Protein AF-A0A3D5ZQC2-F1 (afdb_monomer_lite)

Radius of gyration: 30.41 Å; chains: 1; bounding box: 77×57×121 Å

Sequence (546 aa):
MKKFLSLFLAIITALAVFTFAGCGKGNTVELGYVDLKNNDTGFTATEADTAIAVGIKKGNDLLLKVNEYLLTLSDEDKKDLMQSMVDINSKDDATFERADSNVSSAAKTLKIGMECDYAPFNWTQNDDKNGGYPISNNAGKYANGYDVQIAFKIAEALGYKLEIYAYTWDGLIPAVQSETLDGIIAGMSPTEERKKEVSFSTPYYTSNLVIVTRKDSSVYGKTTLKDIDVSGVKLAAQPGTFHLDALRAQTSNVEVVSSLATFSDMLMALQAGTIDGYVAEEPTAMNVTGQNFNTDEGFFESVGNILKNYWKDFLKGIGYTLLISLVSTLFGLLIGLIIGIIRTIPKSKNKGLRILQKVVDFILSAYIEIFRGTPMMVQAMVIYWGYAFATGGQTLNLMLSAIFIVSINTGAYIAEIVRGGIIGIDKGQFEGARAIGMSHFQTMVHVIIPQVLRSILPAVSNEFVINVKDTSVLNVIGVTELYFFTNIIVKQTYKNFPVYFICCVIYFILTFVITRIIKLIEKKISGKVNYELAG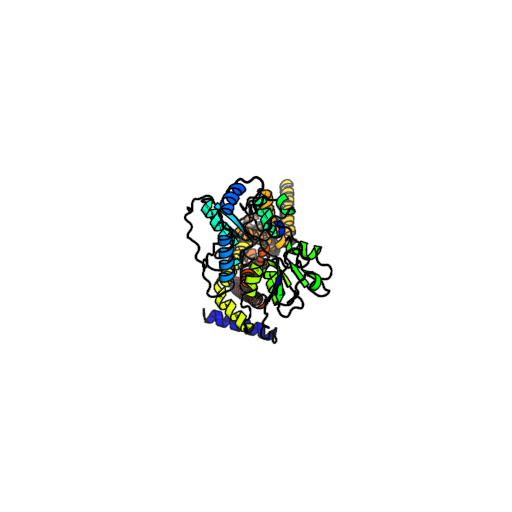SKVINEVDLHE

Foldseek 3Di:
DVVVLVVLLVLLCVVCVVPPPPQAFQDFFFKAWEFPPDPPQLFHDDQLQQFAWKWFAPPDPLQVLLQVQLVVDDPVNLVVQLVLLLCVLQPPPRFADDDDAPADPPFAEAEEEEALQQPSAKHKDQDCTRNWDDAPLAPRITIHHSLSNSQSSSCSSVSHHYHYHHDFPVVQLLLNQLVVHRIYSYRDRPDPVVVVRTDTHDTSDGFGKIWMFTCPFCPPPRHHPVSQQAAPAEEEEAPPGVQQVSCVVRHDHYHYDHPQHGPLSQLLCRSVVVHGTYMDTPSSSSSVSSHRLDDSDGLSRVLVVLCVVCVVLLVVQLVLLLVLLVLLLVLLLVLLLVLLLLLPDDQDPDPVVNVVSVVSVVVSVVLLCVLQVDQLLVVLCCVFVVVCVVVSGDGDNLSVSSNVSSNSSSNSVSNVLLNVLQVPDDVVLVVVCVVVPDDSVRSCPPGRVVSSCLVSLLVSLVSSLVSSVSSLSSCSVPRRHNNNSLVSSCSSSVDDPSSVSSSVSSNVVSSVVSNVVSVVVSVVSVPDPDDDPPPPPPPDDDDPDD

Secondary structure (DSSP, 8-state):
-HHHHHHHHHHHHHHHHTT-TT--PPPP--EEEEEE-BTTSSB---HHHHEEEEEEETT-THHHHHHHHHTTS-HHHHHHHHHHHHHHHH-TT----PPPP-S-TTSPEEEEEE-SEETTTEEEESSSGGG-EEBTTSTT-EEESHHHHHHHHHHHHHT-EEEEEE--HHHHHHHHHTTS-SEE-SS----TTHHHHEEEEEEEEE--EEEEEETTSTTTT--SHHHH--TT-EEE--TTSHHHHHHHHH-SSSEEE----SHHHHHHHHHTTS-SEEEEEHHHHHHHHHS-------HHHHHHHHHHHHHHHHHHHHHHHHHHHHHHHHHHHHHHHHHHHHTTSPPPSSHHHHHHHHHHHHHHHHHHHHHHHS-HHHHHHHHHHHHHHHTTTPPPPHHHHHHHHHHHHHHHHHHHHHHHHHHTS-HHHHHHHHHTT--HHHHIIIIIHHHHHHHHHHHHHHHHHHHHHHGGGGGGGT--SHHHHHHHHHHHHT-HHHHHHHHHHHHHHHHHHHHHHHHHHHHHHS--S----TT-----------

pLDDT: mean 88.14, std 13.44, range [34.91, 98.44]

Structure (mmCIF, N/CA/C/O backbone):
data_AF-A0A3D5ZQC2-F1
#
_entry.id   AF-A0A3D5ZQC2-F1
#
loop_
_atom_site.group_PDB
_atom_site.id
_atom_site.type_symbol
_atom_site.label_atom_id
_atom_site.label_alt_id
_atom_site.label_comp_id
_atom_site.label_asym_id
_atom_site.label_entity_id
_atom_site.label_seq_id
_atom_site.pdbx_PDB_ins_code
_atom_site.Cartn_x
_atom_site.Cartn_y
_atom_site.Cartn_z
_atom_site.occupancy
_atom_site.B_iso_or_equiv
_atom_site.auth_seq_id
_atom_site.auth_comp_id
_atom_site.auth_asym_id
_atom_site.auth_atom_id
_atom_site.pdbx_PDB_model_num
ATOM 1 N N . MET A 1 1 ? -18.630 3.683 -24.112 1.00 42.84 1 MET A N 1
ATOM 2 C CA . MET A 1 1 ? -18.942 3.187 -22.752 1.00 42.84 1 MET A CA 1
ATOM 3 C C . MET A 1 1 ? -19.676 1.846 -22.778 1.00 42.84 1 MET A C 1
ATOM 5 O O . MET A 1 1 ? -19.010 0.853 -22.539 1.00 42.84 1 MET A O 1
ATOM 9 N N . LYS A 1 2 ? -20.959 1.758 -23.182 1.00 42.97 2 LYS A N 1
ATOM 10 C CA . LYS A 1 2 ? -21.692 0.467 -23.273 1.00 42.97 2 LYS A CA 1
ATOM 11 C C . LYS A 1 2 ? -20.971 -0.606 -24.111 1.00 42.97 2 LYS A C 1
ATOM 13 O O . LYS A 1 2 ? -20.867 -1.736 -23.665 1.00 42.97 2 LYS A O 1
ATOM 18 N N . LYS A 1 3 ? -20.391 -0.234 -25.263 1.00 46.91 3 LYS A N 1
ATOM 19 C CA . LYS A 1 3 ? -19.596 -1.151 -26.112 1.00 46.91 3 LYS A CA 1
ATOM 20 C C . LYS A 1 3 ? -18.268 -1.608 -25.487 1.00 46.91 3 LYS A C 1
ATOM 22 O O . LYS A 1 3 ? -17.822 -2.708 -25.770 1.00 46.91 3 LYS A O 1
ATOM 27 N N . PHE A 1 4 ? -17.635 -0.770 -24.662 1.00 47.88 4 PHE A N 1
ATOM 28 C CA . PHE A 1 4 ? -16.392 -1.132 -23.967 1.00 47.88 4 PHE A CA 1
ATOM 29 C C . PHE A 1 4 ? -16.699 -2.082 -22.811 1.00 47.88 4 PHE A C 1
ATOM 31 O O . PHE A 1 4 ? -16.095 -3.140 -22.724 1.00 47.88 4 PHE A O 1
ATOM 38 N N . LEU A 1 5 ? -17.709 -1.750 -22.000 1.00 48.97 5 LEU A N 1
ATOM 39 C CA . LEU A 1 5 ? -18.162 -2.594 -20.900 1.00 48.97 5 LEU A CA 1
ATOM 40 C C . LEU A 1 5 ? -18.687 -3.946 -21.405 1.00 48.97 5 LEU A C 1
ATOM 42 O O . LEU A 1 5 ? -18.370 -4.963 -20.806 1.00 48.97 5 LEU A O 1
ATOM 46 N N . SER A 1 6 ? -19.415 -3.984 -22.531 1.00 56.88 6 SER A N 1
ATOM 47 C CA . SER A 1 6 ? -19.908 -5.245 -23.102 1.00 56.88 6 SER A CA 1
ATOM 48 C C . SER A 1 6 ? -18.789 -6.109 -23.682 1.00 56.88 6 SER A C 1
ATOM 50 O O . SER A 1 6 ? -18.814 -7.321 -23.513 1.00 56.88 6 SER A O 1
ATOM 52 N N . LEU A 1 7 ? -17.803 -5.504 -24.357 1.00 61.94 7 LEU A N 1
ATOM 53 C CA . LEU A 1 7 ? -16.644 -6.231 -24.880 1.00 61.94 7 LEU A CA 1
ATOM 54 C C . LEU A 1 7 ? -15.761 -6.754 -23.738 1.00 61.94 7 LEU A C 1
ATOM 56 O O . LEU A 1 7 ? -15.286 -7.882 -23.794 1.00 61.94 7 LEU A O 1
ATOM 60 N N . PHE A 1 8 ? -15.590 -5.954 -22.686 1.00 60.03 8 PHE A N 1
ATOM 61 C CA . PHE A 1 8 ? -14.843 -6.316 -21.486 1.00 60.03 8 PHE A CA 1
ATOM 62 C C . PHE A 1 8 ? -15.528 -7.451 -20.709 1.00 60.03 8 PHE A C 1
ATOM 64 O O . PHE A 1 8 ? -14.871 -8.439 -20.386 1.00 60.03 8 PHE A O 1
ATOM 71 N N . LEU A 1 9 ? -16.853 -7.377 -20.505 1.00 59.22 9 LEU A N 1
ATOM 72 C CA . LEU A 1 9 ? -17.631 -8.477 -19.924 1.00 59.22 9 LEU A CA 1
ATOM 73 C C . LEU A 1 9 ? -17.524 -9.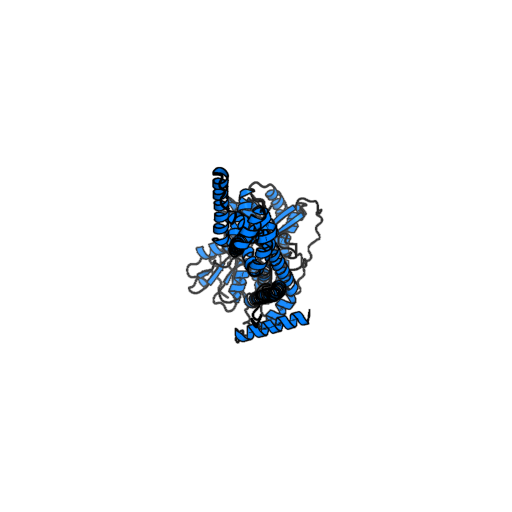748 -20.773 1.00 59.22 9 LEU A C 1
ATOM 75 O O . LEU A 1 9 ? -17.299 -10.814 -20.221 1.00 59.22 9 LEU A O 1
ATOM 79 N N . ALA A 1 10 ? -17.627 -9.647 -22.102 1.00 63.88 10 ALA A N 1
ATOM 80 C CA . ALA A 1 10 ? -17.539 -10.810 -22.987 1.00 63.88 10 ALA A CA 1
ATOM 81 C C . ALA A 1 10 ? -16.172 -11.513 -22.903 1.00 63.88 10 ALA A C 1
ATOM 83 O O . ALA A 1 10 ? -16.112 -12.742 -22.902 1.00 63.88 10 ALA A O 1
ATOM 84 N N . ILE A 1 11 ? -15.082 -10.746 -22.791 1.00 65.75 11 ILE A N 1
ATOM 85 C CA . ILE A 1 11 ? -13.726 -11.282 -22.600 1.00 65.75 11 ILE A CA 1
ATOM 86 C C . ILE A 1 11 ? -13.594 -11.948 -21.223 1.00 65.75 11 ILE A C 1
ATOM 88 O O . ILE A 1 11 ? -13.058 -13.051 -21.136 1.00 65.75 11 ILE A O 1
ATOM 92 N N . ILE A 1 12 ? -14.133 -11.327 -20.168 1.00 61.50 12 ILE A N 1
ATOM 93 C CA . ILE A 1 12 ? -14.191 -11.906 -18.817 1.00 61.50 12 ILE A CA 1
ATOM 94 C C . ILE A 1 12 ? -14.951 -13.231 -18.813 1.00 61.50 12 ILE A C 1
ATOM 96 O O . ILE A 1 12 ? -14.447 -14.221 -18.291 1.00 61.50 12 ILE A O 1
ATOM 100 N N . THR A 1 13 ? -16.143 -13.269 -19.410 1.00 58.00 13 THR A N 1
ATOM 101 C CA . THR A 1 13 ? -16.966 -14.478 -19.467 1.00 58.00 13 THR A CA 1
ATOM 102 C C . THR A 1 13 ? -16.239 -15.581 -20.233 1.00 58.00 13 THR A C 1
ATOM 104 O O . THR A 1 13 ? -16.192 -16.711 -19.763 1.00 58.00 13 THR A O 1
ATOM 107 N N . ALA A 1 14 ? -15.592 -15.261 -21.358 1.00 57.19 14 ALA A N 1
ATOM 108 C CA . ALA A 1 14 ? -14.816 -16.237 -22.120 1.00 57.19 14 ALA A CA 1
ATOM 109 C C . ALA A 1 14 ? -13.602 -16.787 -21.343 1.00 57.19 14 ALA A C 1
ATOM 111 O O . ALA A 1 14 ? -13.318 -17.979 -21.434 1.00 57.19 14 ALA A O 1
ATOM 112 N N . LEU A 1 15 ? -12.905 -15.950 -20.565 1.00 54.19 15 LEU A N 1
ATOM 113 C CA . LEU A 1 15 ? -11.751 -16.358 -19.750 1.00 54.19 15 LEU A CA 1
ATOM 114 C C . LEU A 1 15 ? -12.154 -17.157 -18.502 1.00 54.19 15 LEU A C 1
ATOM 116 O O . LEU A 1 15 ? -11.461 -18.104 -18.148 1.00 54.19 15 LEU A O 1
ATOM 120 N N . ALA A 1 16 ? -13.266 -16.807 -17.855 1.00 50.66 16 ALA A N 1
ATOM 121 C CA . ALA A 1 16 ? -13.732 -17.453 -16.628 1.00 50.66 16 ALA A CA 1
ATOM 122 C C . ALA A 1 16 ? -14.420 -18.810 -16.872 1.00 50.66 16 ALA A C 1
ATOM 124 O O . ALA A 1 16 ? -14.314 -19.713 -16.042 1.00 50.66 16 ALA A O 1
ATOM 125 N N . VAL A 1 17 ? -15.095 -18.982 -18.019 1.00 49.44 17 VAL A N 1
ATOM 126 C CA . VAL A 1 17 ? -15.782 -20.239 -18.382 1.00 49.44 17 VAL A CA 1
ATOM 127 C C . VAL A 1 17 ? -14.800 -21.407 -18.555 1.00 49.44 17 VAL A C 1
ATOM 129 O O . VAL A 1 17 ? -15.177 -22.551 -18.318 1.00 49.44 17 VAL A O 1
ATOM 132 N N . PHE A 1 18 ? -13.534 -21.142 -18.896 1.00 45.78 18 PHE A N 1
ATOM 133 C CA . PHE A 1 18 ? -12.518 -22.187 -19.072 1.00 45.78 18 PHE A CA 1
ATOM 134 C C . PHE A 1 18 ? -11.784 -22.601 -17.786 1.00 45.78 18 PHE A C 1
ATOM 136 O O . PHE A 1 18 ? -11.101 -23.622 -17.800 1.00 45.78 18 PHE A O 1
ATOM 143 N N . THR A 1 19 ? -11.921 -21.860 -16.682 1.00 48.72 19 THR A N 1
ATOM 144 C CA . THR A 1 19 ? -11.154 -22.109 -15.444 1.00 48.72 19 THR A CA 1
ATOM 145 C C . THR A 1 19 ? -12.001 -22.324 -14.192 1.00 48.72 19 THR A C 1
ATOM 147 O O . THR A 1 19 ? -11.503 -22.938 -13.254 1.00 48.72 19 THR A O 1
ATOM 150 N N . PHE A 1 20 ? -13.267 -21.888 -14.154 1.00 51.81 20 PHE A N 1
ATOM 151 C CA . PHE A 1 20 ? -14.038 -21.849 -12.899 1.00 51.81 20 PHE A CA 1
ATOM 152 C C . PHE A 1 20 ? -15.504 -22.283 -13.046 1.00 51.81 20 PHE A C 1
ATOM 154 O O . PHE A 1 20 ? -16.403 -21.692 -12.442 1.00 51.81 20 PHE A O 1
ATOM 161 N N . ALA A 1 21 ? -15.760 -23.341 -13.826 1.00 39.59 21 ALA A N 1
ATOM 162 C CA . ALA A 1 21 ? -17.039 -24.058 -13.834 1.00 39.59 21 ALA A CA 1
ATOM 163 C C . ALA A 1 21 ? -17.274 -24.726 -12.459 1.00 39.59 21 ALA A C 1
ATOM 165 O O . ALA A 1 21 ? -17.036 -25.914 -12.277 1.00 39.59 21 ALA A O 1
ATOM 166 N N . GLY A 1 22 ? -17.647 -23.926 -11.460 1.00 48.03 22 GLY A N 1
ATOM 167 C CA . GLY A 1 22 ? -17.736 -24.349 -10.062 1.00 48.03 22 GLY A CA 1
ATOM 168 C C . GLY A 1 22 ? -17.726 -23.221 -9.027 1.00 48.03 22 GLY A C 1
ATOM 169 O O . GLY A 1 22 ? -17.951 -23.513 -7.857 1.00 48.03 22 GLY A O 1
ATOM 170 N N . CYS A 1 23 ? -17.512 -21.950 -9.407 1.00 47.66 23 CYS A N 1
ATOM 171 C CA . CYS A 1 23 ? -17.744 -20.818 -8.497 1.00 47.66 23 CYS A CA 1
ATOM 172 C C . CYS A 1 23 ? -19.249 -20.702 -8.198 1.00 47.66 23 CYS A C 1
ATOM 174 O O . CYS A 1 23 ? -19.989 -20.013 -8.901 1.00 47.66 23 CYS A O 1
ATOM 176 N N . GLY A 1 24 ? -19.692 -21.470 -7.202 1.00 48.97 24 GLY A N 1
ATOM 177 C CA . GLY A 1 24 ? -21.060 -21.525 -6.709 1.00 48.97 24 GLY A CA 1
ATOM 178 C C . GLY A 1 24 ? -21.522 -20.210 -6.086 1.00 48.97 24 GLY A C 1
ATOM 179 O O . GLY A 1 24 ? -20.770 -19.239 -5.992 1.00 48.97 24 GLY A O 1
ATOM 180 N N . LYS A 1 25 ? -22.793 -20.196 -5.673 1.00 49.81 25 LYS A N 1
ATOM 181 C CA . LYS A 1 25 ? -23.363 -19.130 -4.841 1.00 49.81 25 LYS A CA 1
ATOM 182 C C . LYS A 1 25 ? -22.479 -18.947 -3.604 1.00 49.81 25 LYS A C 1
ATOM 184 O O . LYS A 1 25 ? -22.076 -19.947 -3.012 1.00 49.81 25 LYS A O 1
ATOM 189 N N . GLY A 1 26 ? -22.152 -17.703 -3.252 1.00 53.66 26 GLY A N 1
ATOM 190 C CA . GLY A 1 26 ? -21.446 -17.425 -2.004 1.00 53.66 26 GLY A CA 1
ATOM 191 C C . GLY A 1 26 ? -22.251 -17.987 -0.835 1.00 53.66 26 GLY A C 1
ATOM 192 O O . GLY A 1 26 ? -23.459 -17.773 -0.769 1.00 53.66 26 GLY A O 1
ATOM 193 N N . ASN A 1 27 ? -21.613 -18.747 0.055 1.00 55.12 27 ASN A N 1
ATOM 194 C CA . ASN A 1 27 ? -22.255 -19.094 1.317 1.00 55.12 27 ASN A CA 1
ATOM 195 C C . ASN A 1 27 ? -22.436 -17.795 2.107 1.00 55.12 27 ASN A C 1
ATOM 197 O O . ASN A 1 27 ? -21.480 -17.041 2.278 1.00 55.12 27 ASN A O 1
ATOM 201 N N . THR A 1 28 ? -23.653 -17.534 2.569 1.00 64.50 28 THR A N 1
ATOM 202 C CA . THR A 1 28 ? -23.945 -16.447 3.504 1.00 64.50 28 THR A CA 1
ATOM 203 C C . THR A 1 28 ? -23.170 -16.678 4.795 1.00 64.50 28 THR A C 1
ATOM 205 O O . THR A 1 28 ? -23.388 -17.688 5.468 1.00 64.50 28 THR A O 1
ATOM 208 N N . VAL A 1 29 ? -22.254 -15.768 5.123 1.00 79.25 29 VAL A N 1
ATOM 209 C CA . VAL A 1 29 ? -21.449 -15.832 6.345 1.00 79.25 29 VAL A CA 1
ATOM 210 C C . VAL A 1 29 ? -22.009 -14.824 7.336 1.00 79.25 29 VAL A C 1
ATOM 212 O O . VAL A 1 29 ? -21.786 -13.622 7.207 1.00 79.25 29 VAL A O 1
ATOM 215 N N . GLU A 1 30 ? -22.727 -15.318 8.342 1.00 89.06 30 GLU A N 1
ATOM 216 C CA . GLU A 1 30 ? -23.143 -14.483 9.465 1.00 89.06 30 GLU A CA 1
ATOM 217 C C . GLU A 1 30 ? -22.007 -14.344 10.475 1.00 89.06 30 GLU A C 1
ATOM 219 O O . GLU A 1 30 ? -21.456 -15.338 10.956 1.00 89.06 30 GLU A O 1
ATOM 224 N N . LEU A 1 31 ? -21.684 -13.102 10.829 1.00 92.81 31 LEU A N 1
ATOM 225 C CA . LEU A 1 31 ? -20.681 -12.795 11.840 1.00 92.81 31 LEU A CA 1
ATOM 226 C C . LEU A 1 31 ? -21.326 -12.537 13.204 1.00 92.81 31 LEU A C 1
ATOM 228 O O . LEU A 1 31 ? -22.482 -12.128 13.321 1.00 92.81 31 LEU A O 1
ATOM 232 N N . GLY A 1 32 ? -20.546 -12.792 14.243 1.00 94.69 32 GLY A N 1
ATOM 233 C CA . GLY A 1 32 ? -20.824 -12.481 15.635 1.00 94.69 32 GLY A CA 1
ATOM 234 C C . GLY A 1 32 ? -19.516 -12.153 16.352 1.00 94.69 32 GLY A C 1
ATOM 235 O O . GLY A 1 32 ? -18.448 -12.114 15.739 1.00 94.69 32 GLY A O 1
ATOM 236 N N . TYR A 1 33 ? -19.575 -11.942 17.660 1.00 95.25 33 TYR A N 1
ATOM 237 C CA . TYR A 1 33 ? -18.373 -11.797 18.474 1.00 95.25 33 TYR A CA 1
ATOM 238 C C . TYR A 1 33 ? -18.568 -12.388 19.870 1.00 95.25 33 TYR A C 1
ATOM 240 O O . TYR A 1 33 ? -19.696 -12.626 20.305 1.00 95.25 33 TYR A O 1
ATOM 248 N N . VAL A 1 34 ? -17.449 -12.659 20.538 1.00 94.00 34 VAL A N 1
ATOM 249 C CA . VAL A 1 34 ? -17.369 -13.125 21.925 1.00 94.00 34 VAL A CA 1
ATOM 250 C C . VAL A 1 34 ? -16.633 -12.085 22.757 1.00 94.00 34 VAL A C 1
ATOM 252 O O . VAL A 1 34 ? -15.541 -11.664 22.380 1.00 94.00 34 VAL A O 1
ATOM 255 N N . ASP A 1 35 ? -17.201 -11.700 23.897 1.00 91.38 35 ASP A N 1
ATOM 256 C CA . ASP A 1 35 ? -16.596 -10.698 24.773 1.00 91.38 35 ASP A CA 1
ATOM 257 C C . ASP A 1 35 ? -15.329 -11.219 25.467 1.00 91.38 35 ASP A C 1
ATOM 259 O O . ASP A 1 35 ? -15.336 -12.284 26.090 1.00 91.38 35 ASP A O 1
ATOM 263 N N . LEU A 1 36 ? -14.256 -10.425 25.450 1.00 86.81 36 LEU A N 1
ATOM 264 C CA . LEU A 1 36 ? -13.078 -10.628 26.293 1.00 86.81 36 LEU A CA 1
ATOM 265 C C . LEU A 1 36 ? -13.101 -9.630 27.458 1.00 86.81 36 LEU A C 1
ATOM 267 O O . LEU A 1 36 ? -12.282 -8.713 27.537 1.00 86.81 36 LEU A O 1
ATOM 271 N N . LYS A 1 37 ? -14.069 -9.785 28.371 1.00 80.69 37 LYS A N 1
ATOM 272 C CA . LYS A 1 37 ? -14.162 -8.909 29.547 1.00 80.69 37 LYS A CA 1
ATOM 273 C C . LYS A 1 37 ? -12.950 -9.121 30.447 1.00 80.69 37 LYS A C 1
ATOM 275 O O . LYS A 1 37 ? -12.710 -10.222 30.947 1.00 80.69 37 LYS A O 1
ATOM 280 N N . ASN A 1 38 ? -12.205 -8.040 30.645 1.00 81.50 38 ASN A N 1
ATOM 281 C CA . ASN A 1 38 ? -10.971 -8.033 31.412 1.00 81.50 38 ASN A CA 1
ATOM 282 C C . ASN A 1 38 ? -11.179 -8.623 32.817 1.00 81.50 38 ASN A C 1
ATOM 284 O O . ASN A 1 38 ? -12.056 -8.180 33.550 1.00 81.50 38 ASN A O 1
ATOM 288 N N . ASN A 1 39 ? -10.361 -9.609 33.183 1.00 76.38 39 ASN A N 1
ATOM 289 C CA . ASN A 1 39 ? -10.391 -10.398 34.420 1.00 76.38 39 ASN A CA 1
ATOM 290 C C . ASN A 1 39 ? -11.643 -11.264 34.661 1.00 76.38 39 ASN A C 1
ATOM 292 O O . ASN A 1 39 ? -11.612 -12.110 35.554 1.00 76.38 39 ASN A O 1
ATOM 296 N N . ASP A 1 40 ? -12.693 -11.136 33.850 1.00 77.31 40 ASP A N 1
ATOM 297 C CA . ASP A 1 40 ? -13.941 -11.893 34.009 1.00 77.31 40 ASP A CA 1
ATOM 298 C C . ASP A 1 40 ? -14.003 -13.115 33.082 1.00 77.31 40 ASP A C 1
ATOM 300 O O . ASP A 1 40 ? -14.507 -14.170 33.465 1.00 77.31 40 ASP A O 1
ATOM 304 N N . THR A 1 41 ? -13.466 -13.012 31.862 1.00 79.88 41 THR A N 1
ATOM 305 C CA . THR A 1 41 ? -13.515 -14.099 30.863 1.00 79.88 41 THR A CA 1
ATOM 306 C C . THR A 1 41 ? -12.212 -14.893 30.770 1.00 79.88 41 THR A C 1
ATOM 308 O O . THR A 1 41 ? -12.013 -15.669 29.835 1.00 79.88 41 THR A O 1
ATOM 311 N N . GLY A 1 42 ? -11.305 -14.718 31.735 1.00 80.25 42 GLY A N 1
ATOM 312 C CA . GLY A 1 42 ? -9.954 -15.291 31.694 1.00 80.25 42 GLY A CA 1
ATOM 313 C C . GLY A 1 42 ? -8.997 -14.557 30.750 1.00 80.25 42 GLY A C 1
ATOM 314 O O . GLY A 1 42 ? -7.880 -15.021 30.554 1.00 80.25 42 GLY A O 1
ATOM 315 N N . PHE A 1 43 ? -9.431 -13.426 30.189 1.00 88.50 43 PHE A N 1
ATOM 316 C CA . PHE A 1 43 ? -8.595 -12.486 29.454 1.00 88.50 43 PHE A CA 1
ATOM 317 C C . PHE A 1 43 ? -8.123 -11.365 30.381 1.00 88.50 43 PHE A C 1
ATOM 319 O O . PHE A 1 43 ? -8.921 -10.815 31.137 1.00 88.50 43 PHE A O 1
ATOM 326 N N . THR A 1 44 ? -6.847 -11.005 30.318 1.00 90.50 44 THR A N 1
ATOM 327 C CA . THR A 1 44 ? -6.244 -9.950 31.139 1.00 90.50 44 THR A CA 1
ATOM 328 C C . THR A 1 44 ? -5.633 -8.864 30.267 1.00 90.50 44 THR A C 1
ATOM 330 O O . THR A 1 44 ? -4.846 -9.157 29.368 1.00 90.50 44 THR A O 1
ATOM 333 N N . ALA A 1 45 ? -5.946 -7.610 30.568 1.00 90.25 45 ALA A N 1
ATOM 334 C CA . ALA A 1 45 ? -5.360 -6.436 29.934 1.00 90.25 45 ALA A CA 1
ATOM 335 C C . ALA A 1 45 ? -5.209 -5.301 30.952 1.00 90.25 45 ALA A C 1
ATOM 337 O O . ALA A 1 45 ? -5.989 -5.184 31.901 1.00 90.25 45 ALA A O 1
ATOM 338 N N . THR A 1 46 ? -4.208 -4.447 30.775 1.00 89.75 46 THR A N 1
ATOM 339 C CA . THR A 1 46 ? -4.120 -3.195 31.530 1.00 89.75 46 THR A CA 1
ATOM 340 C C . THR A 1 46 ? -5.026 -2.128 30.911 1.00 89.75 46 THR A C 1
ATOM 342 O O . THR A 1 46 ? -5.507 -2.256 29.782 1.00 89.75 46 THR A O 1
ATOM 345 N N . GLU A 1 47 ? -5.247 -1.032 31.635 1.00 87.00 47 GLU A N 1
ATOM 346 C CA . GLU A 1 47 ? -5.942 0.136 31.079 1.00 87.00 47 GLU A CA 1
ATOM 347 C C . GLU A 1 47 ? -5.198 0.692 29.853 1.00 87.00 47 GLU A C 1
ATOM 349 O O . GLU A 1 47 ? -5.817 1.038 28.856 1.00 87.00 47 GLU A O 1
ATOM 354 N N . ALA A 1 48 ? -3.861 0.694 29.874 1.00 88.44 48 ALA A N 1
ATOM 355 C CA . ALA A 1 48 ? -3.051 1.155 28.747 1.00 88.44 48 ALA A CA 1
ATOM 356 C C . ALA A 1 48 ? -3.150 0.241 27.513 1.00 88.44 48 ALA A C 1
ATOM 358 O O . ALA A 1 48 ? -2.978 0.721 26.396 1.00 88.44 48 ALA A O 1
ATOM 359 N N . ASP A 1 49 ? -3.432 -1.049 27.702 1.00 89.56 49 ASP A N 1
ATOM 360 C CA . ASP A 1 49 ? -3.562 -2.015 26.606 1.00 89.56 49 ASP A CA 1
ATOM 361 C C . ASP A 1 49 ? -4.887 -1.862 25.842 1.00 89.56 49 ASP A C 1
ATOM 363 O O . ASP A 1 49 ? -4.960 -2.163 24.652 1.00 89.56 49 ASP A O 1
ATOM 367 N N . THR A 1 50 ? -5.921 -1.371 26.529 1.00 90.38 50 THR A N 1
ATOM 368 C CA . THR A 1 50 ? -7.293 -1.187 26.015 1.00 90.38 50 THR A CA 1
ATOM 369 C C . THR A 1 50 ? -7.628 0.271 25.687 1.00 90.38 50 THR A C 1
ATOM 371 O O . THR A 1 50 ? -8.662 0.565 25.081 1.00 90.38 50 THR A O 1
ATOM 374 N N . ALA A 1 51 ? -6.752 1.192 26.084 1.00 93.69 51 ALA A N 1
ATOM 375 C CA . ALA A 1 51 ? -6.818 2.604 25.756 1.00 93.69 51 ALA A CA 1
ATOM 376 C C . ALA A 1 51 ? -6.239 2.887 24.369 1.00 93.69 51 ALA A C 1
ATOM 378 O O . ALA A 1 51 ? -5.313 2.226 23.912 1.00 93.69 51 ALA A O 1
ATOM 379 N N . ILE A 1 52 ? -6.728 3.953 23.749 1.00 95.12 52 ILE A N 1
ATOM 380 C CA . ILE A 1 52 ? -6.272 4.469 22.465 1.00 95.12 52 ILE A CA 1
ATOM 381 C C . ILE A 1 52 ? -5.880 5.937 22.652 1.00 95.12 52 ILE A C 1
ATOM 383 O O . ILE A 1 52 ? -6.663 6.738 23.170 1.00 95.12 52 ILE A O 1
ATOM 387 N N . ALA A 1 53 ? -4.669 6.304 22.225 1.00 97.19 53 ALA A N 1
ATOM 388 C CA . ALA A 1 53 ? -4.102 7.635 22.438 1.00 97.19 53 ALA A CA 1
ATOM 389 C C . ALA A 1 53 ? -3.388 8.186 21.193 1.00 97.19 53 ALA A C 1
ATOM 391 O O . ALA A 1 53 ? -3.038 7.453 20.267 1.00 97.19 53 ALA A O 1
ATOM 392 N N . VAL A 1 54 ? -3.172 9.503 21.168 1.00 98.19 54 VAL A N 1
ATOM 393 C CA . VAL A 1 54 ? -2.439 10.188 20.098 1.00 98.19 54 VAL A CA 1
ATOM 394 C C . VAL A 1 54 ? -0.943 10.002 20.327 1.00 98.19 54 VAL A C 1
ATOM 396 O O . VAL A 1 54 ? -0.422 10.403 21.369 1.00 98.19 54 VAL A O 1
ATOM 399 N N . GLY A 1 55 ? -0.247 9.405 19.359 1.00 97.88 55 GLY A N 1
ATOM 400 C CA . GLY A 1 55 ? 1.209 9.241 19.389 1.00 97.88 55 GLY A CA 1
ATOM 401 C C . GLY A 1 55 ? 1.918 10.463 18.806 1.00 97.88 55 GLY A C 1
ATOM 402 O O . GLY A 1 55 ? 1.600 10.887 17.702 1.00 97.88 55 GLY A O 1
ATOM 403 N N . ILE A 1 56 ? 2.877 11.045 19.521 1.00 97.75 56 ILE A N 1
ATOM 404 C CA . ILE A 1 56 ? 3.605 12.263 19.127 1.00 97.75 56 ILE A CA 1
ATOM 405 C C . ILE A 1 56 ? 5.097 12.070 19.410 1.00 97.75 56 ILE A C 1
ATOM 407 O O . ILE A 1 56 ? 5.485 11.372 20.347 1.00 97.75 56 ILE A O 1
ATOM 411 N N . LYS A 1 57 ? 5.969 12.709 18.626 1.00 96.56 57 LYS A N 1
ATOM 412 C CA . LYS A 1 57 ? 7.417 12.672 18.866 1.00 96.56 57 LYS A CA 1
ATOM 413 C C . LYS A 1 57 ? 7.758 13.136 20.289 1.00 96.56 57 LYS A C 1
ATOM 415 O O . LYS A 1 57 ? 7.226 14.132 20.782 1.00 96.56 57 LYS A O 1
ATOM 420 N N . LYS A 1 58 ? 8.681 12.431 20.951 1.00 95.00 58 LYS A N 1
ATOM 421 C CA . LYS A 1 58 ? 9.133 12.790 22.303 1.00 95.00 58 LYS A CA 1
ATOM 422 C C . LYS A 1 58 ? 9.684 14.214 22.362 1.00 95.00 58 LYS A C 1
ATOM 424 O O . LYS A 1 58 ? 10.466 14.616 21.507 1.00 95.00 58 LYS A O 1
ATOM 429 N N . GLY A 1 59 ? 9.298 14.941 23.411 1.00 93.69 59 GLY A N 1
ATOM 430 C CA . GLY A 1 59 ? 9.726 16.323 23.647 1.00 93.69 59 GLY A CA 1
ATOM 431 C C . GLY A 1 59 ? 9.028 17.376 22.780 1.00 93.69 59 GLY A C 1
ATOM 432 O O . GLY A 1 59 ? 9.435 18.529 22.819 1.00 93.69 59 GLY A O 1
ATOM 433 N N . ASN A 1 60 ? 8.004 17.011 22.001 1.00 94.94 60 ASN A N 1
ATOM 434 C CA . ASN A 1 60 ? 7.251 17.960 21.183 1.00 94.94 60 ASN A CA 1
ATOM 435 C C . ASN A 1 60 ? 6.118 18.628 21.989 1.00 94.94 60 ASN A C 1
ATOM 437 O O . ASN A 1 60 ? 5.269 17.945 22.567 1.00 94.94 60 ASN A O 1
ATOM 441 N N . ASP A 1 61 ? 6.070 19.963 21.960 1.00 93.81 61 ASP A N 1
ATOM 442 C CA . ASP A 1 61 ? 5.069 20.789 22.655 1.00 93.81 61 ASP A CA 1
ATOM 443 C C . ASP A 1 61 ? 3.622 20.535 22.201 1.00 93.81 61 ASP A C 1
ATOM 445 O O . ASP A 1 61 ? 2.676 20.886 22.910 1.00 93.81 61 ASP A O 1
ATOM 449 N N . LEU A 1 62 ? 3.424 19.918 21.028 1.00 95.12 62 LEU A N 1
ATOM 450 C CA . LEU A 1 62 ? 2.107 19.534 20.521 1.00 95.12 62 LEU A CA 1
ATOM 451 C C . LEU A 1 62 ? 1.350 18.647 21.518 1.00 95.12 62 LEU A C 1
ATOM 453 O O . LEU A 1 62 ? 0.133 18.769 21.632 1.00 95.12 62 LEU A O 1
ATOM 457 N N . LEU A 1 63 ? 2.064 17.810 22.277 1.00 96.75 63 LEU A N 1
ATOM 458 C CA . LEU A 1 63 ? 1.467 16.894 23.245 1.00 96.75 63 LEU A CA 1
ATOM 459 C C . LEU A 1 63 ? 0.611 17.611 24.294 1.00 96.75 63 LEU A C 1
ATOM 461 O O . LEU A 1 63 ? -0.495 17.164 24.590 1.00 96.75 63 LEU A O 1
ATOM 465 N N . LEU A 1 64 ? 1.105 18.728 24.836 1.00 95.88 64 LEU A N 1
ATOM 466 C CA . LEU A 1 64 ? 0.380 19.493 25.852 1.00 95.88 64 LEU A CA 1
ATOM 467 C C . LEU A 1 64 ? -0.918 20.061 25.280 1.00 95.88 64 LEU A C 1
ATOM 469 O O . LEU A 1 64 ? -1.975 19.892 25.876 1.00 95.88 64 LEU A O 1
ATOM 473 N N . LYS A 1 65 ? -0.848 20.647 24.083 1.00 96.12 65 LYS A N 1
ATOM 474 C CA . LYS A 1 65 ? -2.012 21.257 23.432 1.00 96.12 65 LYS A CA 1
ATOM 475 C C . LYS A 1 65 ? -3.067 20.221 23.034 1.00 96.12 65 LYS A C 1
ATOM 477 O O . LYS A 1 65 ? -4.261 20.482 23.132 1.00 96.12 65 LYS A O 1
ATOM 482 N N . VAL A 1 66 ? -2.631 19.033 22.604 1.00 96.94 66 VAL A N 1
ATOM 483 C CA . VAL A 1 66 ? -3.534 17.908 22.317 1.00 96.94 66 VAL A CA 1
ATOM 484 C C . VAL A 1 66 ? -4.229 17.441 23.596 1.00 96.94 66 VAL A C 1
ATOM 486 O O . VAL A 1 66 ? -5.445 17.280 23.593 1.00 96.94 66 VAL A O 1
ATOM 489 N N . ASN A 1 67 ? -3.494 17.287 24.700 1.00 97.06 67 ASN A N 1
ATOM 490 C CA . ASN A 1 67 ? -4.080 16.905 25.987 1.00 97.06 67 ASN A CA 1
ATOM 491 C C . ASN A 1 67 ? -5.093 17.936 26.497 1.00 97.06 67 ASN A C 1
ATOM 493 O O . ASN A 1 67 ? -6.170 17.551 26.943 1.00 97.06 67 ASN A O 1
ATOM 497 N N . GLU A 1 68 ? -4.774 19.231 26.405 1.00 95.38 68 GLU A N 1
ATOM 498 C CA . GLU A 1 68 ? -5.693 20.312 26.781 1.00 95.38 68 GLU A CA 1
ATOM 499 C C . GLU A 1 68 ? -7.024 20.203 26.034 1.00 95.38 68 GLU A C 1
ATOM 501 O O . GLU A 1 68 ? -8.077 20.323 26.655 1.00 95.38 68 GLU A O 1
ATOM 506 N N . TYR A 1 69 ? -6.992 19.904 24.731 1.00 95.06 69 TYR A N 1
ATOM 507 C CA . TYR A 1 69 ? -8.209 19.691 23.953 1.00 95.06 69 TYR A CA 1
ATOM 508 C C . TYR A 1 69 ? -8.951 18.407 24.343 1.00 95.06 69 TYR A C 1
ATOM 510 O O . TYR A 1 69 ? -10.158 18.446 24.574 1.00 95.06 69 TYR A O 1
ATOM 518 N N . LEU A 1 70 ? -8.256 17.269 24.439 1.00 95.19 70 LEU A N 1
ATOM 519 C CA . LEU A 1 70 ? -8.889 15.975 24.727 1.00 95.19 70 LEU A CA 1
ATOM 520 C C . LEU A 1 70 ? -9.613 15.953 26.081 1.00 95.19 70 LEU A C 1
ATOM 522 O O . LEU A 1 70 ? -10.628 15.275 26.213 1.00 95.19 70 LEU A O 1
ATOM 526 N N . LEU A 1 71 ? -9.139 16.729 27.061 1.00 93.00 71 LEU A N 1
ATOM 527 C CA . LEU A 1 71 ? -9.801 16.902 28.359 1.00 93.00 71 LEU A CA 1
ATOM 528 C C . LEU A 1 71 ? -11.137 17.659 28.273 1.00 93.00 71 LEU A C 1
ATOM 530 O O . LEU A 1 71 ? -11.932 17.581 29.206 1.00 93.00 71 LEU A O 1
ATOM 534 N N . THR A 1 72 ? -11.399 18.383 27.180 1.00 94.00 72 THR A N 1
ATOM 535 C CA . THR A 1 72 ? -12.682 19.076 26.962 1.00 94.00 72 THR A CA 1
ATOM 536 C C . THR A 1 72 ? -13.773 18.168 26.398 1.00 94.00 72 THR A C 1
ATOM 538 O O . THR A 1 72 ? -14.944 18.537 26.443 1.00 94.00 72 THR A O 1
ATOM 541 N N . LEU A 1 73 ? -13.411 16.990 25.876 1.00 91.81 73 LEU A N 1
ATOM 542 C CA . LEU A 1 73 ? -14.359 16.041 25.297 1.00 91.81 73 LEU A CA 1
ATOM 543 C C . LEU A 1 73 ? -15.024 15.211 26.395 1.00 91.81 73 LEU A C 1
ATOM 545 O O . LEU A 1 73 ? -14.343 14.470 27.112 1.00 91.81 73 LEU A O 1
ATOM 549 N N . SER A 1 74 ? -16.353 15.289 26.482 1.00 92.75 74 SER A N 1
ATOM 550 C CA . SER A 1 74 ? -17.120 14.425 27.377 1.00 92.75 74 SER A CA 1
ATOM 551 C C . SER A 1 74 ? -17.113 12.975 26.880 1.00 92.75 74 SER A C 1
ATOM 553 O O . SER A 1 74 ? -16.935 12.705 25.690 1.00 92.75 74 SER A O 1
ATOM 555 N N . ASP A 1 75 ? -17.300 12.019 27.788 1.00 89.31 75 ASP A N 1
ATOM 556 C CA . ASP A 1 75 ? -17.364 10.602 27.407 1.00 89.31 75 ASP A CA 1
ATOM 557 C C . ASP A 1 75 ? -18.630 10.272 26.601 1.00 89.31 75 ASP A C 1
ATOM 559 O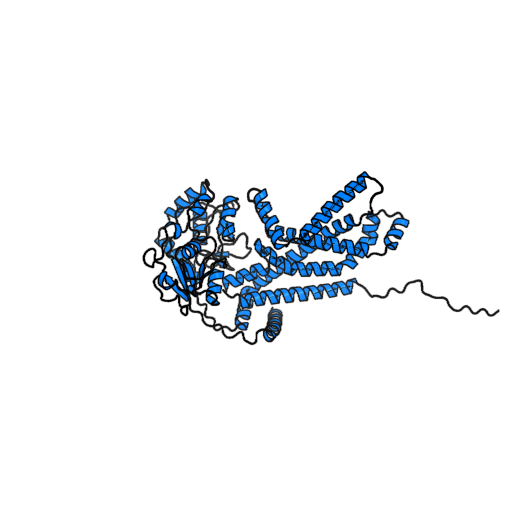 O . ASP A 1 75 ? -18.610 9.361 25.772 1.00 89.31 75 ASP A O 1
ATOM 563 N N . GLU A 1 76 ? -19.700 11.049 26.787 1.00 91.44 76 GLU A N 1
ATOM 564 C CA . GLU A 1 76 ? -20.921 10.969 25.981 1.00 91.44 76 GLU A CA 1
ATOM 565 C C . GLU A 1 76 ? -20.644 11.398 24.533 1.00 91.44 76 GLU A C 1
ATOM 567 O O . GLU A 1 76 ? -20.895 10.617 23.618 1.00 91.44 76 GLU A O 1
ATOM 572 N N . ASP A 1 77 ? -19.978 12.541 24.321 1.00 91.19 77 ASP A N 1
ATOM 573 C CA . ASP A 1 77 ? -19.604 13.007 22.975 1.00 91.19 77 ASP A CA 1
ATOM 574 C C . ASP A 1 77 ? -18.711 11.997 22.237 1.00 91.19 77 ASP A C 1
ATOM 576 O O . ASP A 1 77 ? -18.868 11.766 21.035 1.00 91.19 77 ASP A O 1
ATOM 580 N N . LYS A 1 78 ? -17.753 11.387 22.950 1.00 92.44 78 LYS A N 1
ATOM 581 C CA . LYS A 1 78 ? -16.872 10.347 22.391 1.00 92.44 78 LYS A CA 1
ATOM 582 C C . LYS A 1 78 ? -17.678 9.122 21.963 1.00 92.44 78 LYS A C 1
ATOM 584 O O . LYS A 1 78 ? -17.459 8.583 20.876 1.00 92.44 78 LYS A O 1
ATOM 589 N N . LYS A 1 79 ? -18.617 8.677 22.800 1.00 92.06 79 LYS A N 1
ATOM 590 C CA . LYS A 1 79 ? -19.455 7.508 22.521 1.00 92.06 79 LYS A CA 1
ATOM 591 C C . LYS A 1 79 ? -20.410 7.757 21.355 1.00 92.06 79 LYS A C 1
ATOM 593 O O . LYS A 1 79 ? -20.492 6.911 20.466 1.00 92.06 79 LYS A O 1
ATOM 598 N N . ASP A 1 80 ? -21.068 8.910 21.321 1.00 94.25 80 ASP A N 1
ATOM 599 C CA . ASP A 1 80 ? -22.002 9.286 20.255 1.00 94.25 80 ASP A CA 1
ATOM 600 C C . ASP A 1 80 ? -21.293 9.423 18.907 1.00 94.25 80 ASP A C 1
ATOM 602 O O . ASP A 1 80 ? -21.783 8.951 17.874 1.00 94.25 80 ASP A O 1
ATOM 606 N N . LEU A 1 81 ? -20.090 10.004 18.915 1.00 95.44 81 LEU A N 1
ATOM 607 C CA . LEU A 1 81 ? -19.252 10.070 17.729 1.00 95.44 81 LEU A CA 1
ATOM 608 C C . LEU A 1 81 ? -18.865 8.667 17.250 1.00 95.44 81 LEU A C 1
ATOM 610 O O . LEU A 1 81 ? -19.019 8.380 16.066 1.00 95.44 81 LEU A O 1
ATOM 614 N N . MET A 1 82 ? -18.417 7.775 18.141 1.00 96.06 82 MET A N 1
ATOM 615 C CA . MET A 1 82 ? -18.085 6.394 17.769 1.00 96.06 82 MET A CA 1
ATOM 616 C C . MET A 1 82 ? -19.295 5.650 17.195 1.00 96.06 82 MET A C 1
ATOM 618 O O . MET A 1 82 ? -19.185 5.023 16.142 1.00 96.06 82 MET A O 1
ATOM 622 N N . GLN A 1 83 ? -20.463 5.756 17.834 1.00 94.88 83 GLN A N 1
ATOM 623 C CA . GLN A 1 83 ? -21.686 5.119 17.348 1.00 94.88 83 GLN A CA 1
ATOM 624 C C . GLN A 1 83 ? -22.077 5.635 15.960 1.00 94.88 83 GLN A C 1
ATOM 626 O O . GLN A 1 83 ? -22.456 4.847 15.095 1.00 94.88 83 GLN A O 1
ATOM 631 N N . SER A 1 84 ? -21.916 6.938 15.713 1.00 95.44 84 SER A N 1
ATOM 632 C CA . SER A 1 84 ? -22.137 7.524 14.389 1.00 95.44 84 SER A CA 1
ATOM 633 C C . SER A 1 84 ? -21.206 6.908 13.340 1.00 95.44 84 SER A C 1
ATOM 635 O O . SER A 1 84 ? -21.647 6.605 12.235 1.00 95.44 84 SER A O 1
ATOM 637 N N . MET A 1 85 ? -19.931 6.683 13.679 1.00 95.81 85 MET A N 1
ATOM 638 C CA . MET A 1 85 ? -18.949 6.079 12.767 1.00 95.81 85 MET A CA 1
ATOM 639 C C . MET A 1 85 ? -19.234 4.595 12.496 1.00 95.81 85 MET A C 1
ATOM 641 O O . MET A 1 85 ? -19.099 4.143 11.359 1.00 95.81 85 MET A O 1
ATOM 645 N N . VAL A 1 86 ? -19.671 3.850 13.518 1.00 94.81 86 VAL A N 1
ATOM 646 C CA . VAL A 1 86 ? -20.171 2.474 13.367 1.00 94.81 86 VAL A CA 1
ATOM 647 C C . VAL A 1 86 ? -21.354 2.452 12.404 1.00 94.81 86 VAL A C 1
ATOM 649 O O . VAL A 1 86 ? -21.358 1.653 11.467 1.00 94.81 86 VAL A O 1
ATOM 652 N N . ASP A 1 87 ? -22.327 3.341 12.597 1.00 93.50 87 ASP A N 1
ATOM 653 C CA . ASP A 1 87 ? -23.555 3.395 11.807 1.00 93.50 87 ASP A CA 1
ATOM 654 C C . ASP A 1 87 ? -23.282 3.739 10.338 1.00 93.50 87 ASP A C 1
ATOM 656 O O . ASP A 1 87 ? -23.706 2.982 9.471 1.00 93.50 87 ASP A O 1
ATOM 660 N N . ILE A 1 88 ? -22.515 4.794 10.029 1.00 92.94 88 ILE A N 1
ATOM 661 C CA . ILE A 1 88 ? -22.232 5.181 8.627 1.00 92.94 88 ILE A CA 1
ATOM 662 C C . ILE A 1 88 ? -21.439 4.138 7.844 1.00 92.94 88 ILE A C 1
ATOM 664 O O . ILE A 1 88 ? -21.439 4.162 6.614 1.00 92.94 88 ILE A O 1
ATOM 668 N N . ASN A 1 89 ? -20.713 3.263 8.538 1.00 89.75 89 ASN A N 1
ATOM 669 C CA . ASN A 1 89 ? -19.924 2.223 7.899 1.00 89.75 89 ASN A CA 1
ATOM 670 C C . ASN A 1 89 ? -20.650 0.864 7.879 1.00 89.75 89 ASN A C 1
ATOM 672 O O . ASN A 1 89 ? -20.250 -0.011 7.119 1.00 89.75 89 ASN A O 1
ATOM 676 N N . SER A 1 90 ? -21.715 0.679 8.668 1.00 86.19 90 SER A N 1
ATOM 677 C CA . SER A 1 90 ? -22.482 -0.578 8.723 1.00 86.19 90 SER A CA 1
ATOM 678 C C . SER A 1 90 ? -23.881 -0.510 8.106 1.00 86.19 90 SER A C 1
ATOM 680 O O . SER A 1 90 ? -24.391 -1.538 7.665 1.00 86.19 90 SER A O 1
ATOM 682 N N . LYS A 1 91 ? -24.493 0.678 8.039 1.00 82.81 91 LYS A N 1
ATOM 683 C CA . LYS A 1 91 ? -25.866 0.901 7.570 1.00 82.81 91 LYS A CA 1
ATOM 684 C C . LYS A 1 91 ? -25.874 1.784 6.323 1.00 82.81 91 LYS A C 1
ATOM 686 O O . LYS A 1 91 ? -25.285 2.861 6.317 1.00 82.81 91 LYS A O 1
ATOM 691 N N . ASP A 1 92 ? -26.598 1.356 5.290 1.00 76.19 92 ASP A N 1
ATOM 692 C CA . ASP A 1 92 ? -26.654 2.053 3.995 1.00 76.19 92 ASP A CA 1
ATOM 693 C C . ASP A 1 92 ? -27.320 3.444 4.057 1.00 76.19 92 ASP A C 1
ATOM 695 O O . ASP A 1 92 ? -27.080 4.285 3.189 1.00 76.19 92 ASP A O 1
ATOM 699 N N . ASP A 1 93 ? -28.180 3.692 5.047 1.00 83.12 93 ASP A N 1
ATOM 700 C CA . ASP A 1 93 ? -28.986 4.911 5.199 1.00 83.12 93 ASP A CA 1
ATOM 701 C C . ASP A 1 93 ? -28.431 5.907 6.228 1.00 83.12 93 ASP A C 1
ATOM 703 O O . ASP A 1 93 ? -28.944 7.022 6.349 1.00 83.12 93 ASP A O 1
ATOM 707 N N . ALA A 1 94 ? -27.374 5.538 6.950 1.00 88.19 94 ALA A N 1
ATOM 708 C CA . ALA A 1 94 ? -26.761 6.402 7.943 1.00 88.19 94 ALA A CA 1
ATOM 709 C C . ALA A 1 94 ? -25.974 7.549 7.285 1.00 88.19 94 ALA A C 1
ATOM 711 O O . ALA A 1 94 ? -25.198 7.371 6.341 1.00 88.19 94 ALA A O 1
ATOM 712 N N . THR A 1 95 ? -26.148 8.754 7.827 1.00 90.50 95 THR A N 1
ATOM 713 C CA . THR A 1 95 ? -25.468 9.969 7.364 1.00 90.50 95 THR A CA 1
ATOM 714 C C . THR A 1 95 ? -24.775 10.670 8.515 1.00 90.50 95 THR A C 1
ATOM 716 O O . THR A 1 95 ? -25.297 10.697 9.627 1.00 90.50 95 THR A O 1
ATOM 719 N N . PHE A 1 96 ? -23.642 11.304 8.232 1.00 93.12 96 PHE A N 1
ATOM 720 C CA . PHE A 1 96 ? -22.916 12.110 9.208 1.00 93.12 96 PHE A CA 1
ATOM 721 C C . PHE A 1 96 ? -22.497 13.443 8.594 1.00 93.12 96 PHE A C 1
ATOM 723 O O . PHE A 1 96 ? -21.883 13.484 7.530 1.00 93.12 96 PHE A O 1
ATOM 730 N N . GLU A 1 97 ? -22.799 14.544 9.269 1.00 89.62 97 GLU A N 1
ATOM 731 C CA . GLU A 1 97 ? -22.390 15.872 8.825 1.00 89.62 97 GLU A CA 1
ATOM 732 C C . GLU A 1 97 ? -21.330 16.418 9.777 1.00 89.62 97 GLU A C 1
ATOM 734 O O . GLU A 1 97 ? -21.580 16.661 10.959 1.00 89.62 97 GLU A O 1
ATOM 739 N N . ARG A 1 98 ? -20.113 16.584 9.256 1.00 91.44 98 ARG A N 1
ATOM 740 C CA . ARG A 1 98 ? -19.035 17.267 9.969 1.00 91.44 98 ARG A CA 1
ATOM 741 C C . ARG A 1 98 ? -19.164 18.765 9.727 1.00 91.44 98 ARG A C 1
ATOM 743 O O . ARG A 1 98 ? -19.366 19.173 8.589 1.00 91.44 98 ARG A O 1
ATOM 750 N N . ALA A 1 99 ? -18.954 19.568 10.768 1.00 86.19 99 ALA A N 1
ATOM 751 C CA . ALA A 1 99 ? -18.830 21.014 10.620 1.00 86.19 99 ALA A CA 1
ATOM 752 C C . ALA A 1 99 ? -17.707 21.387 9.633 1.00 86.19 99 ALA A C 1
ATOM 754 O O . ALA A 1 99 ? -16.647 20.749 9.606 1.00 86.19 99 ALA A O 1
ATOM 755 N N . ASP A 1 100 ? -17.936 22.442 8.852 1.00 85.88 100 ASP A N 1
ATOM 756 C CA . ASP A 1 100 ? -16.909 23.013 7.987 1.00 85.88 100 ASP A CA 1
ATOM 757 C C . ASP A 1 100 ? -15.736 23.558 8.812 1.00 85.88 100 ASP A C 1
ATOM 759 O O . ASP A 1 100 ? -15.904 24.063 9.925 1.00 85.88 100 ASP A O 1
ATOM 763 N N . SER A 1 101 ? -14.533 23.449 8.246 1.00 88.06 101 SER A N 1
ATOM 764 C CA . SER A 1 101 ? -13.324 23.997 8.862 1.00 88.06 101 SER A CA 1
ATOM 765 C C . SER A 1 101 ? -13.372 25.520 8.847 1.00 88.06 101 SER A C 1
ATOM 767 O O . SER A 1 101 ? -13.585 26.130 7.797 1.00 88.06 101 SER A O 1
ATOM 769 N N . ASN A 1 102 ? -13.106 26.135 9.999 1.00 88.25 102 ASN A N 1
ATOM 770 C CA . ASN A 1 102 ? -12.949 27.588 10.108 1.00 88.25 102 ASN A CA 1
ATOM 771 C C . ASN A 1 102 ? -11.477 28.022 10.011 1.00 88.25 102 ASN A C 1
ATOM 773 O O . ASN A 1 102 ? -11.158 29.208 10.139 1.00 88.25 102 ASN A O 1
ATOM 777 N N . VAL A 1 103 ? -10.562 27.074 9.798 1.00 91.69 103 VAL A N 1
ATOM 778 C CA . VAL A 1 103 ? -9.123 27.326 9.754 1.00 91.69 103 VAL A CA 1
ATOM 779 C C . VAL A 1 103 ? -8.695 27.813 8.369 1.00 91.69 103 VAL A C 1
ATOM 781 O O . VAL A 1 103 ? -9.049 27.255 7.333 1.00 91.69 103 VAL A O 1
ATOM 784 N N . SER A 1 104 ? -7.876 28.868 8.345 1.00 87.56 104 SER A N 1
ATOM 785 C CA . SER A 1 104 ? -7.317 29.418 7.105 1.00 87.56 104 SER A CA 1
ATOM 786 C C . SER A 1 104 ? -6.475 28.388 6.347 1.00 87.56 104 SER A C 1
ATOM 788 O O . SER A 1 104 ? -5.643 27.695 6.930 1.00 87.56 104 SER A O 1
ATOM 790 N N . SER A 1 105 ? -6.574 28.376 5.015 1.00 81.06 105 SER A N 1
ATOM 791 C CA . SER A 1 105 ? -5.720 27.542 4.157 1.00 81.06 105 SER A CA 1
ATOM 792 C C . SER A 1 105 ? -4.225 27.882 4.251 1.00 81.06 105 SER A C 1
ATOM 794 O O . SER A 1 105 ? -3.397 27.090 3.809 1.00 81.06 105 SER A O 1
ATOM 796 N N . ALA A 1 106 ? -3.880 29.057 4.793 1.00 86.12 106 ALA A N 1
ATOM 797 C CA . ALA A 1 106 ? -2.508 29.493 5.054 1.00 86.12 106 ALA A CA 1
ATOM 798 C C . ALA A 1 106 ? -2.018 29.154 6.477 1.00 86.12 106 ALA A C 1
ATOM 800 O O . ALA A 1 106 ? -0.894 29.509 6.835 1.00 86.12 106 ALA A O 1
ATOM 801 N N . ALA A 1 107 ? -2.853 28.514 7.304 1.00 92.06 107 ALA A N 1
ATOM 802 C CA . ALA A 1 107 ? -2.475 28.090 8.645 1.00 92.06 107 ALA A CA 1
ATOM 803 C C . ALA A 1 107 ? -1.372 27.024 8.616 1.00 92.06 107 ALA A C 1
ATOM 805 O O . ALA A 1 107 ? -1.143 26.348 7.610 1.00 92.06 107 ALA A O 1
ATOM 806 N N . LYS A 1 108 ? -0.700 26.853 9.759 1.00 94.06 108 LYS A N 1
ATOM 807 C CA . LYS A 1 108 ? 0.265 25.770 9.947 1.00 94.06 108 LYS A CA 1
ATOM 808 C C . LYS A 1 108 ? -0.431 24.421 9.741 1.00 94.06 108 LYS A C 1
ATOM 810 O O . LYS A 1 108 ? -1.539 24.215 10.230 1.00 94.06 108 LYS A O 1
ATOM 815 N N . THR A 1 109 ? 0.230 23.513 9.035 1.00 95.62 109 THR A N 1
ATOM 816 C CA . THR A 1 109 ? -0.283 22.165 8.789 1.00 95.62 109 THR A CA 1
ATOM 817 C C . THR A 1 109 ? -0.048 21.253 9.992 1.00 95.62 109 THR A C 1
ATOM 819 O O . THR A 1 109 ? 1.026 21.301 10.589 1.00 95.62 109 THR A O 1
ATOM 822 N N . LEU A 1 110 ? -1.037 20.416 10.308 1.00 97.19 110 LEU A N 1
ATOM 823 C CA . LEU A 1 110 ? -0.930 19.269 11.202 1.00 97.19 110 LEU A CA 1
ATOM 824 C C . LEU A 1 110 ? -0.984 17.984 10.369 1.00 97.19 110 LEU A C 1
ATOM 826 O O . LEU A 1 110 ? -2.043 17.637 9.844 1.00 97.19 110 LEU A O 1
ATOM 830 N N . LYS A 1 111 ? 0.143 17.284 10.237 1.00 97.25 111 LYS A N 1
ATOM 831 C CA . LYS A 1 111 ? 0.242 16.034 9.477 1.00 97.25 111 LYS A CA 1
ATOM 832 C C . LYS A 1 111 ? -0.017 14.838 10.383 1.00 97.25 111 LYS A C 1
ATOM 834 O O . LYS A 1 111 ? 0.816 14.515 11.229 1.00 97.25 111 LYS A O 1
ATOM 839 N N . ILE A 1 112 ? -1.146 14.168 10.189 1.00 98.38 112 ILE A N 1
ATOM 840 C CA . ILE A 1 112 ? -1.548 13.006 10.987 1.00 98.38 112 ILE A CA 1
ATOM 841 C C . ILE A 1 112 ? -1.453 11.734 10.151 1.00 98.38 112 ILE A C 1
ATOM 843 O O . ILE A 1 112 ? -1.991 11.670 9.044 1.00 98.38 112 ILE A O 1
ATOM 847 N N . GLY A 1 113 ? -0.774 10.721 10.689 1.00 97.25 113 GLY A N 1
ATOM 848 C CA . GLY A 1 113 ? -0.739 9.378 10.113 1.00 97.25 113 GLY A CA 1
ATOM 849 C C . GLY A 1 113 ? -1.791 8.455 10.705 1.00 97.25 113 GLY A C 1
ATOM 850 O O . GLY A 1 113 ? -2.017 8.462 11.918 1.00 97.25 113 GLY A O 1
ATOM 851 N N . MET A 1 114 ? -2.379 7.632 9.841 1.00 97.50 114 MET A N 1
ATOM 852 C CA . MET A 1 114 ? -3.271 6.526 10.194 1.00 97.50 114 MET A CA 1
ATOM 853 C C . MET A 1 114 ? -3.235 5.440 9.114 1.00 97.50 114 MET A C 1
ATOM 855 O O . MET A 1 114 ? -2.670 5.664 8.045 1.00 97.50 114 MET A O 1
ATOM 859 N N . GLU A 1 115 ? -3.813 4.265 9.366 1.00 93.75 115 GLU A N 1
ATOM 860 C CA . GLU A 1 115 ? -3.794 3.172 8.379 1.00 93.75 115 GLU A CA 1
ATOM 861 C C . GLU A 1 115 ? -4.793 3.374 7.231 1.00 93.75 115 GLU A C 1
ATOM 863 O O . GLU A 1 115 ? -4.551 2.965 6.094 1.00 93.75 115 GLU A O 1
ATOM 868 N N . CYS A 1 116 ? -5.911 4.037 7.522 1.00 94.94 116 CYS A N 1
ATOM 869 C CA . CYS A 1 116 ? -7.098 4.117 6.675 1.00 94.94 116 CYS A CA 1
ATOM 870 C C . CYS A 1 116 ? -7.633 2.728 6.260 1.00 94.94 116 CYS A C 1
ATOM 872 O O . CYS A 1 116 ? -8.182 2.585 5.159 1.00 94.94 116 CYS A O 1
ATOM 874 N N . ASP A 1 117 ? -7.472 1.723 7.127 1.00 93.75 117 ASP A N 1
ATOM 875 C CA . ASP A 1 117 ? -7.872 0.321 6.912 1.00 93.75 117 ASP A CA 1
ATOM 876 C C . ASP A 1 117 ? -8.290 -0.393 8.214 1.00 93.75 117 ASP A C 1
ATOM 878 O O . ASP A 1 117 ? -8.058 -1.586 8.414 1.00 93.75 117 ASP A O 1
ATOM 882 N N . TYR A 1 118 ? -8.882 0.375 9.123 1.00 94.12 118 TYR A N 1
ATOM 883 C CA . TYR A 1 118 ? -9.304 -0.052 10.442 1.00 94.12 118 TYR A CA 1
ATOM 884 C C . TYR A 1 118 ? -10.670 0.555 10.829 1.00 94.12 118 TYR A C 1
ATOM 886 O O . TYR A 1 118 ? -10.778 1.427 11.688 1.00 94.12 118 TYR A O 1
ATOM 894 N N . ALA A 1 119 ? -11.743 0.142 10.151 1.00 94.19 119 ALA A N 1
ATOM 895 C CA . ALA A 1 119 ? -13.098 0.609 10.461 1.00 94.19 119 ALA A CA 1
ATOM 896 C C . ALA A 1 119 ? -13.589 0.083 11.829 1.00 94.19 119 ALA A C 1
ATOM 898 O O . ALA A 1 119 ? -13.292 -1.064 12.161 1.00 94.19 119 ALA A O 1
ATOM 899 N N . PRO A 1 120 ? -14.356 0.871 12.612 1.00 95.69 120 PRO A N 1
ATOM 900 C CA . PRO A 1 120 ? -14.871 2.221 12.340 1.00 95.69 120 PRO A CA 1
ATOM 901 C C . PRO A 1 120 ? -13.919 3.358 12.773 1.00 95.69 120 PRO A C 1
ATOM 903 O O . PRO A 1 120 ? -14.299 4.531 12.743 1.00 95.69 120 PRO A O 1
ATOM 906 N N . PHE A 1 121 ? -12.691 3.043 13.187 1.00 97.06 121 PHE A N 1
ATOM 907 C CA . PHE A 1 121 ? -11.716 4.037 13.635 1.00 97.06 121 PHE A CA 1
ATOM 908 C C . PHE A 1 121 ? -11.185 4.884 12.477 1.00 97.06 121 PHE A C 1
ATOM 910 O O . PHE A 1 121 ? -11.282 6.107 12.507 1.00 97.06 121 PHE A O 1
ATOM 917 N N . ASN A 1 122 ? -10.685 4.255 11.418 1.00 96.75 122 ASN A N 1
ATOM 918 C CA . ASN A 1 122 ? -10.246 4.936 10.205 1.00 96.75 122 ASN A CA 1
ATOM 919 C C . ASN A 1 122 ? -10.368 4.007 8.986 1.00 96.75 122 ASN A C 1
ATOM 921 O O . ASN A 1 122 ? -9.830 2.912 8.990 1.00 96.75 122 ASN A O 1
ATOM 925 N N . TRP A 1 123 ? -11.030 4.414 7.906 1.00 94.62 123 TRP A N 1
ATOM 926 C CA . TRP A 1 123 ? -11.096 3.644 6.655 1.00 94.62 123 TRP A CA 1
ATOM 927 C C . TRP A 1 123 ? -10.997 4.545 5.428 1.00 94.62 123 TRP A C 1
ATOM 929 O O . TRP A 1 123 ? -11.191 5.756 5.503 1.00 94.62 123 TRP A O 1
ATOM 939 N N . THR A 1 124 ? -10.725 3.940 4.273 1.00 92.94 124 THR A N 1
ATOM 940 C CA . THR A 1 124 ? -10.667 4.639 2.986 1.00 92.94 124 THR A CA 1
ATOM 941 C C . THR A 1 124 ? -11.996 4.552 2.237 1.00 92.94 124 THR A C 1
ATOM 943 O O . THR A 1 124 ? -12.501 3.461 1.986 1.00 92.94 124 THR A O 1
ATOM 946 N N . GLN A 1 125 ? -12.502 5.680 1.744 1.00 90.19 125 GLN A N 1
ATOM 947 C CA . GLN A 1 125 ? -13.658 5.788 0.847 1.00 90.19 125 GLN A CA 1
ATOM 948 C C . GLN A 1 125 ? -13.352 6.661 -0.390 1.00 90.19 125 GLN A C 1
ATOM 950 O O . GLN A 1 125 ? -12.244 7.181 -0.559 1.00 90.19 125 GLN A O 1
ATOM 955 N N . ASN A 1 126 ? -14.319 6.769 -1.307 1.00 87.00 126 ASN A N 1
ATOM 956 C CA . ASN A 1 126 ? -14.116 7.345 -2.648 1.00 87.00 126 ASN A CA 1
ATOM 957 C C . ASN A 1 126 ? -14.627 8.781 -2.811 1.00 87.00 126 ASN A C 1
ATOM 959 O O . ASN A 1 126 ? -14.403 9.386 -3.860 1.00 87.00 126 ASN A O 1
ATOM 963 N N . ASP A 1 127 ? -15.316 9.309 -1.806 1.00 88.75 127 ASP A N 1
ATOM 964 C CA . ASP A 1 127 ? -15.859 10.662 -1.782 1.00 88.75 127 ASP A CA 1
ATOM 965 C C . ASP A 1 127 ? -15.741 11.279 -0.378 1.00 88.75 127 ASP A C 1
ATOM 967 O O . ASP A 1 127 ? -15.351 10.618 0.583 1.00 88.75 127 ASP A O 1
ATOM 971 N N . ASP A 1 128 ? -16.029 12.569 -0.273 1.00 91.56 128 ASP A N 1
ATOM 972 C CA . ASP A 1 128 ? -15.999 13.363 0.960 1.00 91.56 128 ASP A CA 1
ATOM 973 C C . ASP A 1 128 ? -17.276 13.239 1.803 1.00 91.56 128 ASP A C 1
ATOM 975 O O . ASP A 1 128 ? -17.430 13.933 2.809 1.00 91.56 128 ASP A O 1
ATOM 979 N N . LYS A 1 129 ? -18.202 12.350 1.427 1.00 91.88 129 LYS A N 1
ATOM 980 C CA . LYS A 1 129 ? -19.476 12.202 2.132 1.00 91.88 129 LYS A CA 1
ATOM 981 C C . LYS A 1 129 ? -19.280 11.696 3.551 1.00 91.88 129 LYS A C 1
ATOM 983 O O . LYS A 1 129 ? -18.275 11.068 3.880 1.00 91.88 129 LYS A O 1
ATOM 988 N N . ASN A 1 130 ? -20.294 11.914 4.380 1.00 93.25 130 ASN A N 1
ATOM 989 C CA . ASN A 1 130 ? -20.352 11.384 5.738 1.00 93.25 130 ASN A CA 1
ATOM 990 C C . ASN A 1 130 ? -19.139 11.776 6.599 1.00 93.25 130 ASN A C 1
ATOM 992 O O . ASN A 1 130 ? -18.682 10.985 7.416 1.00 93.25 130 ASN A O 1
ATOM 996 N N . GLY A 1 131 ? -18.583 12.975 6.388 1.00 92.56 131 GLY A N 1
ATOM 997 C CA . GLY A 1 131 ? -17.404 13.453 7.115 1.00 92.56 131 GLY A CA 1
ATOM 998 C C . GLY A 1 131 ? -16.060 12.969 6.564 1.00 92.56 131 GLY A C 1
ATOM 999 O O . GLY A 1 131 ? -15.050 13.108 7.258 1.00 92.56 131 GLY A O 1
ATOM 1000 N N . GLY A 1 132 ? -16.013 12.454 5.331 1.00 95.00 132 GLY A N 1
ATOM 1001 C CA . GLY A 1 132 ? -14.767 12.096 4.657 1.00 95.00 132 GLY A CA 1
ATOM 1002 C C . GLY A 1 132 ? -13.773 13.266 4.590 1.00 95.00 132 GLY A C 1
ATOM 1003 O O . GLY A 1 132 ? -14.140 14.433 4.428 1.00 95.00 132 GLY A O 1
ATOM 1004 N N . TYR A 1 133 ? -12.484 12.970 4.746 1.00 95.81 133 TYR A N 1
ATOM 1005 C CA . TYR A 1 133 ? -11.393 13.944 4.682 1.00 95.81 133 TYR A CA 1
ATOM 1006 C C . TYR A 1 133 ? -10.327 13.487 3.674 1.00 95.81 133 TYR A C 1
ATOM 1008 O O . TYR A 1 133 ? -9.960 12.314 3.694 1.00 95.81 133 TYR A O 1
ATOM 1016 N N . PRO A 1 134 ? -9.819 14.352 2.777 1.00 95.25 134 PRO A N 1
ATOM 1017 C CA . PRO A 1 134 ? -8.851 13.944 1.757 1.00 95.25 134 PRO A CA 1
ATOM 1018 C C . PRO A 1 134 ? -7.601 13.264 2.334 1.00 95.25 134 PRO A C 1
ATOM 1020 O O . PRO A 1 134 ? -7.002 13.764 3.286 1.00 95.25 134 PRO A O 1
ATOM 1023 N N . ILE A 1 135 ? -7.167 12.166 1.711 1.00 94.62 135 ILE A N 1
ATOM 1024 C CA . ILE A 1 135 ? -5.890 11.515 2.029 1.00 94.62 135 ILE A CA 1
ATOM 1025 C C . ILE A 1 135 ? -4.791 12.154 1.172 1.00 94.62 135 ILE A C 1
ATOM 1027 O O . ILE A 1 135 ? -4.753 11.986 -0.049 1.00 94.62 135 ILE A O 1
ATOM 1031 N N . SER A 1 136 ? -3.868 12.870 1.808 1.00 90.94 136 SER A N 1
ATOM 1032 C CA . SER A 1 136 ? -2.831 13.677 1.154 1.00 90.94 136 SER A CA 1
ATOM 1033 C C . SER A 1 136 ? -1.918 12.866 0.235 1.00 90.94 136 SER A C 1
ATOM 1035 O O . SER A 1 136 ? -1.551 13.331 -0.844 1.00 90.94 136 SER A O 1
ATOM 1037 N N . ASN A 1 137 ? -1.558 11.642 0.629 1.00 83.62 137 ASN A N 1
ATOM 1038 C CA . ASN A 1 137 ? -0.721 10.742 -0.169 1.00 83.62 137 ASN A CA 1
ATOM 1039 C C . ASN A 1 137 ? -1.522 9.753 -1.036 1.00 83.62 137 ASN A C 1
ATOM 1041 O O . ASN A 1 137 ? -0.927 8.863 -1.641 1.00 83.62 137 ASN A O 1
ATOM 1045 N N . ASN A 1 138 ? -2.846 9.915 -1.146 1.00 83.12 138 ASN A N 1
ATOM 1046 C CA . ASN A 1 138 ? -3.708 9.052 -1.952 1.00 83.12 138 ASN A CA 1
ATOM 1047 C C . ASN A 1 138 ? -4.780 9.874 -2.694 1.00 83.12 138 ASN A C 1
ATOM 1049 O O . ASN A 1 138 ? -5.913 10.048 -2.244 1.00 83.12 138 ASN A O 1
ATOM 1053 N N . ALA A 1 139 ? -4.397 10.415 -3.853 1.00 78.25 139 ALA A N 1
ATOM 1054 C CA . ALA A 1 139 ? -5.194 11.397 -4.583 1.00 78.25 139 ALA A CA 1
ATOM 1055 C C . ALA A 1 139 ? -6.599 10.890 -4.969 1.00 78.25 139 ALA A C 1
ATOM 1057 O O . ALA A 1 139 ? -6.769 9.906 -5.694 1.00 78.25 139 ALA A O 1
ATOM 1058 N N . GLY A 1 140 ? -7.621 11.644 -4.554 1.00 81.19 140 GLY A N 1
ATOM 1059 C CA . GLY A 1 140 ? -9.025 11.331 -4.824 1.00 81.19 140 GLY A CA 1
ATOM 1060 C C . GLY A 1 140 ? -9.592 10.205 -3.959 1.00 81.19 140 GLY A C 1
ATOM 1061 O O . GLY A 1 140 ? -10.632 9.655 -4.321 1.00 81.19 140 GLY A O 1
ATOM 1062 N N . LYS A 1 141 ? -8.907 9.856 -2.867 1.00 88.19 141 LYS A N 1
ATOM 1063 C CA . LYS A 1 141 ? -9.418 9.020 -1.784 1.00 88.19 141 LYS A CA 1
ATOM 1064 C C . LYS A 1 141 ? -9.555 9.849 -0.515 1.00 88.19 141 LYS A C 1
ATOM 1066 O O . LYS A 1 141 ? -8.847 10.839 -0.322 1.00 88.19 141 LYS A O 1
ATOM 1071 N N . TYR A 1 142 ? -10.476 9.423 0.333 1.00 94.25 142 TYR A N 1
ATOM 1072 C CA . TYR A 1 142 ? -10.840 10.125 1.553 1.00 94.25 142 TYR A CA 1
ATOM 1073 C C . TYR A 1 142 ? -10.779 9.148 2.721 1.00 94.25 142 TYR A C 1
ATOM 1075 O O . TYR A 1 142 ? -11.226 8.012 2.590 1.00 94.25 142 TYR A O 1
ATOM 1083 N N . ALA A 1 143 ? -10.204 9.578 3.837 1.00 96.56 143 ALA A N 1
ATOM 1084 C CA . ALA A 1 143 ? -10.267 8.871 5.101 1.00 96.56 143 ALA A CA 1
ATOM 1085 C C . ALA A 1 143 ? -11.572 9.247 5.802 1.00 96.56 143 ALA A C 1
ATOM 1087 O O . ALA A 1 143 ? -11.990 10.405 5.754 1.00 96.56 143 ALA A O 1
ATOM 1088 N N . ASN A 1 144 ? -12.205 8.293 6.465 1.00 96.00 144 ASN A N 1
ATOM 1089 C CA . ASN A 1 144 ? -13.338 8.548 7.344 1.00 96.00 144 ASN A CA 1
ATOM 1090 C C . ASN A 1 144 ? -13.245 7.659 8.592 1.00 96.00 144 ASN A C 1
ATOM 1092 O O . ASN A 1 144 ? -12.436 6.736 8.612 1.00 96.00 144 ASN A O 1
ATOM 1096 N N . GLY A 1 145 ? -14.024 7.957 9.626 1.00 96.69 145 GLY A N 1
ATOM 1097 C CA . GLY A 1 145 ? -14.034 7.226 10.890 1.00 96.69 145 GLY A CA 1
ATOM 1098 C C . GLY A 1 145 ? -13.676 8.066 12.103 1.00 96.69 145 GLY A C 1
ATOM 1099 O O . GLY A 1 145 ? -13.386 9.259 12.006 1.00 96.69 145 GLY A O 1
ATOM 1100 N N . TYR A 1 146 ? -13.738 7.431 13.267 1.00 97.62 146 TYR A N 1
ATOM 1101 C CA . TYR A 1 146 ? -13.598 8.088 14.562 1.00 97.62 146 TYR A CA 1
ATOM 1102 C C . TYR A 1 146 ? -12.272 8.847 14.704 1.00 97.62 146 TYR A C 1
ATOM 1104 O O . TYR A 1 146 ? -12.274 10.028 15.048 1.00 97.62 146 TYR A O 1
ATOM 1112 N N . ASP A 1 147 ? -11.155 8.228 14.326 1.00 98.06 147 ASP A N 1
ATOM 1113 C CA . ASP A 1 147 ? -9.820 8.830 14.364 1.00 98.06 147 ASP A CA 1
ATOM 1114 C C . ASP A 1 147 ? -9.721 10.057 13.456 1.00 98.06 147 ASP A C 1
ATOM 1116 O O . ASP A 1 147 ? -9.089 11.050 13.811 1.00 98.06 147 ASP A O 1
ATOM 1120 N N . VAL A 1 148 ? -10.386 10.022 12.297 1.00 97.88 148 VAL A N 1
ATOM 1121 C CA . VAL A 1 148 ? -10.439 11.148 11.354 1.00 97.88 148 VAL A CA 1
ATOM 1122 C C . VAL A 1 148 ? -11.171 12.328 11.979 1.00 97.88 148 VAL A C 1
ATOM 1124 O O . VAL A 1 148 ? -10.708 13.467 11.886 1.00 97.88 148 VAL A O 1
ATOM 1127 N N . GLN A 1 149 ? -12.293 12.065 12.649 1.00 97.44 149 GLN A N 1
ATOM 1128 C CA . GLN A 1 149 ? -13.068 13.112 13.307 1.00 97.44 149 GLN A CA 1
ATOM 1129 C C . GLN A 1 149 ? -12.334 13.678 14.529 1.00 97.44 149 GLN A C 1
ATOM 1131 O O . GLN A 1 149 ? -12.355 14.892 14.735 1.00 97.44 149 GLN A O 1
ATOM 1136 N N . ILE A 1 150 ? -11.633 12.841 15.301 1.00 97.62 150 ILE A N 1
ATOM 1137 C CA . ILE A 1 150 ? -10.767 13.278 16.406 1.00 97.62 150 ILE A CA 1
ATOM 1138 C C . ILE A 1 150 ? -9.596 14.120 15.881 1.00 97.62 150 ILE A C 1
ATOM 1140 O O . ILE A 1 150 ? -9.345 15.204 16.407 1.00 97.62 150 ILE A O 1
ATOM 1144 N N . ALA A 1 151 ? -8.931 13.691 14.806 1.00 98.00 151 ALA A N 1
ATOM 1145 C CA . ALA A 1 151 ? -7.851 14.443 14.169 1.00 98.00 151 ALA A CA 1
ATOM 1146 C C . ALA A 1 151 ? -8.320 15.817 13.669 1.00 98.00 151 ALA A C 1
ATOM 1148 O O . ALA A 1 151 ? -7.644 16.821 13.896 1.00 98.00 151 ALA A O 1
ATOM 1149 N N . PHE A 1 152 ? -9.493 15.873 13.033 1.00 97.00 152 PHE A N 1
ATOM 1150 C CA . PHE A 1 152 ? -10.112 17.121 12.585 1.00 97.00 152 PHE A CA 1
ATOM 1151 C C . PHE A 1 152 ? -10.404 18.057 13.754 1.00 97.00 152 PHE A C 1
ATOM 1153 O O . PHE A 1 152 ? -9.989 19.210 13.746 1.00 97.00 152 PHE A O 1
ATOM 1160 N N . LYS A 1 153 ? -11.059 17.541 14.792 1.00 95.81 153 LYS A N 1
ATOM 1161 C CA . LYS A 1 153 ? -11.401 18.280 16.007 1.00 95.81 153 LYS A CA 1
ATOM 1162 C C . LYS A 1 153 ? -10.170 18.854 16.721 1.00 95.81 153 LYS A C 1
ATOM 1164 O O . LYS A 1 153 ? -10.179 20.022 17.103 1.00 95.81 153 LYS A O 1
ATOM 1169 N N . ILE A 1 154 ? -9.100 18.065 16.836 1.00 96.75 154 ILE A N 1
ATOM 1170 C CA . ILE A 1 154 ? -7.807 18.522 17.361 1.00 96.75 154 ILE A CA 1
ATOM 1171 C C . ILE A 1 154 ? -7.234 19.632 16.472 1.00 96.75 154 ILE A C 1
ATOM 1173 O O . ILE A 1 154 ? -6.841 20.677 16.980 1.00 96.75 154 ILE A O 1
ATOM 1177 N N . ALA A 1 155 ? -7.192 19.435 15.152 1.00 97.06 155 ALA A N 1
ATOM 1178 C CA . ALA A 1 155 ? -6.635 20.421 14.229 1.00 97.06 155 ALA A CA 1
ATOM 1179 C C . ALA A 1 155 ? -7.380 21.765 14.300 1.00 97.06 155 ALA A C 1
ATOM 1181 O O . ALA A 1 155 ? -6.737 22.808 14.429 1.00 97.06 155 ALA A O 1
ATOM 1182 N N . GLU A 1 156 ? -8.716 21.738 14.314 1.00 95.56 156 GLU A N 1
ATOM 1183 C CA . GLU A 1 156 ? -9.557 22.932 14.460 1.00 95.56 156 GLU A CA 1
ATOM 1184 C C . GLU A 1 156 ? -9.281 23.663 15.778 1.00 95.56 156 GLU A C 1
ATOM 1186 O O . GLU A 1 156 ? -9.061 24.875 15.775 1.00 95.56 156 GLU A O 1
ATOM 1191 N N . ALA A 1 157 ? -9.220 22.939 16.901 1.00 94.75 157 ALA A N 1
ATOM 1192 C CA . ALA A 1 157 ? -8.950 23.529 18.213 1.00 94.75 157 ALA A CA 1
ATOM 1193 C C . ALA A 1 157 ? -7.565 24.192 18.300 1.00 94.75 157 ALA A C 1
ATOM 1195 O O . ALA A 1 157 ? -7.388 25.191 18.997 1.00 94.75 157 ALA A O 1
ATOM 1196 N N . LEU A 1 158 ? -6.583 23.660 17.569 1.00 95.19 158 LEU A N 1
ATOM 1197 C CA . LEU A 1 158 ? -5.232 24.218 17.484 1.00 95.19 158 LEU A CA 1
ATOM 1198 C C . LEU A 1 158 ? -5.100 25.337 16.440 1.00 95.19 158 LEU A C 1
ATOM 1200 O O . LEU A 1 158 ? -4.053 25.986 16.375 1.00 95.19 158 LEU A O 1
ATOM 1204 N N . GLY A 1 159 ? -6.129 25.560 15.617 1.00 95.88 159 GLY A N 1
ATOM 1205 C CA . GLY A 1 159 ? -6.090 26.478 14.481 1.00 95.88 159 GLY A CA 1
ATOM 1206 C C . GLY A 1 159 ? -5.161 26.007 13.358 1.00 95.88 159 GLY A C 1
ATOM 1207 O O . GLY A 1 159 ? -4.542 26.836 12.689 1.00 95.88 159 GLY A O 1
ATOM 1208 N N . TYR A 1 160 ? -4.976 24.691 13.204 1.00 96.69 160 TYR A N 1
ATOM 1209 C CA . TYR A 1 160 ? -4.062 24.081 12.235 1.00 96.69 160 TYR A CA 1
ATOM 1210 C C . TYR A 1 160 ? -4.846 23.468 11.075 1.00 96.69 160 TYR A C 1
ATOM 1212 O O . TYR A 1 160 ? -5.917 22.896 11.255 1.00 96.69 160 TYR A O 1
ATOM 1220 N N . LYS A 1 161 ? -4.292 23.553 9.866 1.00 96.44 161 LYS A N 1
ATOM 1221 C CA . LYS A 1 161 ? -4.839 22.857 8.700 1.00 96.44 161 LYS A CA 1
ATOM 1222 C C . LYS A 1 161 ? -4.508 21.369 8.819 1.00 96.44 161 LYS A C 1
ATOM 1224 O O . LYS A 1 161 ? -3.332 21.012 8.822 1.00 96.44 161 LYS A O 1
ATOM 1229 N N . LEU A 1 162 ? -5.511 20.499 8.870 1.00 97.12 162 LEU A N 1
ATOM 1230 C CA . LEU A 1 162 ? -5.284 19.052 8.891 1.00 97.12 162 LEU A CA 1
ATOM 1231 C C . LEU A 1 162 ? -4.776 18.534 7.533 1.00 97.12 162 LEU A C 1
ATOM 1233 O O . LEU A 1 162 ? -5.268 18.917 6.474 1.00 97.12 162 LEU A O 1
ATOM 1237 N N . GLU A 1 163 ? -3.814 17.617 7.563 1.00 96.88 163 GLU A N 1
ATOM 1238 C CA . GLU A 1 163 ? -3.456 16.760 6.432 1.00 96.88 163 GLU A CA 1
ATOM 1239 C C . GLU A 1 163 ? -3.352 15.309 6.911 1.00 96.88 163 GLU A C 1
ATOM 1241 O O . GLU A 1 163 ? -2.580 15.004 7.820 1.00 96.88 163 GLU A O 1
ATOM 1246 N N . ILE A 1 164 ? -4.128 14.410 6.297 1.00 97.75 164 ILE A N 1
ATOM 1247 C CA . ILE A 1 164 ? -4.159 12.986 6.654 1.00 97.75 164 ILE A CA 1
ATOM 1248 C C . ILE A 1 164 ? -3.280 12.194 5.697 1.00 97.75 164 ILE A C 1
ATOM 1250 O O . ILE A 1 164 ? -3.382 12.343 4.479 1.00 97.75 164 ILE A O 1
ATOM 1254 N N . TYR A 1 165 ? -2.459 11.305 6.242 1.00 94.44 165 TYR A N 1
ATOM 1255 C CA . TYR A 1 165 ? -1.593 10.416 5.483 1.00 94.44 165 TYR A CA 1
ATOM 1256 C C . TYR A 1 165 ? -1.892 8.956 5.826 1.00 94.44 165 TYR A C 1
ATOM 1258 O O . TYR A 1 165 ? -1.859 8.571 6.992 1.00 94.44 165 TYR A O 1
ATOM 1266 N N . ALA A 1 166 ? -2.135 8.142 4.798 1.00 92.62 166 ALA A N 1
ATOM 1267 C CA . ALA A 1 166 ? -2.284 6.698 4.944 1.00 92.62 166 ALA A CA 1
ATOM 1268 C C . ALA A 1 166 ? -0.899 6.030 5.022 1.00 92.62 166 ALA A C 1
ATOM 1270 O O . ALA A 1 166 ? -0.077 6.228 4.123 1.00 92.62 166 ALA A O 1
ATOM 1271 N N . TYR A 1 167 ? -0.636 5.257 6.072 1.00 90.31 167 TYR A N 1
ATOM 1272 C CA . TYR A 1 167 ? 0.624 4.545 6.325 1.00 90.31 167 TYR A CA 1
ATOM 1273 C C . TYR A 1 167 ? 0.354 3.087 6.708 1.00 90.31 167 TYR A C 1
ATOM 1275 O O . TYR A 1 167 ? -0.745 2.747 7.123 1.00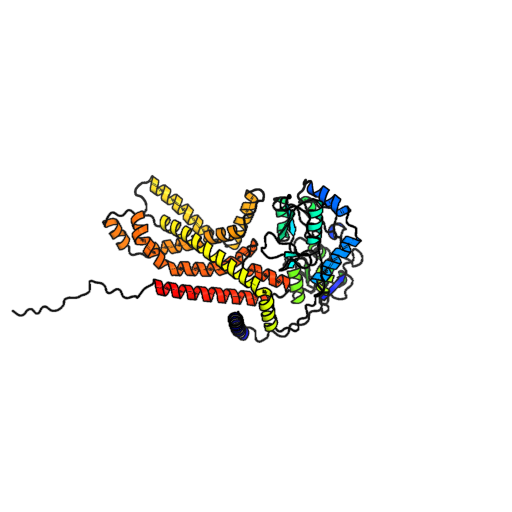 90.31 167 TYR A O 1
ATOM 1283 N N . THR A 1 168 ? 1.349 2.211 6.584 1.00 89.75 168 THR A N 1
ATOM 1284 C CA . THR A 1 168 ? 1.282 0.884 7.211 1.00 89.75 168 THR A CA 1
ATOM 1285 C C . THR A 1 168 ? 1.481 1.010 8.722 1.00 89.75 168 THR A C 1
ATOM 1287 O O . THR A 1 168 ? 2.162 1.937 9.171 1.00 89.75 168 THR A O 1
ATOM 1290 N N . TRP A 1 169 ? 0.930 0.076 9.504 1.00 91.56 169 TRP A N 1
ATOM 1291 C CA . TRP A 1 169 ? 1.077 0.050 10.964 1.00 91.56 169 TRP A CA 1
ATOM 1292 C C . TRP A 1 169 ? 2.522 0.242 11.449 1.00 91.56 169 TRP A C 1
ATOM 1294 O O . TRP A 1 169 ? 2.812 1.109 12.274 1.00 91.56 169 TRP A O 1
ATOM 1304 N N . ASP A 1 170 ? 3.449 -0.528 10.880 1.00 89.44 170 ASP A N 1
ATOM 1305 C CA . ASP A 1 170 ? 4.880 -0.504 11.191 1.00 89.44 170 ASP A CA 1
ATOM 1306 C C . ASP A 1 170 ? 5.586 0.784 10.731 1.00 89.44 170 ASP A C 1
ATOM 1308 O O . ASP A 1 170 ? 6.637 1.140 11.261 1.00 89.44 170 ASP A O 1
ATOM 1312 N N . GLY A 1 171 ? 4.999 1.516 9.781 1.00 87.81 171 GLY A N 1
ATOM 1313 C CA . GLY A 1 171 ? 5.519 2.779 9.266 1.00 87.81 171 GLY A CA 1
ATOM 1314 C C . GLY A 1 171 ? 5.143 4.009 10.096 1.00 87.81 171 GLY A C 1
ATOM 1315 O O . GLY A 1 171 ? 5.795 5.044 9.955 1.00 87.81 171 GLY A O 1
ATOM 1316 N N . LEU A 1 172 ? 4.129 3.925 10.968 1.00 92.81 172 LEU A N 1
ATOM 1317 C CA . LEU A 1 172 ? 3.594 5.074 11.713 1.00 92.81 172 LEU A CA 1
ATOM 1318 C C . LEU A 1 172 ? 4.599 5.671 12.710 1.00 92.81 172 LEU A C 1
ATOM 1320 O O . LEU A 1 172 ? 4.868 6.874 12.677 1.00 92.81 172 LEU A O 1
ATOM 1324 N N . ILE A 1 173 ? 5.177 4.842 13.586 1.00 93.38 173 ILE A N 1
ATOM 1325 C CA . ILE A 1 173 ? 6.149 5.298 14.595 1.00 93.38 173 ILE A CA 1
ATOM 1326 C C . ILE A 1 173 ? 7.422 5.859 13.938 1.00 93.38 173 ILE A C 1
ATOM 1328 O O . ILE A 1 173 ? 7.790 6.992 14.273 1.00 93.38 173 ILE A O 1
ATOM 1332 N N . PRO A 1 174 ? 8.059 5.165 12.969 1.00 89.94 174 PRO A N 1
ATOM 1333 C CA . PRO A 1 174 ? 9.196 5.720 12.239 1.00 89.94 174 PRO A CA 1
ATOM 1334 C C . PRO A 1 174 ? 8.888 7.071 11.588 1.00 89.94 174 PRO A C 1
ATOM 1336 O O . PRO A 1 174 ? 9.707 7.985 11.663 1.00 89.94 174 PRO A O 1
ATOM 1339 N N . ALA A 1 175 ? 7.697 7.233 11.004 1.00 86.75 175 ALA A N 1
ATOM 1340 C CA . ALA A 1 175 ? 7.295 8.468 10.338 1.00 86.75 175 ALA A CA 1
ATOM 1341 C C . ALA A 1 175 ? 7.167 9.668 11.299 1.00 86.75 175 ALA A C 1
ATOM 1343 O O . ALA A 1 175 ? 7.537 10.789 10.933 1.00 86.75 175 ALA A O 1
ATOM 1344 N N . VAL A 1 176 ? 6.705 9.449 12.536 1.00 92.75 176 VAL A N 1
ATOM 1345 C CA . VAL A 1 176 ? 6.702 10.481 13.590 1.00 92.75 176 VAL A CA 1
ATOM 1346 C C . VAL A 1 176 ? 8.105 10.749 14.129 1.00 92.75 176 VAL A C 1
ATOM 1348 O O . VAL A 1 176 ? 8.481 11.904 14.328 1.00 92.75 176 VAL A O 1
ATOM 1351 N N . GLN A 1 177 ? 8.916 9.711 14.350 1.00 90.38 177 GLN A N 1
ATOM 1352 C CA . GLN A 1 177 ? 10.304 9.880 14.801 1.00 90.38 177 GLN A CA 1
ATOM 1353 C C . GLN A 1 177 ? 11.118 10.725 13.815 1.00 90.38 177 GLN A C 1
ATOM 1355 O O . GLN A 1 177 ? 11.899 11.593 14.224 1.00 90.38 177 GLN A O 1
ATOM 1360 N N . SER A 1 178 ? 10.881 10.497 12.524 1.00 84.81 178 SER A N 1
ATOM 1361 C CA . SER A 1 178 ? 11.511 11.187 11.409 1.00 84.81 178 SER A CA 1
ATOM 1362 C C . SER A 1 178 ? 10.857 12.535 11.063 1.00 84.81 178 SER A C 1
ATOM 1364 O O . SER A 1 178 ? 11.232 13.148 10.070 1.00 84.81 178 SER A O 1
ATOM 1366 N N . GLU A 1 179 ? 9.864 12.991 11.837 1.00 88.50 179 GLU A N 1
ATOM 1367 C CA . GLU A 1 179 ? 9.143 14.263 11.634 1.00 88.50 179 GLU A CA 1
ATOM 1368 C C . GLU A 1 179 ? 8.479 14.414 10.250 1.00 88.50 179 GLU A C 1
ATOM 1370 O O . GLU A 1 179 ? 8.163 15.518 9.804 1.00 88.50 179 GLU A O 1
ATOM 1375 N N . THR A 1 180 ? 8.225 13.304 9.550 1.00 86.12 180 THR A N 1
ATOM 1376 C CA . THR A 1 180 ? 7.367 13.338 8.349 1.00 86.12 180 THR A CA 1
ATOM 1377 C C . THR A 1 180 ? 5.908 13.552 8.708 1.00 86.12 180 THR A C 1
ATOM 1379 O O . THR A 1 180 ? 5.175 14.179 7.940 1.00 86.12 180 THR A O 1
ATOM 1382 N N . LEU A 1 181 ? 5.524 13.062 9.887 1.00 94.12 181 LEU A N 1
ATOM 1383 C CA . LEU A 1 181 ? 4.234 13.253 10.525 1.00 94.12 181 LEU A CA 1
ATOM 1384 C C . LEU A 1 181 ? 4.423 13.974 11.861 1.00 94.12 181 LEU A C 1
ATOM 1386 O O . LEU A 1 181 ? 5.407 13.746 12.566 1.00 94.12 181 LEU A O 1
ATOM 1390 N N . ASP A 1 182 ? 3.450 14.806 12.221 1.00 97.19 182 ASP A N 1
ATOM 1391 C CA . ASP A 1 182 ? 3.403 15.496 13.512 1.00 97.19 182 ASP A CA 1
ATOM 1392 C C . ASP A 1 182 ? 2.800 14.604 14.611 1.00 97.19 182 ASP A C 1
ATOM 1394 O O . ASP A 1 182 ? 3.138 14.750 15.788 1.00 97.19 182 ASP A O 1
ATOM 1398 N N . GLY A 1 183 ? 1.929 13.659 14.236 1.00 97.56 183 GLY A N 1
ATOM 1399 C CA . GLY A 1 183 ? 1.333 12.702 15.163 1.00 97.56 183 GLY A CA 1
ATOM 1400 C C . GLY A 1 183 ? 0.639 11.510 14.497 1.00 97.56 183 GLY A C 1
ATOM 1401 O O . GLY A 1 183 ? 0.466 11.460 13.278 1.00 97.56 183 GLY A O 1
ATOM 1402 N N . ILE A 1 184 ? 0.240 10.547 15.326 1.00 98.44 184 ILE A N 1
ATOM 1403 C CA . ILE A 1 184 ? -0.460 9.307 14.970 1.00 98.44 184 ILE A CA 1
ATOM 1404 C C . ILE A 1 184 ? -1.815 9.307 15.668 1.00 98.44 184 ILE A C 1
ATOM 1406 O O . ILE A 1 184 ? -1.874 9.403 16.894 1.00 98.44 184 ILE A O 1
ATOM 1410 N N . ILE A 1 185 ? -2.892 9.158 14.898 1.00 98.19 185 ILE A N 1
ATOM 1411 C CA . ILE A 1 185 ? -4.255 8.957 15.409 1.00 98.19 185 ILE A CA 1
ATOM 1412 C C . ILE A 1 185 ? -4.831 7.796 14.605 1.00 98.19 185 ILE A C 1
ATOM 1414 O O . ILE A 1 185 ? -5.322 7.998 13.502 1.00 98.19 185 ILE A O 1
ATOM 1418 N N . ALA A 1 186 ? -4.623 6.578 15.103 1.00 95.94 186 ALA A N 1
ATOM 1419 C CA . ALA A 1 186 ? -4.773 5.357 14.311 1.00 95.94 186 ALA A CA 1
ATOM 1420 C C . ALA A 1 186 ? -5.219 4.147 15.152 1.00 95.94 186 ALA A C 1
ATOM 1422 O O . ALA A 1 186 ? -4.718 3.049 14.939 1.00 95.94 186 ALA A O 1
ATOM 1423 N N . GLY A 1 187 ? -6.035 4.342 16.193 1.00 93.12 187 GLY A N 1
ATOM 1424 C CA . GLY A 1 187 ? -6.375 3.235 17.096 1.00 93.12 187 GLY A CA 1
ATOM 1425 C C . GLY A 1 187 ? -5.191 2.701 17.927 1.00 93.12 187 GLY A C 1
ATOM 1426 O O . GLY A 1 187 ? -5.194 1.558 18.364 1.00 93.12 187 GLY A O 1
ATOM 1427 N N . MET A 1 188 ? -4.137 3.500 18.138 1.00 95.06 188 MET A N 1
ATOM 1428 C CA . MET A 1 188 ? -2.899 3.023 18.761 1.00 95.06 188 MET A CA 1
ATOM 1429 C C . MET A 1 188 ? -2.924 3.046 20.294 1.00 95.06 188 MET A C 1
ATOM 1431 O O . MET A 1 188 ? -3.005 4.114 20.909 1.00 95.06 188 MET A O 1
ATOM 1435 N N . SER A 1 189 ? -2.734 1.872 20.907 1.00 94.56 189 SER A N 1
ATOM 1436 C CA . SER A 1 189 ? -2.580 1.759 22.361 1.00 94.56 189 SER A CA 1
ATOM 1437 C C . SER A 1 189 ? -1.216 2.260 22.861 1.00 94.56 189 SER A C 1
ATOM 1439 O O . SER A 1 189 ? -0.182 1.934 22.251 1.00 94.56 189 SER A O 1
ATOM 1441 N N . PRO A 1 190 ? -1.171 3.011 23.979 1.00 94.88 190 PRO A N 1
ATOM 1442 C CA . PRO A 1 190 ? 0.053 3.539 24.579 1.00 94.88 190 PRO A CA 1
ATOM 1443 C C . PRO A 1 190 ? 0.808 2.470 25.390 1.00 94.88 190 PRO A C 1
ATOM 1445 O O . PRO A 1 190 ? 0.976 2.592 26.606 1.00 94.88 190 PRO A O 1
ATOM 1448 N N . THR A 1 191 ? 1.284 1.420 24.718 1.00 91.56 191 THR A N 1
ATOM 1449 C CA . THR A 1 191 ? 2.039 0.326 25.353 1.00 91.56 191 THR A CA 1
ATOM 1450 C C . THR A 1 191 ? 3.376 0.812 25.924 1.00 91.56 191 THR A C 1
ATOM 1452 O O . THR A 1 191 ? 3.979 1.772 25.434 1.00 91.56 191 THR A O 1
ATOM 1455 N N . GLU A 1 192 ? 3.887 0.127 26.951 1.00 90.25 192 GLU A N 1
ATOM 1456 C CA . GLU A 1 192 ? 5.166 0.481 27.591 1.00 90.25 192 GLU A CA 1
ATOM 1457 C C . GLU A 1 192 ? 6.359 0.422 26.630 1.00 90.25 192 GLU A C 1
ATOM 1459 O O . GLU A 1 192 ? 7.327 1.169 26.779 1.00 90.25 192 GLU A O 1
ATOM 1464 N N . GLU A 1 193 ? 6.294 -0.436 25.614 1.00 89.56 193 GLU A N 1
ATOM 1465 C CA . GLU A 1 193 ? 7.295 -0.484 24.554 1.00 89.56 193 GLU A CA 1
ATOM 1466 C C . GLU A 1 193 ? 7.244 0.771 23.677 1.00 89.56 193 GLU A C 1
ATOM 1468 O O . GLU A 1 193 ? 8.250 1.471 23.558 1.00 89.56 193 GLU A O 1
ATOM 1473 N N . ARG A 1 194 ? 6.067 1.145 23.159 1.00 92.88 194 ARG A N 1
ATOM 1474 C CA . ARG A 1 194 ? 5.919 2.330 22.297 1.00 92.88 194 ARG A CA 1
ATOM 1475 C C . ARG A 1 194 ? 6.206 3.632 23.039 1.00 92.88 194 ARG A C 1
ATOM 1477 O O . ARG A 1 194 ? 6.773 4.551 22.452 1.00 92.88 194 ARG A O 1
ATOM 1484 N N . LYS A 1 195 ? 5.910 3.707 24.343 1.00 94.25 195 LYS A N 1
ATOM 1485 C CA . LYS A 1 195 ? 6.288 4.843 25.207 1.00 94.25 195 LYS A CA 1
ATOM 1486 C C . LYS A 1 195 ? 7.801 5.066 25.286 1.00 94.25 195 LYS A C 1
ATOM 1488 O O . LYS A 1 195 ? 8.244 6.147 25.683 1.00 94.25 195 LYS A O 1
ATOM 1493 N N . LYS A 1 196 ? 8.639 4.087 24.920 1.00 94.19 196 LYS A N 1
ATOM 1494 C CA . LYS A 1 196 ? 10.096 4.286 24.795 1.00 94.19 196 LYS A CA 1
ATOM 1495 C C . LYS A 1 196 ? 10.455 5.083 23.543 1.00 94.19 196 LYS A C 1
ATOM 1497 O O . LYS A 1 196 ? 11.438 5.822 23.579 1.00 94.19 196 LYS A O 1
ATOM 1502 N N . GLU A 1 197 ? 9.622 5.029 22.515 1.00 93.44 197 GLU A N 1
ATOM 1503 C CA . GLU A 1 197 ? 9.872 5.591 21.188 1.00 93.44 197 GLU A CA 1
ATOM 1504 C C . GLU A 1 197 ? 9.147 6.917 20.936 1.00 93.44 197 GLU A C 1
ATOM 1506 O O . GLU A 1 197 ? 9.742 7.856 20.407 1.00 93.44 197 GLU A O 1
ATOM 1511 N N . VAL A 1 198 ? 7.887 7.021 21.360 1.00 96.12 198 VAL A N 1
ATOM 1512 C CA . VAL A 1 198 ? 7.025 8.200 21.195 1.00 96.12 198 VAL A CA 1
ATOM 1513 C C . VAL A 1 198 ? 6.354 8.567 22.519 1.00 96.12 198 VAL A C 1
ATOM 1515 O O . VAL A 1 198 ? 6.313 7.773 23.458 1.00 96.12 198 VAL A O 1
ATOM 1518 N N . SER A 1 199 ? 5.866 9.799 22.622 1.00 97.69 199 SER A N 1
ATOM 1519 C CA . SER A 1 199 ? 4.991 10.232 23.709 1.00 97.69 199 SER A CA 1
ATOM 1520 C C . SER A 1 199 ? 3.533 9.987 23.330 1.00 97.69 199 SER A C 1
ATOM 1522 O O . SER A 1 199 ? 3.168 10.161 22.172 1.00 97.69 199 SER A O 1
ATOM 1524 N N . PHE A 1 200 ? 2.694 9.647 24.306 1.00 97.81 200 PHE A N 1
ATOM 1525 C CA . PHE A 1 200 ? 1.255 9.479 24.099 1.00 97.81 200 PHE A CA 1
ATOM 1526 C C . PHE A 1 200 ? 0.455 10.526 24.865 1.00 97.81 200 PHE A C 1
ATOM 1528 O O . PHE A 1 200 ? 0.830 10.902 25.979 1.00 97.81 200 PHE A O 1
ATOM 1535 N N . SER A 1 201 ? -0.637 10.986 24.255 1.00 97.38 201 SER A N 1
ATOM 1536 C CA . SER A 1 201 ? -1.639 11.834 24.901 1.00 97.38 201 SER A CA 1
ATOM 1537 C C . SER A 1 201 ? -2.399 11.089 26.003 1.00 97.38 201 SER A C 1
ATOM 1539 O O . SER A 1 201 ? -2.244 9.879 26.187 1.00 97.38 201 SER A O 1
ATOM 1541 N N . THR A 1 202 ? -3.288 11.795 26.702 1.00 94.88 202 THR A N 1
ATOM 1542 C CA . THR A 1 202 ? -4.399 11.140 27.397 1.00 94.88 202 THR A CA 1
ATOM 1543 C C . THR A 1 202 ? -5.235 10.334 26.390 1.00 94.88 202 THR A C 1
ATOM 1545 O O . THR A 1 202 ? -5.332 10.736 25.222 1.00 94.88 202 THR A O 1
ATOM 1548 N N . PRO A 1 203 ? -5.812 9.187 26.790 1.00 95.00 203 PRO A N 1
ATOM 1549 C CA . PRO A 1 203 ? -6.635 8.393 25.888 1.00 95.00 203 PRO A CA 1
ATOM 1550 C C . PRO A 1 203 ? -7.837 9.178 25.356 1.00 95.00 203 PRO A C 1
ATOM 1552 O O . PRO A 1 203 ? -8.526 9.866 26.110 1.00 95.00 203 PRO A O 1
ATOM 1555 N N . TYR A 1 204 ? -8.102 9.054 24.056 1.00 95.06 204 TYR A N 1
ATOM 1556 C CA . TYR A 1 204 ? -9.304 9.600 23.418 1.00 95.06 204 TYR A CA 1
ATOM 1557 C C . TYR A 1 204 ? -10.390 8.534 23.208 1.00 95.06 204 TYR A C 1
ATOM 1559 O O . TYR A 1 204 ? -11.507 8.861 22.801 1.00 95.06 204 TYR A O 1
ATOM 1567 N N . TYR A 1 205 ? -10.074 7.268 23.494 1.00 94.56 205 TYR A N 1
ATOM 1568 C CA . TYR A 1 205 ? -11.020 6.159 23.537 1.00 94.56 205 TYR A CA 1
ATOM 1569 C C . TYR A 1 205 ? -10.477 5.029 24.418 1.00 94.56 205 TYR A C 1
ATOM 1571 O O . TYR A 1 205 ? -9.265 4.833 24.481 1.00 94.56 205 TYR A O 1
ATOM 1579 N N . THR A 1 206 ? -11.366 4.269 25.050 1.00 92.12 206 THR A N 1
ATOM 1580 C CA . THR A 1 206 ? -11.039 3.017 25.745 1.00 92.12 206 THR A CA 1
ATOM 1581 C C . THR A 1 206 ? -12.085 1.990 25.344 1.00 92.12 206 THR A C 1
ATOM 1583 O O . THR A 1 206 ? -13.278 2.284 25.409 1.00 92.12 206 THR A O 1
ATOM 1586 N N . SER A 1 207 ? -11.648 0.810 24.908 1.00 88.44 207 SER A N 1
ATOM 1587 C CA . SER A 1 207 ? -12.537 -0.230 24.390 1.00 88.44 207 SER A CA 1
ATOM 1588 C C . SER A 1 207 ? -12.379 -1.539 25.142 1.00 88.44 207 SER A C 1
ATOM 1590 O O . SER A 1 207 ? -11.269 -1.936 25.489 1.00 88.44 207 SER A O 1
ATOM 1592 N N . ASN A 1 208 ? -13.475 -2.283 25.285 1.00 88.94 208 ASN A N 1
ATOM 1593 C CA . ASN A 1 208 ? -13.361 -3.716 25.525 1.00 88.94 208 ASN A CA 1
ATOM 1594 C C . ASN A 1 208 ? -12.786 -4.397 24.281 1.00 88.94 208 ASN A C 1
ATOM 1596 O O . ASN A 1 208 ? -13.013 -3.944 23.151 1.00 88.94 208 ASN A O 1
ATOM 1600 N N . LEU A 1 209 ? -12.070 -5.495 24.503 1.00 92.31 209 LEU A N 1
ATOM 1601 C CA . LEU A 1 209 ? -11.643 -6.390 23.438 1.00 92.31 209 LEU A CA 1
ATOM 1602 C C . LEU A 1 209 ? -12.638 -7.537 23.302 1.00 92.31 209 LEU A C 1
ATOM 1604 O O . LEU A 1 209 ? -13.289 -7.952 24.262 1.00 92.31 209 LEU A O 1
ATOM 1608 N N . VAL A 1 210 ? -12.754 -8.044 22.087 1.00 95.06 210 VAL A N 1
ATOM 1609 C CA . VAL A 1 210 ? -13.653 -9.127 21.708 1.00 95.06 210 VAL A CA 1
ATOM 1610 C C . VAL A 1 210 ? -12.973 -10.011 20.667 1.00 95.06 210 VAL A C 1
ATOM 1612 O O . VAL A 1 210 ? -12.005 -9.606 20.021 1.00 95.06 210 VAL A O 1
ATOM 1615 N N . ILE A 1 211 ? -13.484 -11.225 20.482 1.00 96.62 211 ILE A N 1
ATOM 1616 C CA . ILE A 1 211 ? -13.117 -12.091 19.359 1.00 96.62 211 ILE A CA 1
ATOM 1617 C C . ILE A 1 211 ? -14.252 -12.048 18.351 1.00 96.62 211 ILE A C 1
ATOM 1619 O O . ILE A 1 211 ? -15.321 -12.605 18.596 1.00 96.62 211 ILE A O 1
ATOM 1623 N N . VAL A 1 212 ? -14.017 -11.411 17.207 1.00 96.75 212 VAL A N 1
ATOM 1624 C CA . VAL A 1 212 ? -14.935 -11.471 16.067 1.00 96.75 212 VAL A CA 1
ATOM 1625 C C . VAL A 1 212 ? -14.845 -12.862 15.459 1.00 96.75 212 VAL A C 1
ATOM 1627 O O . VAL A 1 212 ? -13.751 -13.372 15.228 1.00 96.75 212 VAL A O 1
ATOM 1630 N N . THR A 1 213 ? -15.985 -13.494 15.203 1.00 96.69 213 THR A N 1
ATOM 1631 C CA . THR A 1 213 ? -16.061 -14.871 14.711 1.00 96.69 213 THR A CA 1
ATOM 1632 C C . THR A 1 213 ? -17.271 -15.070 13.797 1.00 96.69 213 THR A C 1
ATOM 1634 O O . THR A 1 213 ? -18.178 -14.240 13.751 1.00 96.69 213 THR A O 1
ATOM 1637 N N . ARG A 1 214 ? -17.311 -16.172 13.045 1.00 94.19 214 ARG A N 1
ATOM 1638 C CA . ARG A 1 214 ? -18.528 -16.576 12.329 1.00 94.19 214 ARG A CA 1
ATOM 1639 C C . ARG A 1 214 ? -19.499 -17.227 13.305 1.00 94.19 214 ARG A C 1
ATOM 1641 O O . ARG A 1 214 ? -19.070 -17.969 14.183 1.00 94.19 214 ARG A O 1
ATOM 1648 N N . LYS A 1 215 ? -20.805 -17.038 13.122 1.00 93.00 215 LYS A N 1
ATOM 1649 C CA . LYS A 1 215 ? -21.816 -17.694 13.970 1.00 93.00 215 LYS A CA 1
ATOM 1650 C C . LYS A 1 215 ? -21.828 -19.220 13.844 1.00 93.00 215 LYS A C 1
ATOM 1652 O O . LYS A 1 215 ? -22.303 -19.896 14.750 1.00 93.00 215 LYS A O 1
ATOM 1657 N N . ASP A 1 216 ? -21.314 -19.754 12.738 1.00 91.50 216 ASP A N 1
ATOM 1658 C CA . ASP A 1 216 ? -21.147 -21.193 12.505 1.00 91.50 216 ASP A CA 1
ATOM 1659 C C . ASP A 1 216 ? -19.800 -21.751 13.010 1.00 91.50 216 ASP A C 1
ATOM 1661 O O . ASP A 1 216 ? -19.554 -22.954 12.916 1.00 91.50 216 ASP A O 1
ATOM 1665 N N . SER A 1 217 ? -18.929 -20.894 13.554 1.00 92.94 217 SER A N 1
ATOM 1666 C CA . SER A 1 217 ? -17.636 -21.279 14.120 1.00 92.94 217 SER A CA 1
ATOM 1667 C C . SER A 1 217 ? -17.795 -21.959 15.480 1.00 92.94 217 SER A C 1
ATOM 1669 O O . SER A 1 217 ? -18.687 -21.633 16.262 1.00 92.94 217 SER A O 1
ATOM 1671 N N . SER A 1 218 ? -16.851 -22.840 15.821 1.00 92.31 218 SER A N 1
ATOM 1672 C CA . SER A 1 218 ? -16.735 -23.448 17.156 1.00 92.31 218 SER A CA 1
ATOM 1673 C C . SER A 1 218 ? -16.432 -22.434 18.271 1.00 92.31 218 SER A C 1
ATOM 1675 O O . SER A 1 218 ? -16.612 -22.747 19.452 1.00 92.31 218 SER A O 1
ATOM 1677 N N . VAL A 1 219 ? -15.981 -21.233 17.899 1.00 94.38 219 VAL A N 1
ATOM 1678 C CA . VAL A 1 219 ? -15.685 -20.111 18.801 1.00 94.38 219 VAL A CA 1
ATOM 1679 C C . VAL A 1 219 ? -16.958 -19.372 19.222 1.00 94.38 219 VAL A C 1
ATOM 1681 O O . VAL A 1 219 ? -17.015 -18.826 20.323 1.00 94.38 219 VAL A O 1
ATOM 1684 N N . TYR A 1 220 ? -17.997 -19.351 18.384 1.00 94.88 220 TYR A N 1
ATOM 1685 C CA . TYR A 1 220 ? -19.207 -18.589 18.678 1.00 94.88 220 TYR A CA 1
ATOM 1686 C C . TYR A 1 220 ? -19.974 -19.166 19.876 1.00 94.88 220 TYR A C 1
ATOM 1688 O O . TYR A 1 220 ? -20.078 -20.379 20.059 1.00 94.88 220 TYR A O 1
ATOM 1696 N N . GLY A 1 221 ? -20.506 -18.281 20.723 1.00 92.31 221 GLY A N 1
ATOM 1697 C CA . GLY A 1 221 ? -21.245 -18.651 21.934 1.00 92.31 221 GLY A CA 1
ATOM 1698 C C . GLY A 1 221 ? -20.379 -19.101 23.117 1.00 92.31 221 GLY A C 1
ATOM 1699 O O . GLY A 1 221 ? -20.922 -19.392 24.183 1.00 92.31 221 GLY A O 1
ATOM 1700 N N . LYS A 1 222 ? -19.048 -19.149 22.970 1.00 93.25 222 LYS A N 1
ATOM 1701 C CA . LYS A 1 222 ? -18.132 -19.299 24.109 1.00 93.25 222 LYS A CA 1
ATOM 1702 C C . LYS A 1 222 ? -18.131 -18.027 24.954 1.00 93.25 222 LYS A C 1
ATOM 1704 O O . LYS A 1 222 ? -18.398 -16.946 24.442 1.00 93.25 222 LYS A O 1
ATOM 1709 N N . THR A 1 223 ? -17.833 -18.155 26.244 1.00 87.81 223 THR A N 1
ATOM 1710 C CA . THR A 1 223 ? -17.859 -17.022 27.189 1.00 87.81 223 THR A CA 1
ATOM 1711 C C . THR A 1 223 ? -16.523 -16.768 27.871 1.00 87.81 223 THR A C 1
ATOM 1713 O O . THR A 1 223 ? -16.354 -15.723 28.488 1.00 87.81 223 THR A O 1
ATOM 1716 N N . THR A 1 224 ? -15.577 -17.708 27.799 1.00 89.00 224 THR A N 1
ATOM 1717 C CA . THR A 1 224 ? -14.236 -17.545 28.372 1.00 89.00 224 THR A CA 1
ATOM 1718 C C . THR A 1 224 ? -13.156 -17.868 27.349 1.00 89.00 224 THR A C 1
ATOM 1720 O O . THR A 1 224 ? -13.355 -18.708 26.469 1.00 89.00 224 THR A O 1
ATOM 1723 N N . LEU A 1 225 ? -11.982 -17.247 27.492 1.00 89.06 225 LEU A N 1
ATOM 1724 C CA . LEU A 1 225 ? -10.818 -17.524 26.649 1.00 89.06 225 LEU A CA 1
ATOM 1725 C C . LEU A 1 225 ? -10.403 -18.999 26.741 1.00 89.06 225 LEU A C 1
ATOM 1727 O O . LEU A 1 225 ? -10.030 -19.606 25.744 1.00 89.06 225 LEU A O 1
ATOM 1731 N N . LYS A 1 226 ? -10.559 -19.609 27.920 1.00 89.19 226 LYS A N 1
ATOM 1732 C CA . LYS A 1 226 ? -10.279 -21.030 28.147 1.00 89.19 226 LYS A CA 1
ATOM 1733 C C . LYS A 1 226 ? -11.190 -21.959 27.339 1.00 89.19 226 LYS A C 1
ATOM 1735 O O . LYS A 1 226 ? -10.737 -23.013 26.907 1.00 89.19 226 LYS A O 1
ATOM 1740 N N . ASP A 1 227 ? -12.452 -21.584 27.125 1.00 91.00 227 ASP A N 1
ATOM 1741 C CA . ASP A 1 227 ? -13.380 -22.385 26.311 1.00 91.00 227 ASP A CA 1
ATOM 1742 C C . ASP A 1 227 ? -13.057 -22.325 24.811 1.00 91.00 227 ASP A C 1
ATOM 1744 O O . ASP A 1 227 ? -13.510 -23.179 24.043 1.00 91.00 227 ASP A O 1
ATOM 1748 N N . ILE A 1 228 ? -12.316 -21.290 24.407 1.00 92.81 228 ILE A N 1
ATOM 1749 C CA . ILE A 1 228 ? -11.841 -21.049 23.043 1.00 92.81 228 ILE A CA 1
ATOM 1750 C C . ILE A 1 228 ? -10.455 -21.676 22.842 1.00 92.81 228 ILE A C 1
ATOM 1752 O O . ILE A 1 228 ? -10.145 -22.112 21.735 1.00 92.81 228 ILE A O 1
ATOM 1756 N N . ASP A 1 229 ? -9.642 -21.761 23.902 1.00 93.06 229 ASP A N 1
ATOM 1757 C CA . ASP A 1 229 ? -8.269 -22.271 23.886 1.00 93.06 229 ASP A CA 1
ATOM 1758 C C . ASP A 1 229 ? -8.181 -23.799 23.748 1.00 93.06 229 ASP A C 1
ATOM 1760 O O . ASP A 1 229 ? -7.739 -24.525 24.645 1.00 93.06 229 ASP A O 1
ATOM 1764 N N . VAL A 1 230 ? -8.614 -24.296 22.591 1.00 93.00 230 VAL A N 1
ATOM 1765 C CA . VAL A 1 230 ? -8.629 -25.712 22.226 1.00 93.00 230 VAL A CA 1
ATOM 1766 C C . VAL A 1 230 ? -7.910 -25.948 20.899 1.00 93.00 230 VAL A C 1
ATOM 1768 O O . VAL A 1 230 ? -7.847 -25.079 20.029 1.00 93.00 230 VAL A O 1
ATOM 1771 N N . SER A 1 231 ? -7.372 -27.157 20.732 1.00 94.00 231 SER A N 1
ATOM 1772 C CA . SER A 1 231 ? -6.641 -27.531 19.519 1.00 94.00 231 SER A CA 1
ATOM 1773 C C . SER A 1 231 ? -7.537 -27.463 18.279 1.00 94.00 231 SER A C 1
ATOM 1775 O O . SER A 1 231 ? -8.680 -27.922 18.300 1.00 94.00 231 SER A O 1
ATOM 1777 N N . GLY A 1 232 ? -6.993 -26.915 17.193 1.00 92.12 232 GLY A N 1
ATOM 1778 C CA . GLY A 1 232 ? -7.680 -26.780 15.909 1.00 92.12 232 GLY A CA 1
ATOM 1779 C C . GLY A 1 232 ? -8.401 -25.448 15.702 1.00 92.12 232 GLY A C 1
ATOM 1780 O O . GLY A 1 232 ? -8.829 -25.199 14.581 1.00 92.12 232 GLY A O 1
ATOM 1781 N N . VAL A 1 233 ? -8.495 -24.592 16.727 1.00 96.94 233 VAL A N 1
ATOM 1782 C CA . VAL A 1 233 ? -9.010 -23.219 16.596 1.00 96.94 233 VAL A CA 1
ATOM 1783 C C . VAL A 1 233 ? -7.902 -22.286 16.115 1.00 96.94 233 VAL A C 1
ATOM 1785 O O . VAL A 1 233 ? -6.810 -22.272 16.684 1.00 96.94 233 VAL A O 1
ATOM 1788 N N . LYS A 1 234 ? -8.196 -21.474 15.098 1.00 97.81 234 LYS A N 1
ATOM 1789 C CA . LYS A 1 234 ? -7.291 -20.468 14.529 1.00 97.81 234 LYS A CA 1
ATOM 1790 C C . LYS A 1 234 ? -7.733 -19.062 14.896 1.00 97.81 234 LYS A C 1
ATOM 1792 O O . LYS A 1 234 ? -8.766 -18.598 14.410 1.00 97.81 234 LYS A O 1
ATOM 1797 N N . LEU A 1 235 ? -6.934 -18.360 15.695 1.00 97.62 235 LEU A N 1
ATOM 1798 C CA . LEU A 1 235 ? -7.199 -16.968 16.061 1.00 97.62 235 LEU A CA 1
ATOM 1799 C C . LEU A 1 235 ? -6.153 -16.042 15.455 1.00 97.62 235 LEU A C 1
ATOM 1801 O O . LEU A 1 235 ? -4.958 -16.310 15.553 1.00 97.62 235 LEU A O 1
ATOM 1805 N N . ALA A 1 236 ? -6.596 -14.944 14.851 1.00 97.81 236 ALA A N 1
ATOM 1806 C CA . ALA A 1 236 ? -5.712 -13.933 14.290 1.00 97.81 236 ALA A CA 1
ATOM 1807 C C . ALA A 1 236 ? -5.666 -12.655 15.132 1.00 97.81 236 ALA A C 1
ATOM 1809 O O . ALA A 1 236 ? -6.619 -12.290 15.822 1.00 97.81 236 ALA A O 1
ATOM 1810 N N . ALA A 1 237 ? -4.544 -11.957 15.032 1.00 96.94 237 ALA A N 1
ATOM 1811 C CA . ALA A 1 237 ? -4.393 -10.587 15.491 1.00 96.94 237 ALA A CA 1
ATOM 1812 C C . ALA A 1 237 ? -3.295 -9.899 14.673 1.00 96.94 237 ALA A C 1
ATOM 1814 O O . ALA A 1 237 ? -2.350 -10.548 14.208 1.00 96.94 237 ALA A O 1
ATOM 1815 N N . GLN A 1 238 ? -3.412 -8.583 14.514 1.00 95.44 238 GLN A N 1
ATOM 1816 C CA . GLN A 1 238 ? -2.478 -7.793 13.718 1.00 95.44 238 GLN A CA 1
ATOM 1817 C C . GLN A 1 238 ? -1.062 -7.810 14.338 1.00 95.44 238 GLN A C 1
ATOM 1819 O O . GLN A 1 238 ? -0.914 -7.595 15.546 1.00 95.44 238 GLN A O 1
ATOM 1824 N N . PRO A 1 239 ? 0.003 -8.042 13.548 1.00 93.88 239 PRO A N 1
ATOM 1825 C CA . PRO A 1 239 ? 1.386 -7.977 14.014 1.00 93.88 239 PRO A CA 1
ATOM 1826 C C . PRO A 1 239 ? 1.760 -6.650 14.673 1.00 93.88 239 PRO A C 1
ATOM 1828 O O . PRO A 1 239 ? 1.427 -5.577 14.181 1.00 93.88 239 PRO A O 1
ATOM 1831 N N . GLY A 1 240 ? 2.506 -6.732 15.777 1.00 90.44 240 GLY A N 1
ATOM 1832 C CA . GLY A 1 240 ? 2.959 -5.552 16.514 1.00 90.44 240 GLY A CA 1
ATOM 1833 C C . GLY A 1 240 ? 1.849 -4.857 17.304 1.00 90.44 240 GLY A C 1
ATOM 1834 O O . GLY A 1 240 ? 1.968 -3.659 17.558 1.00 90.44 240 GLY A O 1
ATOM 1835 N N . THR A 1 241 ? 0.774 -5.567 17.664 1.00 93.19 241 THR A N 1
ATOM 1836 C CA . THR A 1 241 ? -0.318 -5.077 18.521 1.00 93.19 241 THR A CA 1
ATOM 1837 C C . THR A 1 241 ? -0.417 -5.879 19.814 1.00 93.19 241 THR A C 1
ATOM 1839 O O . THR A 1 241 ? -0.075 -7.062 19.848 1.00 93.19 241 THR A O 1
ATOM 1842 N N . PHE A 1 242 ? -0.972 -5.252 20.857 1.00 92.44 242 PHE A N 1
ATOM 1843 C CA . PHE A 1 242 ? -1.276 -5.944 22.108 1.00 92.44 242 PHE A CA 1
ATOM 1844 C C . PHE A 1 242 ? -2.209 -7.142 21.886 1.00 92.44 242 PHE A C 1
ATOM 1846 O O . PHE A 1 242 ? -2.066 -8.150 22.564 1.00 92.44 242 PHE A O 1
ATOM 1853 N N . HIS A 1 243 ? -3.118 -7.083 20.906 1.00 93.81 243 HIS A N 1
ATOM 1854 C CA . HIS A 1 243 ? -4.022 -8.192 20.588 1.00 93.81 243 HIS A CA 1
ATOM 1855 C C . HIS A 1 243 ? -3.255 -9.487 20.303 1.00 93.81 243 HIS A C 1
ATOM 1857 O O . HIS A 1 243 ? -3.607 -10.552 20.812 1.00 93.81 243 HIS A O 1
ATOM 1863 N N . LEU A 1 244 ? -2.177 -9.392 19.520 1.00 94.81 244 LEU A N 1
ATOM 1864 C CA . LEU A 1 244 ? -1.352 -10.543 19.175 1.00 94.81 244 LEU A CA 1
ATOM 1865 C C . LEU A 1 244 ? -0.538 -11.039 20.369 1.00 94.81 244 LEU A C 1
ATOM 1867 O O . LEU A 1 244 ? -0.444 -12.249 20.588 1.00 94.81 244 LEU A O 1
ATOM 1871 N N . ASP A 1 245 ? 0.030 -10.117 21.141 1.00 93.56 245 ASP A N 1
ATOM 1872 C CA . ASP A 1 245 ? 0.811 -10.457 22.329 1.00 93.56 245 ASP A CA 1
ATOM 1873 C C . ASP A 1 245 ? -0.068 -11.121 23.394 1.00 93.56 245 ASP A C 1
ATOM 1875 O O . ASP A 1 245 ? 0.319 -12.136 23.971 1.00 93.56 245 ASP A O 1
ATOM 1879 N N . ALA A 1 246 ? -1.288 -10.616 23.589 1.00 92.56 246 ALA A N 1
ATOM 1880 C CA . ALA A 1 246 ? -2.270 -11.170 24.504 1.00 92.56 246 ALA A CA 1
ATOM 1881 C C . ALA A 1 246 ? -2.711 -12.575 24.082 1.00 92.56 246 ALA A C 1
ATOM 1883 O O . ALA A 1 246 ? -2.710 -13.474 24.921 1.00 92.56 246 ALA A O 1
ATOM 1884 N N . LEU A 1 247 ? -3.002 -12.806 22.793 1.00 94.12 247 LEU A N 1
ATOM 1885 C CA . LEU A 1 247 ? -3.286 -14.156 22.296 1.00 94.12 247 LEU A CA 1
ATOM 1886 C C . LEU A 1 247 ? -2.126 -15.107 22.599 1.00 94.12 247 LEU A C 1
ATOM 1888 O O . LEU A 1 247 ? -2.340 -16.153 23.203 1.00 94.12 247 LEU A O 1
ATOM 1892 N N . ARG A 1 248 ? -0.891 -14.736 22.249 1.00 95.38 248 ARG A N 1
ATOM 1893 C CA . ARG A 1 248 ? 0.291 -15.587 22.475 1.00 95.38 248 ARG A CA 1
ATOM 1894 C C . ARG A 1 248 ? 0.569 -15.857 23.950 1.00 95.38 248 ARG A C 1
ATOM 1896 O O . ARG A 1 248 ? 1.039 -16.939 24.282 1.00 95.38 248 ARG A O 1
ATOM 1903 N N . ALA A 1 249 ? 0.331 -14.877 24.815 1.00 94.75 249 ALA A N 1
ATOM 1904 C CA . ALA A 1 249 ? 0.620 -14.989 26.239 1.00 94.75 249 ALA A CA 1
ATOM 1905 C C . ALA A 1 249 ? -0.474 -15.731 27.021 1.00 94.75 249 ALA A C 1
ATOM 1907 O O . ALA A 1 249 ? -0.174 -16.332 28.050 1.00 94.75 249 ALA A O 1
ATOM 1908 N N . GLN A 1 250 ? -1.729 -15.669 26.566 1.00 94.62 250 GLN A N 1
ATOM 1909 C CA . GLN A 1 250 ? -2.896 -16.109 27.342 1.00 94.62 250 GLN A CA 1
ATOM 1910 C C . GLN A 1 250 ? -3.608 -17.336 26.753 1.00 94.62 250 GLN A C 1
ATOM 1912 O O . GLN A 1 250 ? -4.579 -17.813 27.337 1.00 94.62 250 GLN A O 1
ATOM 1917 N N . THR A 1 251 ? -3.126 -17.871 25.629 1.00 94.94 251 THR A N 1
ATOM 1918 C CA . THR A 1 251 ? -3.611 -19.123 25.023 1.00 94.94 251 THR A CA 1
ATOM 1919 C C . THR A 1 251 ? -2.454 -20.100 24.812 1.00 94.94 251 THR A C 1
ATOM 1921 O O . THR A 1 251 ? -1.299 -19.691 24.713 1.00 94.94 251 THR A O 1
ATOM 1924 N N . SER A 1 252 ? -2.733 -21.404 24.799 1.00 95.06 252 SER A N 1
ATOM 1925 C CA . SER A 1 252 ? -1.710 -22.455 24.657 1.00 95.06 252 SER A CA 1
ATOM 1926 C C . SER A 1 252 ? -2.020 -23.494 23.578 1.00 95.06 252 SER A C 1
ATOM 1928 O O . SER A 1 252 ? -1.106 -24.174 23.116 1.00 95.06 252 SER A O 1
ATOM 1930 N N . ASN A 1 253 ? -3.283 -23.641 23.181 1.00 96.19 253 ASN A N 1
ATOM 1931 C CA . ASN A 1 253 ? -3.756 -24.683 22.271 1.00 96.19 253 ASN A CA 1
ATOM 1932 C C . ASN A 1 253 ? -4.274 -24.139 20.932 1.00 96.19 253 ASN A C 1
ATOM 1934 O O . ASN A 1 253 ? -4.346 -24.912 19.973 1.00 96.19 253 ASN A O 1
ATOM 1938 N N . VAL A 1 254 ? -4.636 -22.853 20.850 1.00 96.06 254 VAL A N 1
ATOM 1939 C CA . VAL A 1 254 ? -5.021 -22.226 19.573 1.00 96.06 254 VAL A CA 1
ATOM 1940 C C . VAL A 1 254 ? -3.816 -22.053 18.645 1.00 96.06 254 VAL A C 1
ATOM 1942 O O . VAL A 1 254 ? -2.686 -21.812 19.072 1.00 96.06 254 VAL A O 1
ATOM 1945 N N . GLU A 1 255 ? -4.066 -22.107 17.342 1.00 96.94 255 GLU A N 1
ATOM 1946 C CA . GLU A 1 255 ? -3.110 -21.681 16.325 1.00 96.94 255 GLU A CA 1
ATOM 1947 C C . GLU A 1 255 ? -3.215 -20.158 16.153 1.00 96.94 255 GLU A C 1
ATOM 1949 O O . GLU A 1 255 ? -4.201 -19.640 15.621 1.00 96.94 255 GLU A O 1
ATOM 1954 N N . VAL A 1 256 ? -2.198 -19.429 16.621 1.00 97.31 256 VAL A N 1
ATOM 1955 C CA . VAL A 1 256 ? -2.149 -17.966 16.502 1.00 97.31 256 VAL A CA 1
ATOM 1956 C C . VAL A 1 256 ? -1.640 -17.560 15.118 1.00 97.31 256 VAL A C 1
ATOM 1958 O O . VAL A 1 256 ? -0.470 -17.756 14.783 1.00 97.31 256 VAL A O 1
ATOM 1961 N N . VAL A 1 257 ? -2.509 -16.937 14.326 1.00 96.38 257 VAL A N 1
ATOM 1962 C CA . VAL A 1 257 ? -2.218 -16.451 12.974 1.00 96.38 257 VAL A CA 1
ATOM 1963 C C . VAL A 1 257 ? -1.749 -14.997 13.029 1.00 96.38 257 VAL A C 1
ATOM 1965 O O . VAL A 1 257 ? -2.504 -14.097 13.382 1.00 96.38 257 VAL A O 1
ATOM 1968 N N . SER A 1 258 ? -0.497 -14.756 12.631 1.00 94.00 258 SER A N 1
ATOM 1969 C CA . SER A 1 258 ? 0.125 -13.420 12.626 1.00 94.00 258 SER A CA 1
ATOM 1970 C C . SER A 1 258 ? 0.623 -12.983 11.245 1.00 94.00 258 SER A C 1
ATOM 1972 O O . SER A 1 258 ? 1.554 -12.192 11.144 1.00 94.00 258 SER A O 1
ATOM 1974 N N . SER A 1 259 ? 0.089 -13.558 10.167 1.00 91.94 259 SER A N 1
ATOM 1975 C CA . SER A 1 259 ? 0.469 -13.214 8.787 1.00 91.94 259 SER A CA 1
ATOM 1976 C C . SER A 1 259 ? -0.447 -12.171 8.141 1.00 91.94 259 SER A C 1
ATOM 1978 O O . SER A 1 259 ? -0.198 -11.772 7.009 1.00 91.94 259 SER A O 1
ATOM 1980 N N . LEU A 1 260 ? -1.523 -11.774 8.825 1.00 93.56 260 LEU A N 1
ATOM 1981 C CA . LEU A 1 260 ? -2.537 -10.844 8.325 1.00 93.56 260 LEU A CA 1
ATOM 1982 C C . LEU A 1 260 ? -2.206 -9.445 8.841 1.00 93.56 260 LEU A C 1
ATOM 1984 O O . LEU A 1 260 ? -2.123 -9.242 10.050 1.00 93.56 260 LEU A O 1
ATOM 1988 N N . ALA A 1 261 ? -1.946 -8.510 7.929 1.00 91.31 261 ALA A N 1
ATOM 1989 C CA . ALA A 1 261 ? -1.323 -7.235 8.269 1.00 91.31 261 ALA A CA 1
ATOM 1990 C C . ALA A 1 261 ? -2.328 -6.165 8.711 1.00 91.31 261 ALA A C 1
ATOM 1992 O O . ALA A 1 261 ? -1.922 -5.210 9.369 1.00 91.31 261 ALA A O 1
ATOM 1993 N N . THR A 1 262 ? -3.609 -6.308 8.358 1.00 92.75 262 THR A N 1
ATOM 1994 C CA . THR A 1 262 ? -4.662 -5.335 8.687 1.00 92.75 262 THR A CA 1
ATOM 1995 C C . THR A 1 262 ? -5.946 -6.006 9.174 1.00 92.75 262 THR A C 1
ATOM 1997 O O . THR A 1 262 ? -6.156 -7.209 8.990 1.00 92.75 262 THR A O 1
ATOM 2000 N N . PHE A 1 263 ? -6.845 -5.227 9.781 1.00 94.12 263 PHE A N 1
ATOM 2001 C CA . PHE A 1 263 ? -8.163 -5.717 10.197 1.00 94.12 263 PHE A CA 1
ATOM 2002 C C . PHE A 1 263 ? -9.028 -6.165 9.017 1.00 94.12 263 PHE A C 1
ATOM 2004 O O . PHE A 1 263 ? -9.733 -7.167 9.131 1.00 94.12 263 PHE A O 1
ATOM 2011 N N . SER A 1 264 ? -8.920 -5.500 7.865 1.00 92.44 264 SER A N 1
ATOM 2012 C CA . SER A 1 264 ? -9.579 -5.944 6.633 1.00 92.44 264 SER A CA 1
ATOM 2013 C C . SER A 1 264 ? -9.062 -7.306 6.162 1.00 92.44 264 SER A C 1
ATOM 2015 O O . SER A 1 264 ? -9.867 -8.153 5.772 1.00 92.44 264 SER A O 1
ATOM 2017 N N . ASP A 1 265 ? -7.750 -7.564 6.248 1.00 92.81 265 ASP A N 1
ATOM 2018 C CA . ASP A 1 265 ? -7.181 -8.883 5.931 1.00 92.81 265 ASP A CA 1
ATOM 2019 C C . ASP A 1 265 ? -7.745 -9.971 6.858 1.00 92.81 265 ASP A C 1
ATOM 2021 O O . ASP A 1 265 ? -8.099 -11.059 6.398 1.00 92.81 265 ASP A O 1
ATOM 2025 N N . MET A 1 266 ? -7.878 -9.669 8.155 1.00 95.50 266 MET A N 1
ATOM 2026 C CA . MET A 1 266 ? -8.465 -10.577 9.149 1.00 95.50 266 MET A CA 1
ATOM 2027 C C . MET A 1 266 ? -9.952 -10.838 8.906 1.00 95.50 266 MET A C 1
ATOM 2029 O O . MET A 1 266 ? -10.373 -11.994 8.918 1.00 95.50 266 MET A O 1
ATOM 2033 N N . LEU A 1 267 ? -10.741 -9.804 8.611 1.00 93.44 267 LEU A N 1
ATOM 2034 C CA . LEU A 1 267 ? -12.155 -9.953 8.274 1.00 93.44 267 LEU A CA 1
ATOM 2035 C C . LEU A 1 267 ? -12.346 -10.816 7.020 1.00 93.44 267 LEU A C 1
ATOM 2037 O O . LEU A 1 267 ? -13.146 -11.752 7.028 1.00 93.44 267 LEU A O 1
ATOM 2041 N N . MET A 1 268 ? -11.568 -10.570 5.965 1.00 90.00 268 MET A N 1
ATOM 2042 C CA . MET A 1 268 ? -11.632 -11.375 4.745 1.00 90.00 268 MET A CA 1
ATOM 2043 C C . MET A 1 268 ? -11.193 -12.826 4.985 1.00 90.00 268 MET A C 1
ATOM 2045 O O . MET A 1 268 ? -11.809 -13.753 4.459 1.00 90.00 268 MET A O 1
ATOM 2049 N N . ALA A 1 269 ? -10.153 -13.047 5.794 1.00 92.31 269 ALA A N 1
ATOM 2050 C CA . ALA A 1 269 ? -9.712 -14.385 6.184 1.00 92.31 269 ALA A CA 1
ATOM 2051 C C . ALA A 1 269 ? -10.776 -15.131 7.007 1.00 92.31 269 ALA A C 1
ATOM 2053 O O . ALA A 1 269 ? -10.939 -16.348 6.843 1.00 92.31 269 ALA A O 1
ATOM 2054 N N . LEU A 1 270 ? -11.513 -14.409 7.860 1.00 93.44 270 LEU A N 1
ATOM 2055 C CA . LEU A 1 270 ? -12.619 -14.941 8.651 1.00 93.44 270 LEU A CA 1
ATOM 2056 C C . LEU A 1 270 ? -13.797 -15.334 7.754 1.00 93.44 270 LEU A C 1
ATOM 2058 O O . LEU A 1 270 ? -14.314 -16.445 7.882 1.00 93.44 270 LEU A O 1
ATOM 2062 N N . GLN A 1 271 ? -14.180 -14.467 6.814 1.00 88.31 271 GLN A N 1
ATOM 2063 C CA . GLN A 1 271 ? -15.223 -14.742 5.819 1.00 88.31 271 GLN A CA 1
ATOM 2064 C C . GLN A 1 271 ? -14.864 -15.931 4.922 1.00 88.31 271 GLN A C 1
ATOM 2066 O O . GLN A 1 271 ? -15.718 -16.753 4.604 1.00 88.31 271 GLN A O 1
ATOM 2071 N N . ALA A 1 272 ? -13.589 -16.061 4.552 1.00 87.50 272 ALA A N 1
ATOM 2072 C CA . ALA A 1 272 ? -13.096 -17.166 3.738 1.00 87.50 272 ALA A CA 1
ATOM 2073 C C . ALA A 1 272 ? -12.998 -18.506 4.493 1.00 87.50 272 ALA A C 1
ATOM 2075 O O . ALA A 1 272 ? -12.677 -19.521 3.877 1.00 87.50 272 ALA A O 1
ATOM 2076 N N . GLY A 1 273 ? -13.222 -18.533 5.811 1.00 90.00 273 GLY A N 1
ATOM 2077 C CA . GLY A 1 273 ? -13.091 -19.762 6.597 1.00 90.00 273 GLY A CA 1
ATOM 2078 C C . GLY A 1 273 ? -11.652 -20.156 6.933 1.00 90.00 273 GLY A C 1
ATOM 2079 O O . GLY A 1 273 ? -11.425 -21.253 7.430 1.00 90.00 273 GLY A O 1
ATOM 2080 N N . THR A 1 274 ? -10.667 -19.300 6.648 1.00 92.31 274 THR A N 1
ATOM 2081 C CA . THR A 1 274 ? -9.242 -19.625 6.864 1.00 92.31 274 THR A CA 1
ATOM 2082 C C . THR A 1 274 ? -8.776 -19.412 8.305 1.00 92.31 274 THR A C 1
ATOM 2084 O O . THR A 1 274 ? -7.764 -19.989 8.706 1.00 92.31 274 THR A O 1
ATOM 2087 N N . ILE A 1 275 ? -9.531 -18.623 9.073 1.00 96.44 275 ILE A N 1
ATOM 2088 C CA . ILE A 1 275 ? -9.399 -18.443 10.523 1.00 96.44 275 ILE A CA 1
ATOM 2089 C C . ILE A 1 275 ? -10.773 -18.612 11.184 1.00 96.44 275 ILE A C 1
ATOM 2091 O O . ILE A 1 275 ? -11.804 -18.482 10.517 1.00 96.44 275 ILE A O 1
ATOM 2095 N N . ASP A 1 276 ? -10.795 -18.872 12.487 1.00 97.00 276 ASP A N 1
ATOM 2096 C CA . ASP A 1 276 ? -12.020 -19.056 13.273 1.00 97.00 276 ASP A CA 1
ATOM 2097 C C . ASP A 1 276 ? -12.426 -17.802 14.043 1.00 97.00 276 ASP A C 1
ATOM 2099 O O . ASP A 1 276 ? -13.597 -17.653 14.394 1.00 97.00 276 ASP A O 1
ATOM 2103 N N . GLY A 1 277 ? -11.493 -16.879 14.267 1.00 97.19 277 GLY A N 1
ATOM 2104 C CA . GLY A 1 277 ? -11.780 -15.561 14.813 1.00 97.19 277 GLY A CA 1
ATOM 2105 C C . GLY A 1 277 ? -10.576 -14.630 14.783 1.00 97.19 277 GLY A C 1
ATOM 2106 O O . GLY A 1 277 ? -9.454 -15.060 14.520 1.00 97.19 277 GLY A O 1
ATOM 2107 N N . TYR A 1 278 ? -10.800 -13.351 15.060 1.00 97.69 278 TYR A N 1
ATOM 2108 C CA . TYR A 1 278 ? -9.723 -12.392 15.292 1.00 97.69 278 TYR A CA 1
ATOM 2109 C C . TYR A 1 278 ? -10.048 -11.461 16.453 1.00 97.69 278 TYR A C 1
ATOM 2111 O O . TYR A 1 278 ? -11.214 -11.161 16.709 1.00 97.69 278 TYR A O 1
ATOM 2119 N N . VAL A 1 279 ? -9.012 -11.028 17.170 1.00 96.19 279 VAL A N 1
ATOM 2120 C CA . VAL A 1 279 ? -9.164 -10.100 18.295 1.00 96.19 279 VAL A CA 1
ATOM 2121 C C . VAL A 1 279 ? -9.273 -8.673 17.773 1.00 96.19 279 VAL A C 1
ATOM 2123 O O . VAL A 1 279 ? -8.462 -8.245 16.949 1.00 96.19 279 VAL A O 1
ATOM 2126 N N . ALA A 1 280 ? -10.279 -7.955 18.259 1.00 95.50 280 ALA A N 1
ATOM 2127 C CA . ALA A 1 280 ? -10.542 -6.565 17.923 1.00 95.50 280 ALA A CA 1
ATOM 2128 C C . ALA A 1 280 ? -11.268 -5.853 19.066 1.00 95.50 280 ALA A C 1
ATOM 2130 O O . ALA A 1 280 ? -11.678 -6.457 20.053 1.00 95.50 280 ALA A O 1
ATOM 2131 N N . GLU A 1 281 ? -11.460 -4.561 18.893 1.00 94.38 281 GLU A N 1
ATOM 2132 C CA . GLU A 1 281 ? -12.195 -3.680 19.770 1.00 94.38 281 GLU A CA 1
ATOM 2133 C C . GLU A 1 281 ? -13.700 -3.855 19.538 1.00 94.38 281 GLU A C 1
ATOM 2135 O O . GLU A 1 281 ? -14.160 -4.122 18.424 1.00 94.38 281 GLU A O 1
ATOM 2140 N N . GLU A 1 282 ? -14.489 -3.692 20.595 1.00 94.31 282 GLU A N 1
ATOM 2141 C CA . GLU A 1 282 ? -15.946 -3.827 20.553 1.00 94.31 282 GLU A CA 1
ATOM 2142 C C . GLU A 1 282 ? -16.608 -2.989 19.431 1.00 94.31 282 GLU A C 1
ATOM 2144 O O . GLU A 1 282 ? -17.400 -3.564 18.682 1.00 94.31 282 GLU A O 1
ATOM 2149 N N . PRO A 1 283 ? -16.254 -1.707 19.182 1.00 95.06 283 PRO A N 1
ATOM 2150 C CA . PRO A 1 283 ? -16.799 -0.951 18.048 1.00 95.06 283 PRO A CA 1
ATOM 2151 C C . PRO A 1 283 ? -16.477 -1.560 16.682 1.00 95.06 283 PRO A C 1
ATOM 2153 O O . PRO A 1 283 ? -17.309 -1.514 15.776 1.00 95.06 283 PRO A O 1
ATOM 2156 N N . THR A 1 284 ? -15.293 -2.156 16.529 1.00 94.81 284 THR A N 1
ATOM 2157 C CA . THR A 1 284 ? -14.893 -2.879 15.314 1.00 94.81 284 THR A CA 1
ATOM 2158 C C . THR A 1 284 ? -15.785 -4.096 15.109 1.00 94.81 284 THR A C 1
ATOM 2160 O O . THR A 1 284 ? -16.282 -4.324 14.009 1.00 94.81 284 THR A O 1
ATOM 2163 N N . ALA A 1 285 ? -16.073 -4.843 16.174 1.00 94.69 285 ALA A N 1
ATOM 2164 C CA . ALA A 1 285 ? -16.999 -5.965 16.112 1.00 94.69 285 ALA A CA 1
ATOM 2165 C C . ALA A 1 285 ? -18.444 -5.536 15.824 1.00 94.69 285 ALA A C 1
ATOM 2167 O O . ALA A 1 285 ? -19.112 -6.151 14.991 1.00 94.69 285 ALA A O 1
ATOM 2168 N N . MET A 1 286 ? -18.927 -4.464 16.456 1.00 92.69 286 MET A N 1
ATOM 2169 C CA . MET A 1 286 ? -20.250 -3.893 16.181 1.00 92.69 286 MET A CA 1
ATOM 2170 C C . MET A 1 286 ? -20.377 -3.455 14.720 1.00 92.69 286 MET A C 1
ATOM 2172 O O . MET A 1 286 ? -21.388 -3.725 14.077 1.00 92.69 286 MET A O 1
ATOM 2176 N N . ASN A 1 287 ? -19.333 -2.827 14.179 1.00 92.19 287 ASN A N 1
ATOM 2177 C CA . ASN A 1 287 ? -19.281 -2.411 12.787 1.00 92.19 287 ASN A CA 1
ATOM 2178 C C . ASN A 1 287 ? -19.410 -3.601 11.826 1.00 92.19 287 ASN A C 1
ATOM 2180 O O . ASN A 1 287 ? -20.324 -3.624 11.004 1.00 92.19 287 ASN A O 1
ATOM 2184 N N . VAL A 1 288 ? -18.552 -4.613 11.960 1.00 92.25 288 VAL A N 1
ATOM 2185 C CA . VAL A 1 288 ? -18.547 -5.746 11.022 1.00 92.25 288 VAL A CA 1
ATOM 2186 C C . VAL A 1 288 ? -19.766 -6.651 11.192 1.00 92.25 288 VAL A C 1
ATOM 2188 O O . VAL A 1 288 ? -20.268 -7.189 10.216 1.00 92.25 288 VAL A O 1
ATOM 2191 N N . THR A 1 289 ? -20.297 -6.815 12.405 1.00 90.94 289 THR A N 1
ATOM 2192 C CA . THR A 1 289 ? -21.518 -7.616 12.615 1.00 90.94 289 THR A CA 1
ATOM 2193 C C . THR A 1 289 ? -22.794 -6.885 12.203 1.00 90.94 289 THR A C 1
ATOM 2195 O O . THR A 1 289 ? -23.787 -7.539 11.887 1.00 90.94 289 THR A O 1
ATOM 2198 N N . GLY A 1 290 ? -22.768 -5.549 12.170 1.00 86.56 290 GLY A N 1
ATOM 2199 C CA . GLY A 1 290 ? -23.837 -4.727 11.609 1.00 86.56 290 GLY A CA 1
ATOM 2200 C C . GLY A 1 290 ? -23.841 -4.684 10.079 1.00 86.56 290 GLY A C 1
ATOM 2201 O O . GLY A 1 290 ? -24.885 -4.416 9.489 1.00 86.56 290 GLY A O 1
ATOM 2202 N N . GLN A 1 291 ? -22.704 -4.963 9.431 1.00 83.81 291 GLN A N 1
ATOM 2203 C CA . GLN A 1 291 ? -22.604 -4.989 7.973 1.00 83.81 291 GLN A CA 1
ATOM 2204 C C . GLN A 1 291 ? -23.307 -6.206 7.371 1.00 83.81 291 GLN A C 1
ATOM 2206 O O . GLN A 1 291 ? -23.162 -7.345 7.819 1.00 83.81 291 GLN A O 1
ATOM 2211 N N . ASN A 1 292 ? -24.025 -5.972 6.273 1.00 74.44 292 ASN A N 1
ATOM 2212 C CA . ASN A 1 292 ? -24.629 -7.047 5.507 1.00 74.44 292 ASN A CA 1
ATOM 2213 C C . ASN A 1 292 ? -23.673 -7.555 4.419 1.00 74.44 292 ASN A C 1
ATOM 2215 O O . ASN A 1 292 ? -23.668 -7.072 3.287 1.00 74.44 292 ASN A O 1
ATOM 2219 N N . PHE A 1 293 ? -22.880 -8.571 4.757 1.00 74.06 293 PHE A N 1
ATOM 2220 C CA . PHE A 1 293 ? -22.027 -9.268 3.788 1.00 74.06 293 PHE A CA 1
ATOM 2221 C C . PHE A 1 293 ? -22.782 -10.296 2.936 1.00 74.06 293 PHE A C 1
ATOM 2223 O O . PHE A 1 293 ? -22.217 -10.831 1.976 1.00 74.06 293 PHE A O 1
ATOM 2230 N N . ASN A 1 294 ? -24.050 -10.578 3.263 1.00 61.69 294 ASN A N 1
ATOM 2231 C CA . ASN A 1 294 ? -24.870 -11.548 2.549 1.00 61.69 294 ASN A CA 1
ATOM 2232 C C . ASN A 1 294 ? -25.313 -10.963 1.215 1.00 61.69 294 ASN A C 1
ATOM 2234 O O . ASN A 1 294 ? -26.376 -10.363 1.068 1.00 61.69 294 ASN A O 1
ATOM 2238 N N . THR A 1 295 ? -24.477 -11.188 0.213 1.00 58.22 295 THR A N 1
ATOM 2239 C CA . THR A 1 295 ? -24.890 -11.071 -1.173 1.00 58.22 295 THR A CA 1
ATOM 2240 C C . THR A 1 295 ? -25.058 -12.493 -1.694 1.00 58.22 295 THR A C 1
ATOM 2242 O O . THR A 1 295 ? -24.071 -13.191 -1.896 1.00 58.22 295 THR A O 1
ATOM 2245 N N . ASP A 1 296 ? -26.297 -12.921 -1.963 1.00 61.81 296 ASP A N 1
ATOM 2246 C CA . ASP A 1 296 ? -26.614 -14.120 -2.772 1.00 61.81 296 ASP A CA 1
ATOM 2247 C C . ASP A 1 296 ? -26.071 -14.007 -4.222 1.00 61.81 296 ASP A C 1
ATOM 2249 O O . ASP A 1 296 ? -26.457 -14.758 -5.124 1.00 61.81 296 ASP A O 1
ATOM 2253 N N . GLU A 1 297 ? -25.190 -13.034 -4.468 1.00 72.69 297 GLU A N 1
ATOM 2254 C CA . GLU A 1 297 ? -24.653 -12.691 -5.764 1.00 72.69 297 GLU A CA 1
ATOM 2255 C C . GLU A 1 297 ? -23.729 -13.811 -6.245 1.00 72.69 297 GLU A C 1
ATOM 2257 O O . GLU A 1 297 ? -22.832 -14.298 -5.547 1.00 72.69 297 GLU A O 1
ATOM 2262 N N . GLY A 1 298 ? -23.940 -14.232 -7.487 1.00 80.06 298 GLY A N 1
ATOM 2263 C CA . GLY A 1 298 ? -22.986 -15.107 -8.152 1.00 80.06 298 GLY A CA 1
ATOM 2264 C C . GLY A 1 298 ? -21.676 -14.365 -8.423 1.00 80.06 298 GLY A C 1
ATOM 2265 O O . GLY A 1 298 ? -21.653 -13.144 -8.573 1.00 80.06 298 GLY A O 1
ATOM 2266 N N . PHE A 1 299 ? -20.580 -15.105 -8.603 1.00 83.19 299 PHE A N 1
ATOM 2267 C CA . PHE A 1 299 ? -19.274 -14.530 -8.956 1.00 83.19 299 PHE A CA 1
ATOM 2268 C C . PHE A 1 299 ? -19.344 -13.495 -10.100 1.00 83.19 299 PHE A C 1
ATOM 2270 O O . PHE A 1 299 ? -18.784 -12.406 -9.999 1.00 83.19 299 PHE A O 1
ATOM 2277 N N . PHE A 1 300 ? -20.063 -13.801 -11.185 1.00 84.50 300 PHE A N 1
ATOM 2278 C CA . PHE A 1 300 ? -20.184 -12.894 -12.334 1.00 84.50 300 PHE A CA 1
ATOM 2279 C C . PHE A 1 300 ? -21.003 -11.634 -12.040 1.00 84.50 300 PHE A C 1
ATOM 2281 O O . PHE A 1 300 ? -20.724 -10.578 -12.609 1.00 84.50 300 PHE A O 1
ATOM 2288 N N . GLU A 1 301 ? -21.996 -11.737 -11.160 1.00 85.00 301 GLU A N 1
ATOM 2289 C CA . GLU A 1 301 ? -22.770 -10.590 -10.693 1.00 85.00 301 GLU A CA 1
ATOM 2290 C C . GLU A 1 301 ? -21.897 -9.684 -9.824 1.00 85.00 301 GLU A C 1
ATOM 2292 O O . GLU A 1 301 ? -21.825 -8.485 -10.087 1.00 85.00 301 GLU A O 1
ATOM 2297 N N . SER A 1 302 ? -21.125 -10.279 -8.909 1.00 86.12 302 SER A N 1
ATOM 2298 C CA . SER A 1 302 ? -20.103 -9.592 -8.116 1.00 86.12 302 SER A CA 1
ATOM 2299 C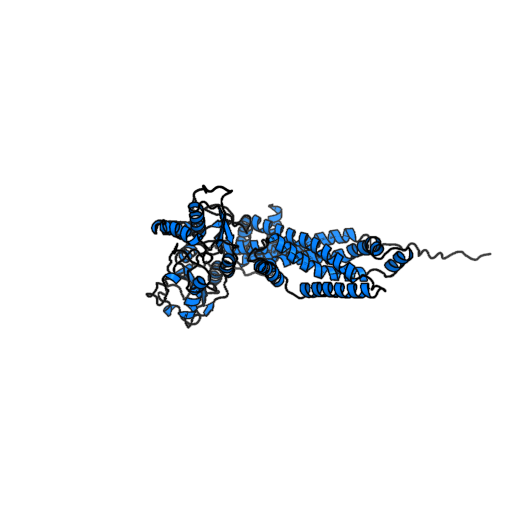 C . SER A 1 302 ? -19.135 -8.803 -9.000 1.00 86.12 302 SER A C 1
ATOM 2301 O O . SER A 1 302 ? -18.967 -7.592 -8.841 1.00 86.12 302 SER A O 1
ATOM 2303 N N . VAL A 1 303 ? -18.563 -9.459 -10.018 1.00 88.75 303 VAL A N 1
ATOM 2304 C CA . VAL A 1 303 ? -17.667 -8.825 -10.995 1.00 88.75 303 VAL A CA 1
ATOM 2305 C C . VAL A 1 303 ? -18.360 -7.664 -11.720 1.00 88.75 303 VAL A C 1
ATOM 2307 O O . VAL A 1 303 ? -17.773 -6.591 -11.873 1.00 88.75 303 VAL A O 1
ATOM 2310 N N . GLY A 1 304 ? -19.613 -7.847 -12.147 1.00 87.81 304 GLY A N 1
ATOM 2311 C CA . GLY A 1 304 ? -20.410 -6.802 -12.791 1.00 87.81 304 GLY A CA 1
ATOM 2312 C C . GLY A 1 304 ? -20.654 -5.590 -11.885 1.00 87.81 304 GLY A C 1
ATOM 2313 O O . GLY A 1 304 ? -20.468 -4.451 -12.324 1.00 87.81 304 GLY A O 1
ATOM 2314 N N . ASN A 1 305 ? -21.012 -5.828 -10.622 1.00 88.06 305 ASN A N 1
ATOM 2315 C CA . ASN A 1 305 ? -21.254 -4.801 -9.609 1.00 88.06 305 ASN A CA 1
ATOM 2316 C C . ASN A 1 305 ? -19.976 -4.025 -9.280 1.00 88.06 305 ASN A C 1
ATOM 2318 O O . ASN A 1 305 ? -19.978 -2.792 -9.307 1.00 88.06 305 ASN A O 1
ATOM 2322 N N . ILE A 1 306 ? -18.861 -4.729 -9.070 1.00 90.88 306 ILE A N 1
ATOM 2323 C CA . ILE A 1 306 ? -17.554 -4.117 -8.814 1.00 90.88 306 ILE A CA 1
ATOM 2324 C C . ILE A 1 306 ? -17.146 -3.227 -9.991 1.00 90.88 306 ILE A C 1
ATOM 2326 O O . ILE A 1 306 ? -16.795 -2.064 -9.801 1.00 90.88 306 ILE A O 1
ATOM 2330 N N . LEU A 1 307 ? -17.240 -3.719 -11.229 1.00 91.50 307 LEU A N 1
ATOM 2331 C CA . LEU A 1 307 ? -16.908 -2.907 -12.402 1.00 91.50 307 LEU A CA 1
ATOM 2332 C C . LEU A 1 307 ? -17.809 -1.678 -12.517 1.00 91.50 307 LEU A C 1
ATOM 2334 O O . LEU A 1 307 ? -17.322 -0.589 -12.805 1.00 91.50 307 LEU A O 1
ATOM 2338 N N . LYS A 1 308 ? -19.113 -1.823 -12.275 1.00 89.62 308 LYS A N 1
ATOM 2339 C CA . LYS A 1 308 ? -20.064 -0.708 -12.329 1.00 89.62 308 LYS A CA 1
ATOM 2340 C C . LYS A 1 308 ? -19.734 0.377 -11.300 1.00 89.62 308 LYS A C 1
ATOM 2342 O O . LYS A 1 308 ? -19.773 1.558 -11.647 1.00 89.62 308 LYS A O 1
ATOM 2347 N N . ASN A 1 309 ? -19.388 -0.016 -10.078 1.00 88.81 309 ASN A N 1
ATOM 2348 C CA . ASN A 1 309 ? -19.179 0.909 -8.966 1.00 88.81 309 ASN A CA 1
ATOM 2349 C C . ASN A 1 309 ? -17.765 1.517 -8.965 1.00 88.81 309 ASN A C 1
ATOM 2351 O O . ASN A 1 309 ? -17.614 2.701 -8.669 1.00 88.81 309 ASN A O 1
ATOM 2355 N N . TYR A 1 310 ? -16.748 0.759 -9.391 1.00 91.12 310 TYR A N 1
ATOM 2356 C CA . TYR A 1 310 ? -15.331 1.130 -9.259 1.00 91.12 310 TYR A CA 1
ATOM 2357 C C . TYR A 1 310 ? -14.591 1.355 -10.592 1.00 91.12 310 TYR A C 1
ATOM 2359 O O . TYR A 1 310 ? -13.369 1.504 -10.604 1.00 91.12 310 TYR A O 1
ATOM 2367 N N . TRP A 1 311 ? -15.279 1.440 -11.742 1.00 91.50 311 TRP A N 1
ATOM 2368 C CA . TRP A 1 311 ? -14.609 1.650 -13.044 1.00 91.50 311 TRP A CA 1
ATOM 2369 C C . TRP A 1 311 ? -13.699 2.887 -13.085 1.00 91.50 311 TRP A C 1
ATOM 2371 O O . TRP A 1 311 ? -12.699 2.885 -13.803 1.00 91.50 311 TRP A O 1
ATOM 2381 N N . LYS A 1 312 ? -14.043 3.951 -12.344 1.00 90.31 312 LYS A N 1
ATOM 2382 C CA . LYS A 1 312 ? -13.238 5.181 -12.286 1.00 90.31 312 LYS A CA 1
ATOM 2383 C C . LYS A 1 312 ? -11.889 4.930 -11.620 1.00 90.31 312 LYS A C 1
ATOM 2385 O O . LYS A 1 312 ? -10.887 5.457 -12.091 1.00 90.31 312 LYS A O 1
ATOM 2390 N N . ASP A 1 313 ? -11.865 4.122 -10.565 1.00 90.31 313 ASP A N 1
ATOM 2391 C CA . ASP A 1 313 ? -10.640 3.763 -9.854 1.00 90.31 313 ASP A CA 1
ATOM 2392 C C . ASP A 1 313 ? -9.751 2.871 -10.714 1.00 90.31 313 ASP A C 1
ATOM 2394 O O . ASP A 1 313 ? -8.568 3.162 -10.873 1.00 90.31 313 ASP A O 1
ATOM 2398 N N . PHE A 1 314 ? -10.333 1.869 -11.382 1.00 93.75 314 PHE A N 1
ATOM 2399 C CA . PHE A 1 314 ? -9.596 1.067 -12.358 1.00 93.75 314 PHE A CA 1
ATOM 2400 C C . PHE A 1 314 ? -9.027 1.924 -13.494 1.00 93.75 314 PHE A C 1
ATOM 2402 O O . PHE A 1 314 ? -7.870 1.753 -13.869 1.00 93.75 314 PHE A O 1
ATOM 2409 N N . LEU A 1 315 ? -9.796 2.879 -14.028 1.00 93.44 315 LEU A N 1
ATOM 2410 C CA . LEU A 1 315 ? -9.326 3.749 -15.107 1.00 93.44 315 LEU A CA 1
ATOM 2411 C C . LEU A 1 315 ? -8.201 4.692 -14.655 1.00 93.44 315 LEU A C 1
ATOM 2413 O O . LEU A 1 315 ? -7.237 4.877 -15.399 1.00 93.44 315 LEU A O 1
ATOM 2417 N N . LYS A 1 316 ? -8.293 5.257 -13.443 1.00 90.88 316 LYS A N 1
ATOM 2418 C CA . LYS A 1 316 ? -7.203 6.036 -12.832 1.00 90.88 316 LYS A CA 1
ATOM 2419 C C . LYS A 1 316 ? -5.953 5.175 -12.655 1.00 90.88 316 LYS A C 1
ATOM 2421 O O . LYS A 1 316 ? -4.878 5.588 -13.078 1.00 90.88 316 LYS A O 1
ATOM 2426 N N . GLY A 1 317 ? -6.112 3.969 -12.109 1.00 93.56 317 GLY A N 1
ATOM 2427 C CA . GLY A 1 317 ? -5.036 2.995 -11.945 1.00 93.56 317 GLY A CA 1
ATOM 2428 C C . GLY A 1 317 ? -4.333 2.675 -13.263 1.00 93.56 317 GLY A C 1
ATOM 2429 O O . GLY A 1 317 ? -3.120 2.828 -13.353 1.00 93.56 317 GLY A O 1
ATOM 2430 N N . ILE A 1 318 ? -5.095 2.352 -14.318 1.00 96.44 318 ILE A N 1
ATOM 2431 C CA . ILE A 1 318 ? -4.565 2.139 -15.678 1.00 96.44 318 ILE A CA 1
ATOM 2432 C C . ILE A 1 318 ? -3.788 3.370 -16.163 1.00 96.44 318 ILE A C 1
ATOM 2434 O O . ILE A 1 318 ? -2.698 3.230 -16.716 1.00 96.44 318 ILE A O 1
ATOM 2438 N N . GLY A 1 319 ? -4.336 4.571 -15.964 1.00 95.88 319 GLY A N 1
ATOM 2439 C CA . GLY A 1 319 ? -3.695 5.825 -16.356 1.00 95.88 319 GLY A CA 1
ATOM 2440 C C . GLY A 1 319 ? -2.337 6.031 -15.684 1.00 95.88 319 GLY A C 1
ATOM 2441 O O . GLY A 1 319 ? -1.360 6.322 -16.372 1.00 95.88 319 GLY A O 1
ATOM 2442 N N . TYR A 1 320 ? -2.251 5.828 -14.367 1.00 95.00 320 TYR A N 1
ATOM 2443 C CA . TYR A 1 320 ? -0.992 5.951 -13.629 1.00 95.00 320 TYR A CA 1
ATOM 2444 C C . TYR A 1 320 ? 0.008 4.846 -13.981 1.00 95.00 320 TYR A C 1
ATOM 2446 O O . TYR A 1 320 ? 1.175 5.153 -14.214 1.00 95.00 320 TYR A O 1
ATOM 2454 N N . THR A 1 321 ? -0.436 3.594 -14.127 1.00 97.69 321 THR A N 1
ATOM 2455 C CA . THR A 1 321 ? 0.406 2.486 -14.608 1.00 97.69 321 THR A CA 1
ATOM 2456 C C . THR A 1 321 ? 1.031 2.817 -15.967 1.00 97.69 321 THR A C 1
ATOM 2458 O O . THR A 1 321 ? 2.239 2.668 -16.154 1.00 97.69 321 THR A O 1
ATOM 2461 N N . LEU A 1 322 ? 0.233 3.314 -16.919 1.00 97.50 322 LEU A N 1
ATOM 2462 C CA . LEU A 1 322 ? 0.711 3.716 -18.245 1.00 97.50 322 LEU A CA 1
ATOM 2463 C C . LEU A 1 322 ? 1.651 4.921 -18.194 1.00 97.50 322 LEU A C 1
ATOM 2465 O O . LEU A 1 322 ? 2.647 4.945 -18.914 1.00 97.50 322 LEU A O 1
ATOM 2469 N N . LEU A 1 323 ? 1.349 5.912 -17.355 1.00 97.12 323 LEU A N 1
ATOM 2470 C CA . LEU A 1 323 ? 2.190 7.092 -17.178 1.00 97.12 323 LEU A CA 1
ATOM 2471 C C . LEU A 1 323 ? 3.575 6.702 -16.655 1.00 97.12 323 LEU A C 1
ATOM 2473 O O . LEU A 1 323 ? 4.574 7.058 -17.277 1.00 97.12 323 LEU A O 1
ATOM 2477 N N . ILE A 1 324 ? 3.627 5.952 -15.549 1.00 97.69 324 ILE A N 1
ATOM 2478 C CA . ILE A 1 324 ? 4.879 5.507 -14.929 1.00 97.69 324 ILE A CA 1
ATOM 2479 C C . ILE A 1 324 ? 5.662 4.658 -15.930 1.00 97.69 324 ILE A C 1
ATOM 2481 O O . ILE A 1 324 ? 6.793 4.995 -16.265 1.00 97.69 324 ILE A O 1
ATOM 2485 N N . SER A 1 325 ? 5.048 3.607 -16.483 1.00 97.88 325 SER A N 1
ATOM 2486 C CA . SER A 1 325 ? 5.736 2.703 -17.413 1.00 97.88 325 SER A CA 1
ATOM 2487 C C . SER A 1 325 ? 6.263 3.418 -18.660 1.00 97.88 325 SER A C 1
ATOM 2489 O O . SER A 1 325 ? 7.403 3.175 -19.057 1.00 97.88 325 SER A O 1
ATOM 2491 N N . LEU A 1 326 ? 5.497 4.328 -19.270 1.00 97.12 326 LEU A N 1
ATOM 2492 C CA . LEU A 1 326 ? 5.922 5.022 -20.487 1.00 97.12 326 LEU A CA 1
ATOM 2493 C C . LEU A 1 326 ? 7.049 6.013 -20.195 1.00 97.12 326 LEU A C 1
ATOM 2495 O O . LEU A 1 326 ? 8.090 5.967 -20.849 1.00 97.12 326 LEU A O 1
ATOM 2499 N N . VAL A 1 327 ? 6.856 6.892 -19.210 1.00 98.19 327 VAL A N 1
ATOM 2500 C CA . VAL A 1 327 ? 7.837 7.927 -18.862 1.00 98.19 327 VAL A CA 1
ATOM 2501 C C . VAL A 1 327 ? 9.142 7.283 -18.400 1.00 98.19 327 VAL A C 1
ATOM 2503 O O . VAL A 1 327 ? 10.212 7.666 -18.874 1.00 98.19 327 VAL A O 1
ATOM 2506 N N . SER A 1 328 ? 9.068 6.246 -17.566 1.00 98.12 328 SER A N 1
ATOM 2507 C CA . SER A 1 328 ? 10.253 5.519 -17.121 1.00 98.12 328 SER A CA 1
ATOM 2508 C C . SER A 1 328 ? 10.949 4.760 -18.237 1.00 98.12 328 SER A C 1
ATOM 2510 O O . SER A 1 328 ? 12.174 4.723 -18.260 1.00 98.12 328 SER A O 1
ATOM 2512 N N . THR A 1 329 ? 10.213 4.207 -19.205 1.00 97.62 329 THR A N 1
ATOM 2513 C CA . THR A 1 329 ? 10.849 3.567 -20.367 1.00 97.62 329 THR A CA 1
ATOM 2514 C C . THR A 1 329 ? 11.584 4.590 -21.229 1.00 97.62 329 THR A C 1
ATOM 2516 O O . THR A 1 329 ? 12.668 4.297 -21.726 1.00 97.62 329 THR A O 1
ATOM 2519 N N . LEU A 1 330 ? 11.050 5.806 -21.384 1.00 97.69 330 LEU A N 1
ATOM 2520 C CA . LEU A 1 330 ? 11.726 6.876 -22.124 1.00 97.69 330 LEU A CA 1
ATOM 2521 C C . LEU A 1 330 ? 13.024 7.311 -21.430 1.00 97.69 330 LEU A C 1
ATOM 2523 O O . LEU A 1 330 ? 14.066 7.385 -22.079 1.00 97.69 330 LEU A O 1
ATOM 2527 N N . PHE A 1 331 ? 12.996 7.544 -20.116 1.00 98.44 331 PHE A N 1
ATOM 2528 C CA . PHE A 1 331 ? 14.209 7.872 -19.360 1.00 98.44 331 PHE A CA 1
ATOM 2529 C C . PHE A 1 331 ? 15.189 6.697 -19.289 1.00 98.44 331 PHE A C 1
ATOM 2531 O O . PHE A 1 331 ? 16.390 6.892 -19.470 1.00 98.44 331 PHE A O 1
ATOM 2538 N N . GLY A 1 332 ? 14.691 5.474 -19.114 1.00 98.25 332 GLY A N 1
ATOM 2539 C CA . GLY A 1 332 ? 15.483 4.251 -19.190 1.00 98.25 332 GLY A CA 1
ATOM 2540 C C . GLY A 1 332 ? 16.156 4.089 -20.552 1.00 98.25 332 GLY A C 1
ATOM 2541 O O . GLY A 1 332 ? 17.335 3.757 -20.614 1.00 98.25 332 GLY A O 1
ATOM 2542 N N . LEU A 1 333 ? 15.470 4.415 -21.652 1.00 97.25 333 LEU A N 1
ATOM 2543 C CA . LEU A 1 333 ? 16.061 4.416 -22.990 1.00 97.25 333 LEU A CA 1
ATOM 2544 C C . LEU A 1 333 ? 17.194 5.436 -23.107 1.00 97.25 333 LEU A C 1
ATOM 2546 O O . LEU A 1 333 ? 18.236 5.113 -23.671 1.00 97.25 333 LEU A O 1
ATOM 2550 N N . LEU A 1 334 ? 17.025 6.642 -22.558 1.00 97.31 334 LEU A N 1
ATOM 2551 C CA . LEU A 1 334 ? 18.085 7.653 -22.544 1.00 97.31 334 LEU A CA 1
ATOM 2552 C C . LEU A 1 334 ? 19.307 7.173 -21.749 1.00 97.31 334 LEU A C 1
ATOM 2554 O O . LEU A 1 334 ? 20.427 7.239 -22.256 1.00 97.31 334 LEU A O 1
ATOM 2558 N N . ILE A 1 335 ? 19.092 6.641 -20.542 1.00 98.06 335 ILE A N 1
ATOM 2559 C CA . ILE A 1 335 ? 20.151 6.081 -19.691 1.00 98.06 335 ILE A CA 1
ATOM 2560 C C . ILE A 1 335 ? 20.863 4.935 -20.423 1.00 98.06 335 ILE A C 1
ATOM 2562 O O . ILE A 1 335 ? 22.084 4.957 -20.581 1.00 98.06 335 ILE A O 1
ATOM 2566 N N . GLY A 1 336 ? 20.104 3.966 -20.933 1.00 97.38 336 GLY A N 1
ATOM 2567 C CA . GLY A 1 336 ? 20.635 2.802 -21.631 1.00 97.38 336 GLY A CA 1
ATOM 2568 C C . GLY A 1 336 ? 21.384 3.164 -22.913 1.00 97.38 336 GLY A C 1
ATOM 2569 O O . GLY A 1 336 ? 22.438 2.592 -23.187 1.00 97.38 336 GLY A O 1
ATOM 2570 N N . LEU A 1 337 ? 20.908 4.157 -23.673 1.00 95.12 337 LEU A N 1
ATOM 2571 C CA . LEU A 1 337 ? 21.587 4.642 -24.874 1.00 95.12 337 LEU A CA 1
ATOM 2572 C C . LEU A 1 337 ? 22.946 5.258 -24.528 1.00 95.12 337 LEU A C 1
ATOM 2574 O O . LEU A 1 337 ? 23.954 4.889 -25.131 1.00 95.12 337 LEU A O 1
ATOM 2578 N N . ILE A 1 338 ? 22.989 6.147 -23.530 1.00 94.69 338 ILE A N 1
ATOM 2579 C CA . ILE A 1 338 ? 24.230 6.786 -23.072 1.00 94.69 338 ILE A CA 1
ATOM 2580 C C . ILE A 1 338 ? 25.234 5.724 -22.608 1.00 94.69 338 ILE A C 1
ATOM 2582 O O . ILE A 1 338 ? 26.381 5.714 -23.059 1.00 94.69 338 ILE A O 1
ATOM 2586 N N . ILE A 1 339 ? 24.803 4.794 -21.755 1.00 95.75 339 ILE A N 1
ATOM 2587 C CA . ILE A 1 339 ? 25.673 3.755 -21.194 1.00 95.75 339 ILE A CA 1
ATOM 2588 C C . ILE A 1 339 ? 26.151 2.784 -22.281 1.00 95.75 339 ILE A C 1
ATOM 2590 O O . ILE A 1 339 ? 27.345 2.486 -22.356 1.00 95.75 339 ILE A O 1
ATOM 2594 N N . GLY A 1 340 ? 25.254 2.326 -23.157 1.00 92.44 340 GLY A N 1
ATOM 2595 C CA . GLY A 1 340 ? 25.588 1.421 -24.256 1.00 92.44 340 GLY A CA 1
ATOM 2596 C C . GLY A 1 340 ? 26.586 2.033 -25.246 1.00 92.44 340 GLY A C 1
ATOM 2597 O O . GLY A 1 340 ? 27.520 1.355 -25.681 1.00 92.44 340 GLY A O 1
ATOM 2598 N N . ILE A 1 341 ? 26.459 3.330 -25.551 1.00 90.19 341 ILE A N 1
ATOM 2599 C CA . ILE A 1 341 ? 27.434 4.059 -26.377 1.00 90.19 341 ILE A CA 1
ATOM 2600 C C . ILE A 1 341 ? 28.786 4.137 -25.666 1.00 90.19 341 ILE A C 1
ATOM 2602 O O . ILE A 1 341 ? 29.797 3.766 -26.253 1.00 90.19 341 ILE A O 1
ATOM 2606 N N . ILE A 1 342 ? 28.827 4.571 -24.401 1.00 91.44 342 ILE A N 1
ATOM 2607 C CA . ILE A 1 342 ? 30.092 4.732 -23.665 1.00 91.44 342 ILE A CA 1
ATOM 2608 C C . ILE A 1 342 ? 30.863 3.409 -23.592 1.00 91.44 342 ILE A C 1
ATOM 2610 O O . ILE A 1 342 ? 32.074 3.380 -23.820 1.00 91.44 342 ILE A O 1
ATOM 2614 N N . ARG A 1 343 ? 30.164 2.299 -23.343 1.00 89.69 343 ARG A N 1
ATOM 2615 C CA . ARG A 1 343 ? 30.777 0.968 -23.221 1.00 89.69 343 ARG A CA 1
ATOM 2616 C C . ARG A 1 343 ? 31.200 0.344 -24.554 1.00 89.69 343 ARG A C 1
ATOM 2618 O O . ARG A 1 343 ? 31.880 -0.678 -24.557 1.00 89.69 343 ARG A O 1
ATOM 2625 N N . THR A 1 344 ? 30.845 0.950 -25.688 1.00 88.19 344 THR A N 1
ATOM 2626 C CA . THR A 1 344 ? 31.292 0.520 -27.027 1.00 88.19 344 THR A CA 1
ATOM 2627 C C . THR A 1 344 ? 32.395 1.407 -27.608 1.00 88.19 344 THR A C 1
ATOM 2629 O O . THR A 1 344 ? 32.890 1.138 -28.707 1.00 88.19 344 THR A O 1
ATOM 2632 N N . ILE A 1 345 ? 32.853 2.420 -26.861 1.00 87.44 345 ILE A N 1
ATOM 2633 C CA . ILE A 1 345 ? 33.956 3.287 -27.282 1.00 87.44 345 ILE A CA 1
ATOM 2634 C C . ILE A 1 345 ? 35.254 2.463 -27.418 1.00 87.44 345 ILE A C 1
ATOM 2636 O O . ILE A 1 345 ? 35.674 1.792 -26.470 1.00 87.44 345 ILE A O 1
ATOM 2640 N N . PRO A 1 346 ? 35.964 2.546 -28.562 1.00 84.38 346 PRO A N 1
ATOM 2641 C CA . PRO A 1 346 ? 37.260 1.900 -28.734 1.00 84.38 346 PRO A CA 1
ATOM 2642 C C . PRO A 1 346 ? 38.296 2.353 -27.694 1.00 84.38 346 PRO A C 1
ATOM 2644 O O . PRO A 1 346 ? 38.391 3.532 -27.334 1.00 84.38 346 PRO A O 1
ATOM 2647 N N . LYS A 1 347 ? 39.141 1.419 -27.243 1.00 86.44 347 LYS A N 1
ATOM 2648 C CA . LYS A 1 347 ? 40.191 1.707 -26.252 1.00 86.44 347 LYS A CA 1
ATOM 2649 C C . LYS A 1 347 ? 41.199 2.718 -26.800 1.00 86.44 347 LYS A C 1
ATOM 2651 O O . LYS A 1 347 ? 41.778 2.520 -27.868 1.00 86.44 347 LYS A O 1
ATOM 2656 N N . SER A 1 348 ? 41.463 3.772 -26.032 1.00 86.06 348 SER A N 1
ATOM 2657 C CA . SER A 1 348 ? 42.407 4.816 -26.428 1.00 86.06 348 SER A CA 1
ATOM 2658 C C . SER A 1 348 ? 43.855 4.311 -26.467 1.00 86.06 348 SER A C 1
ATOM 2660 O O . SER A 1 348 ? 44.288 3.468 -25.665 1.00 86.06 348 SER A O 1
ATOM 2662 N N . LYS A 1 349 ? 44.642 4.866 -27.399 1.00 82.75 349 LYS A N 1
ATOM 2663 C CA . LYS A 1 349 ? 46.100 4.683 -27.459 1.00 82.75 349 LYS A CA 1
ATOM 2664 C C . LYS A 1 349 ? 46.813 5.409 -26.306 1.00 82.75 349 LYS A C 1
ATOM 2666 O O . LYS A 1 349 ? 47.847 4.929 -25.852 1.00 82.75 349 LYS A O 1
ATOM 2671 N N . ASN A 1 350 ? 46.241 6.503 -25.792 1.00 89.44 350 ASN A N 1
ATOM 2672 C CA . ASN A 1 350 ? 46.784 7.246 -24.653 1.00 89.44 350 ASN A CA 1
ATOM 2673 C C . ASN A 1 350 ? 46.570 6.461 -23.343 1.00 89.44 350 ASN A C 1
ATOM 2675 O O . ASN A 1 350 ? 45.445 6.062 -23.031 1.00 89.44 350 ASN A O 1
ATOM 2679 N N . LYS A 1 351 ? 47.647 6.253 -22.570 1.00 87.06 351 LYS A N 1
ATOM 2680 C CA . LYS A 1 351 ? 47.620 5.487 -21.311 1.00 87.06 351 LYS A CA 1
ATOM 2681 C C . LYS A 1 351 ? 46.662 6.085 -20.273 1.00 87.06 351 LYS A C 1
ATOM 2683 O O . LYS A 1 351 ? 45.906 5.327 -19.675 1.00 87.06 351 LYS A O 1
ATOM 2688 N N . GLY A 1 352 ? 46.655 7.408 -20.094 1.00 89.94 352 GLY A N 1
ATOM 2689 C CA . GLY A 1 352 ? 45.783 8.080 -19.124 1.00 89.94 352 GLY A CA 1
ATOM 2690 C C . GLY A 1 352 ? 44.306 7.931 -19.487 1.00 89.94 352 GLY A C 1
ATOM 2691 O O . GLY A 1 352 ? 43.503 7.479 -18.674 1.00 89.94 352 GLY A O 1
ATOM 2692 N N . LEU A 1 353 ? 43.962 8.191 -20.753 1.00 87.75 353 LEU A N 1
ATOM 2693 C CA . LEU A 1 353 ? 42.582 8.060 -21.229 1.00 87.75 353 LEU A CA 1
ATOM 2694 C C . LEU A 1 353 ? 42.086 6.606 -21.177 1.00 87.75 353 LEU A C 1
ATOM 2696 O O . LEU A 1 353 ? 40.921 6.358 -20.888 1.00 87.75 353 LEU A O 1
ATOM 2700 N N . ARG A 1 354 ? 42.974 5.629 -21.394 1.00 90.12 354 ARG A N 1
ATOM 2701 C CA . ARG A 1 354 ? 42.651 4.204 -21.250 1.00 90.12 354 ARG A CA 1
ATOM 2702 C C . ARG A 1 354 ? 42.338 3.814 -19.804 1.00 90.12 354 ARG A C 1
ATOM 2704 O O . ARG A 1 354 ? 41.466 2.977 -19.591 1.00 90.12 354 ARG A O 1
ATOM 2711 N N . ILE A 1 355 ? 43.053 4.371 -18.824 1.00 91.88 355 ILE A N 1
ATOM 2712 C CA . ILE A 1 355 ? 42.763 4.131 -17.402 1.00 91.88 355 ILE A CA 1
ATOM 2713 C C . ILE A 1 355 ? 41.395 4.719 -17.056 1.00 91.88 355 ILE A C 1
ATOM 2715 O O . ILE A 1 355 ? 40.567 4.006 -16.497 1.00 91.88 355 ILE A O 1
ATOM 2719 N N . LEU A 1 356 ? 41.118 5.958 -17.476 1.00 91.75 356 LEU A N 1
ATOM 2720 C CA . LEU A 1 356 ? 39.808 6.582 -17.276 1.00 91.75 356 LEU A CA 1
ATOM 2721 C C . LEU A 1 356 ? 38.676 5.743 -17.892 1.00 91.75 356 LEU A C 1
ATOM 2723 O O . LEU A 1 356 ? 37.691 5.466 -17.219 1.00 91.75 356 LEU A O 1
ATOM 2727 N N . GLN A 1 357 ? 38.846 5.265 -19.131 1.00 91.06 357 GLN A N 1
ATOM 2728 C CA . GLN A 1 357 ? 37.881 4.373 -19.787 1.00 91.06 357 GLN A CA 1
ATOM 2729 C C . GLN A 1 357 ? 37.623 3.092 -18.983 1.00 91.06 357 GLN A C 1
ATOM 2731 O O . GLN A 1 357 ? 36.476 2.680 -18.871 1.00 91.06 357 GLN A O 1
ATOM 2736 N N . LYS A 1 358 ? 38.662 2.471 -18.406 1.00 92.31 358 LYS A N 1
ATOM 2737 C CA . LYS A 1 358 ? 38.497 1.276 -17.561 1.00 92.31 358 LYS A CA 1
ATOM 2738 C C . LYS A 1 358 ? 37.713 1.568 -16.284 1.00 92.31 358 LYS A C 1
ATOM 2740 O O . LYS A 1 358 ? 36.893 0.749 -15.895 1.00 92.31 358 LYS A O 1
ATOM 2745 N N . VAL A 1 359 ? 37.970 2.705 -15.638 1.00 94.50 359 VAL A N 1
ATOM 2746 C CA . VAL A 1 359 ? 37.248 3.105 -14.419 1.00 94.50 359 VAL A CA 1
ATOM 2747 C C . VAL A 1 359 ? 35.779 3.374 -14.735 1.00 94.50 359 VAL A C 1
ATOM 2749 O O . VAL A 1 359 ? 34.904 2.866 -14.043 1.00 94.50 359 VAL A O 1
ATOM 2752 N N . VAL A 1 360 ? 35.501 4.116 -15.810 1.00 94.81 360 VAL A N 1
ATOM 2753 C CA . VAL A 1 360 ? 34.127 4.382 -16.257 1.00 94.81 360 VAL A CA 1
ATOM 2754 C C . VAL A 1 360 ? 33.412 3.080 -16.621 1.00 94.81 360 VAL A C 1
ATOM 2756 O O . VAL A 1 360 ? 32.298 2.859 -16.161 1.00 94.81 360 VAL A O 1
ATOM 2759 N N . ASP A 1 361 ? 34.050 2.193 -17.387 1.00 93.19 361 ASP A N 1
ATOM 2760 C CA . ASP A 1 361 ? 33.462 0.899 -17.749 1.00 93.19 361 ASP A CA 1
ATOM 2761 C C . ASP A 1 361 ? 33.197 0.022 -16.519 1.00 93.19 361 ASP A C 1
ATOM 2763 O O . ASP A 1 361 ? 32.146 -0.609 -16.444 1.00 93.19 361 ASP A O 1
ATOM 2767 N N . PHE A 1 362 ? 34.083 0.037 -15.518 1.00 95.75 362 PHE A N 1
ATOM 2768 C CA . PHE A 1 362 ? 33.853 -0.652 -14.248 1.00 95.75 362 PHE A CA 1
ATOM 2769 C C . PHE A 1 362 ? 32.622 -0.104 -13.513 1.00 95.75 362 PHE A C 1
ATOM 2771 O O . PHE A 1 362 ? 31.756 -0.882 -13.130 1.00 95.75 362 PHE A O 1
ATOM 2778 N N . ILE A 1 363 ? 32.496 1.222 -13.372 1.00 97.19 363 ILE A N 1
ATOM 2779 C CA . ILE A 1 363 ? 31.345 1.857 -12.703 1.00 97.19 363 ILE A CA 1
ATOM 2780 C C . ILE A 1 363 ? 30.039 1.539 -13.439 1.00 97.19 363 ILE A C 1
ATOM 2782 O O . ILE A 1 363 ? 29.044 1.178 -12.814 1.00 97.19 363 ILE A O 1
ATOM 2786 N N . LEU A 1 364 ? 30.036 1.647 -14.770 1.00 97.25 364 LEU A N 1
ATOM 2787 C CA . LEU A 1 364 ? 28.854 1.359 -15.581 1.00 97.25 364 LEU A CA 1
ATOM 2788 C C . LEU A 1 364 ? 28.485 -0.129 -15.555 1.00 97.25 364 LEU A C 1
ATOM 2790 O O . LEU A 1 364 ? 27.302 -0.458 -15.527 1.00 97.25 364 LEU A O 1
ATOM 2794 N N . SER A 1 365 ? 29.478 -1.021 -15.539 1.00 96.19 365 SER A N 1
ATOM 2795 C CA . SER A 1 365 ? 29.251 -2.464 -15.393 1.00 96.19 365 SER A CA 1
ATOM 2796 C C . SER A 1 365 ? 28.671 -2.784 -14.019 1.00 96.19 365 SER A C 1
ATOM 2798 O O . SER A 1 365 ? 27.667 -3.481 -13.948 1.00 96.19 365 SER A O 1
ATOM 2800 N N . ALA A 1 366 ? 29.217 -2.196 -12.949 1.00 97.50 366 ALA A N 1
ATOM 2801 C CA . ALA A 1 366 ? 28.689 -2.350 -11.597 1.00 97.50 366 ALA A CA 1
ATOM 2802 C C . ALA A 1 366 ? 27.237 -1.856 -11.494 1.00 97.50 366 ALA A C 1
ATOM 2804 O O . ALA A 1 366 ? 26.394 -2.558 -10.947 1.00 97.50 366 ALA A O 1
ATOM 2805 N N . TYR A 1 367 ? 26.913 -0.694 -12.073 1.00 97.75 367 TYR A N 1
ATOM 2806 C CA . TYR A 1 367 ? 25.530 -0.217 -12.174 1.00 97.75 367 TYR A CA 1
ATOM 2807 C C . TYR A 1 367 ? 24.627 -1.250 -12.872 1.00 97.75 367 TYR A C 1
ATOM 2809 O O . TYR A 1 367 ? 23.599 -1.637 -12.320 1.00 97.75 367 TYR A O 1
ATOM 2817 N N . ILE A 1 368 ? 25.020 -1.750 -14.049 1.00 97.38 368 ILE A N 1
ATOM 2818 C CA . ILE A 1 368 ? 24.219 -2.733 -14.796 1.00 97.38 368 ILE A CA 1
ATOM 2819 C C . ILE A 1 368 ? 24.021 -4.019 -13.984 1.00 97.38 368 ILE A C 1
ATOM 2821 O O . ILE A 1 368 ? 22.905 -4.532 -13.913 1.00 97.38 368 ILE A O 1
ATOM 2825 N N . GLU A 1 369 ? 25.088 -4.535 -13.375 1.00 97.25 369 GLU A N 1
ATOM 2826 C CA . GLU A 1 369 ? 25.066 -5.765 -12.581 1.00 97.25 369 GLU A CA 1
ATOM 2827 C C . GLU A 1 369 ? 24.200 -5.620 -11.327 1.00 97.25 369 GLU A C 1
ATOM 2829 O O . GLU A 1 369 ? 23.390 -6.501 -11.050 1.00 97.25 369 GLU A O 1
ATOM 2834 N N . ILE A 1 370 ? 24.291 -4.496 -10.613 1.00 97.19 370 ILE A N 1
ATOM 2835 C CA . ILE A 1 370 ? 23.475 -4.233 -9.422 1.00 97.19 370 ILE A CA 1
ATOM 2836 C C . ILE A 1 370 ? 21.995 -4.144 -9.795 1.00 97.19 370 ILE A C 1
ATOM 2838 O O . ILE A 1 370 ? 21.171 -4.839 -9.200 1.00 97.19 370 ILE A O 1
ATOM 2842 N N . PHE A 1 371 ? 21.637 -3.315 -10.779 1.00 96.44 371 PHE A N 1
ATOM 2843 C CA . PHE A 1 371 ? 20.229 -3.043 -11.077 1.00 96.44 371 PHE A CA 1
ATOM 2844 C C . PHE A 1 371 ? 19.516 -4.210 -11.763 1.00 96.44 371 PHE A C 1
ATOM 2846 O O . PHE A 1 371 ? 18.321 -4.401 -11.541 1.00 96.44 371 PHE A O 1
ATOM 2853 N N . ARG A 1 372 ? 20.234 -5.030 -12.540 1.00 95.88 372 ARG A N 1
ATOM 2854 C CA . ARG A 1 372 ? 19.682 -6.268 -13.118 1.00 95.88 372 ARG A CA 1
ATOM 2855 C C . ARG A 1 372 ? 19.749 -7.455 -12.158 1.00 95.88 372 ARG A C 1
ATOM 2857 O O . ARG A 1 372 ? 18.953 -8.377 -12.284 1.00 95.88 372 ARG A O 1
ATOM 2864 N N . GLY A 1 373 ? 20.702 -7.451 -11.226 1.00 95.00 373 GLY A N 1
ATOM 2865 C CA . GLY A 1 373 ? 20.933 -8.536 -10.272 1.00 95.00 373 GLY A CA 1
ATOM 2866 C C . GLY A 1 373 ? 20.119 -8.438 -8.982 1.00 95.00 373 GLY A C 1
ATOM 2867 O O . GLY A 1 373 ? 20.140 -9.377 -8.191 1.00 95.00 373 GLY A O 1
ATOM 2868 N N . THR A 1 374 ? 19.405 -7.331 -8.750 1.00 96.25 374 THR A N 1
ATOM 2869 C CA . THR A 1 374 ? 18.611 -7.119 -7.530 1.00 96.25 374 THR A CA 1
ATOM 2870 C C . THR A 1 374 ? 17.123 -6.915 -7.841 1.00 96.25 374 THR A C 1
ATOM 2872 O O . THR A 1 374 ? 16.791 -6.276 -8.842 1.00 96.25 374 THR A O 1
ATOM 2875 N N . PRO A 1 375 ? 16.198 -7.431 -7.005 1.00 96.62 375 PRO A N 1
ATOM 2876 C CA . PRO A 1 375 ? 14.765 -7.237 -7.219 1.00 96.62 375 PRO A CA 1
ATOM 2877 C C . PRO A 1 375 ? 14.364 -5.759 -7.160 1.00 96.62 375 PRO A C 1
ATOM 2879 O O . PRO A 1 375 ? 14.733 -5.050 -6.221 1.00 96.62 375 PRO A O 1
ATOM 2882 N N . MET A 1 376 ? 13.534 -5.305 -8.104 1.00 95.12 376 MET A N 1
ATOM 2883 C CA . MET A 1 376 ? 13.085 -3.905 -8.155 1.00 95.12 376 MET A CA 1
ATOM 2884 C C . MET A 1 376 ? 12.292 -3.490 -6.905 1.00 95.12 376 MET A C 1
ATOM 2886 O O . MET A 1 376 ? 12.416 -2.360 -6.442 1.00 95.12 376 MET A O 1
ATOM 2890 N N . MET A 1 377 ? 11.545 -4.419 -6.301 1.00 94.12 377 MET A N 1
ATOM 2891 C CA . MET A 1 377 ? 10.854 -4.206 -5.023 1.00 94.12 377 MET A CA 1
ATOM 2892 C C . MET A 1 377 ? 11.826 -3.796 -3.900 1.00 94.12 377 MET A C 1
ATOM 2894 O O . MET A 1 377 ? 11.561 -2.859 -3.151 1.00 94.12 377 MET A O 1
ATOM 2898 N N . VAL A 1 378 ? 12.989 -4.453 -3.818 1.00 94.25 378 VAL A N 1
ATOM 2899 C CA . VAL A 1 378 ? 14.032 -4.138 -2.827 1.00 94.25 378 VAL A CA 1
ATOM 2900 C C . VAL A 1 378 ? 14.704 -2.807 -3.160 1.00 94.25 378 VAL A C 1
ATOM 2902 O O . VAL A 1 378 ? 14.921 -1.993 -2.265 1.00 94.25 378 VAL A O 1
ATOM 2905 N N . GLN A 1 379 ? 14.976 -2.545 -4.445 1.00 95.00 379 GLN A N 1
ATOM 2906 C CA . GLN A 1 379 ? 15.503 -1.251 -4.901 1.00 95.00 379 GLN A CA 1
ATOM 2907 C C . GLN A 1 379 ? 14.576 -0.100 -4.489 1.00 95.00 379 GLN A C 1
ATOM 2909 O O . GLN A 1 379 ? 15.056 0.928 -4.017 1.00 95.00 379 GLN A O 1
ATOM 2914 N N . ALA A 1 380 ? 13.258 -0.286 -4.611 1.00 92.25 380 ALA A N 1
ATOM 2915 C CA . ALA A 1 380 ? 12.275 0.713 -4.218 1.00 92.25 380 ALA A CA 1
ATOM 2916 C C . ALA A 1 380 ? 12.337 1.029 -2.720 1.00 92.25 380 ALA A C 1
ATOM 2918 O O . ALA A 1 380 ? 12.429 2.201 -2.354 1.00 92.25 380 ALA A O 1
ATOM 2919 N N . MET A 1 381 ? 12.371 -0.002 -1.868 1.00 89.00 381 MET A N 1
ATOM 2920 C CA . MET A 1 381 ? 12.491 0.166 -0.415 1.00 89.00 381 MET A CA 1
ATOM 2921 C C . MET A 1 381 ? 13.791 0.882 -0.032 1.00 89.00 381 MET A C 1
ATOM 2923 O O . MET A 1 381 ? 13.754 1.851 0.721 1.00 89.00 381 MET A O 1
ATOM 2927 N N . VAL A 1 382 ? 14.933 0.456 -0.587 1.00 91.94 382 VAL A N 1
ATOM 2928 C CA . VAL A 1 382 ? 16.247 1.052 -0.285 1.00 91.94 382 VAL A CA 1
ATOM 2929 C C . VAL A 1 382 ? 16.319 2.508 -0.734 1.00 91.94 382 VAL A C 1
ATOM 2931 O O . VAL A 1 382 ? 16.814 3.348 0.009 1.00 91.94 382 VAL A O 1
ATOM 2934 N N . ILE A 1 383 ? 15.831 2.833 -1.931 1.00 92.06 383 ILE A N 1
ATOM 2935 C CA . ILE A 1 383 ? 15.903 4.202 -2.455 1.00 92.06 383 ILE A CA 1
ATOM 2936 C C . ILE A 1 383 ? 14.967 5.128 -1.679 1.00 92.06 383 ILE A C 1
ATOM 2938 O O . ILE A 1 383 ? 15.374 6.224 -1.299 1.00 92.06 383 ILE A O 1
ATOM 2942 N N . TYR A 1 384 ? 13.730 4.698 -1.426 1.00 86.56 384 TYR A N 1
ATOM 2943 C CA . TYR A 1 384 ? 12.735 5.529 -0.756 1.00 86.56 384 TYR A CA 1
ATOM 2944 C C . TYR A 1 384 ? 13.077 5.747 0.724 1.00 86.56 384 TYR A C 1
ATOM 2946 O O . TYR A 1 384 ? 13.239 6.888 1.162 1.00 86.56 384 TYR A O 1
ATOM 2954 N N . TRP A 1 385 ? 13.268 4.665 1.484 1.00 82.62 385 TRP A N 1
ATOM 2955 C CA . TRP A 1 385 ? 13.567 4.751 2.915 1.00 82.62 385 TRP A CA 1
ATOM 2956 C C . TRP A 1 385 ? 15.016 5.131 3.202 1.00 82.62 385 TRP A C 1
ATOM 2958 O O . TRP A 1 385 ? 15.279 5.825 4.180 1.00 82.62 385 TRP A O 1
ATOM 2968 N N . GLY A 1 386 ? 15.963 4.753 2.341 1.00 88.31 386 GLY A N 1
ATOM 2969 C CA . GLY A 1 386 ? 17.355 5.187 2.466 1.00 88.31 386 GLY A CA 1
ATOM 2970 C C . GLY A 1 386 ? 17.511 6.694 2.273 1.00 88.31 386 GLY A C 1
ATOM 2971 O O . GLY A 1 386 ? 18.301 7.316 2.981 1.00 88.31 386 GLY A O 1
ATOM 2972 N N . TYR A 1 387 ? 16.722 7.305 1.381 1.00 87.31 387 TYR A N 1
ATOM 2973 C CA . TYR A 1 387 ? 16.669 8.763 1.269 1.00 87.31 387 TYR A CA 1
ATOM 2974 C C . TYR A 1 387 ? 16.085 9.407 2.530 1.00 87.31 387 TYR A C 1
ATOM 2976 O O . TYR A 1 387 ? 16.681 10.349 3.053 1.00 87.31 387 TYR A O 1
ATOM 2984 N N . ALA A 1 388 ? 14.977 8.873 3.054 1.00 79.31 388 ALA A N 1
ATOM 2985 C CA . ALA A 1 388 ? 14.396 9.352 4.308 1.00 79.31 388 ALA A CA 1
ATOM 2986 C C . ALA A 1 388 ? 15.407 9.277 5.458 1.00 79.31 388 ALA A C 1
ATOM 2988 O O . ALA A 1 388 ? 15.638 10.269 6.141 1.00 79.31 388 ALA A O 1
ATOM 2989 N N . PHE A 1 389 ? 16.108 8.154 5.606 1.00 79.75 389 PHE A N 1
ATOM 2990 C CA . PHE A 1 389 ? 17.181 8.007 6.587 1.00 79.75 389 PHE A CA 1
ATOM 2991 C C . PHE A 1 389 ? 18.301 9.048 6.396 1.00 79.75 389 PHE A C 1
ATOM 2993 O O . PHE A 1 389 ? 18.700 9.712 7.351 1.00 79.75 389 PHE A O 1
ATOM 3000 N N . ALA A 1 390 ? 18.784 9.238 5.164 1.00 87.00 390 ALA A N 1
ATOM 3001 C CA . ALA A 1 390 ? 19.890 10.151 4.862 1.00 87.00 390 ALA A CA 1
ATOM 3002 C C . ALA A 1 390 ? 19.544 11.640 5.048 1.00 87.00 390 ALA A C 1
ATOM 3004 O O . ALA A 1 390 ? 20.438 12.458 5.263 1.00 87.00 390 ALA A O 1
ATOM 3005 N N . THR A 1 391 ? 18.265 12.002 4.953 1.00 82.50 391 THR A N 1
ATOM 3006 C CA . THR A 1 391 ? 17.786 13.393 5.028 1.00 82.50 391 THR A CA 1
ATOM 3007 C C . THR A 1 391 ? 17.163 13.754 6.372 1.00 82.50 391 THR A C 1
ATOM 3009 O O . THR A 1 391 ? 16.553 14.814 6.502 1.00 82.50 391 THR A O 1
ATOM 3012 N N . GLY A 1 392 ? 17.313 12.897 7.386 1.00 75.00 392 GLY A N 1
ATOM 3013 C CA . GLY A 1 392 ? 16.724 13.137 8.705 1.00 75.00 392 GLY A CA 1
ATOM 3014 C C . GLY A 1 392 ? 15.202 12.993 8.722 1.00 75.00 392 GLY A C 1
ATOM 3015 O O . GLY A 1 392 ? 14.547 13.551 9.592 1.00 75.00 392 GLY A O 1
ATOM 3016 N N . GLY A 1 393 ? 14.656 12.248 7.760 1.00 64.31 393 GLY A N 1
ATOM 3017 C CA . GLY A 1 393 ? 13.274 11.806 7.714 1.00 64.31 393 GLY A CA 1
ATOM 3018 C C . GLY A 1 393 ? 12.505 12.197 6.468 1.00 64.31 393 GLY A C 1
ATOM 3019 O O . GLY A 1 393 ? 11.479 11.590 6.206 1.00 64.31 393 GLY A O 1
ATOM 3020 N N . GLN A 1 394 ? 12.977 13.141 5.657 1.00 71.81 394 GLN A N 1
ATOM 3021 C CA . GLN A 1 394 ? 12.208 13.616 4.505 1.00 71.81 394 GLN A CA 1
ATOM 3022 C C . GLN A 1 394 ? 12.002 12.510 3.462 1.00 71.81 394 GLN A C 1
ATOM 3024 O O . GLN A 1 394 ? 12.953 11.927 2.952 1.00 71.81 394 GLN A O 1
ATOM 3029 N N . THR A 1 395 ? 10.754 12.233 3.094 1.00 74.81 395 THR A N 1
ATOM 3030 C CA . THR A 1 395 ? 10.445 11.260 2.041 1.00 74.81 395 THR A CA 1
ATOM 3031 C C . THR A 1 395 ? 10.406 11.914 0.663 1.00 74.81 395 THR A C 1
ATOM 3033 O O . THR A 1 395 ? 10.096 13.098 0.505 1.00 74.81 395 THR A O 1
ATOM 3036 N N . LEU A 1 396 ? 10.730 11.129 -0.366 1.00 79.94 396 LEU A N 1
ATOM 3037 C CA . LEU A 1 396 ? 10.576 11.555 -1.754 1.00 79.94 396 LEU A CA 1
ATOM 3038 C C . LEU A 1 396 ? 9.098 11.552 -2.162 1.00 79.94 396 LEU A C 1
ATOM 3040 O O . LEU A 1 396 ? 8.275 10.823 -1.615 1.00 79.94 396 LEU A O 1
ATOM 3044 N N . ASN A 1 397 ? 8.752 12.329 -3.188 1.00 86.38 397 ASN A N 1
ATOM 3045 C CA . ASN A 1 397 ? 7.438 12.206 -3.809 1.00 86.38 397 ASN A CA 1
ATOM 3046 C C . ASN A 1 397 ? 7.285 10.816 -4.455 1.00 86.38 397 ASN A C 1
ATOM 3048 O O . ASN A 1 397 ? 8.078 10.458 -5.322 1.00 86.38 397 ASN A O 1
ATOM 3052 N N . LEU A 1 398 ? 6.228 10.080 -4.095 1.00 87.50 398 LEU A N 1
ATOM 3053 C CA . LEU A 1 398 ? 5.989 8.700 -4.542 1.00 87.50 398 LEU A CA 1
ATOM 3054 C C . LEU A 1 398 ? 5.973 8.526 -6.066 1.00 87.50 398 LEU A C 1
ATOM 3056 O O . LEU A 1 398 ? 6.572 7.584 -6.581 1.00 87.50 398 LEU A O 1
ATOM 3060 N N . MET A 1 399 ? 5.333 9.437 -6.804 1.00 90.12 399 MET A N 1
ATOM 3061 C CA . MET A 1 399 ? 5.280 9.372 -8.270 1.00 90.12 399 MET A CA 1
ATOM 3062 C C . MET A 1 399 ? 6.669 9.594 -8.883 1.00 90.12 399 MET A C 1
ATOM 3064 O O . MET A 1 399 ? 7.064 8.886 -9.807 1.00 90.12 399 MET A O 1
ATOM 3068 N N . LEU A 1 400 ? 7.440 10.547 -8.348 1.00 91.56 400 LEU A N 1
ATOM 3069 C CA . LEU A 1 400 ? 8.813 10.785 -8.801 1.00 91.56 400 LEU A CA 1
ATOM 3070 C C . LEU A 1 400 ? 9.740 9.621 -8.440 1.00 91.56 400 LEU A C 1
ATOM 3072 O O . LEU A 1 400 ? 10.558 9.228 -9.270 1.00 91.56 400 LEU A O 1
ATOM 3076 N N . SER A 1 401 ? 9.583 9.035 -7.251 1.00 92.88 401 SER A N 1
ATOM 3077 C CA . SER A 1 401 ? 10.291 7.818 -6.851 1.00 92.88 401 SER A CA 1
ATOM 3078 C C . SER A 1 401 ? 9.990 6.676 -7.809 1.00 92.88 401 SER A C 1
ATOM 3080 O O . SER A 1 401 ? 10.927 6.065 -8.316 1.00 92.88 401 SER A O 1
ATOM 3082 N N . ALA A 1 402 ? 8.714 6.433 -8.124 1.00 95.44 402 ALA A N 1
ATOM 3083 C CA . ALA A 1 402 ? 8.308 5.409 -9.079 1.00 95.44 402 ALA A CA 1
ATOM 3084 C C . ALA A 1 402 ? 8.980 5.609 -10.438 1.00 95.44 402 ALA A C 1
ATOM 3086 O O . ALA A 1 402 ? 9.612 4.690 -10.962 1.00 95.44 402 ALA A O 1
ATOM 3087 N N . ILE A 1 403 ? 8.907 6.832 -10.976 1.00 96.94 403 ILE A N 1
ATOM 3088 C CA . ILE A 1 403 ? 9.511 7.145 -12.268 1.00 96.94 403 ILE A CA 1
ATOM 3089 C C . ILE A 1 403 ? 11.018 6.897 -12.224 1.00 96.94 403 ILE A C 1
ATOM 3091 O O . ILE A 1 403 ? 11.546 6.229 -13.114 1.00 96.94 403 ILE A O 1
ATOM 3095 N N . PHE A 1 404 ? 11.700 7.390 -11.190 1.00 97.06 404 PHE A N 1
ATOM 3096 C CA . PHE A 1 404 ? 13.1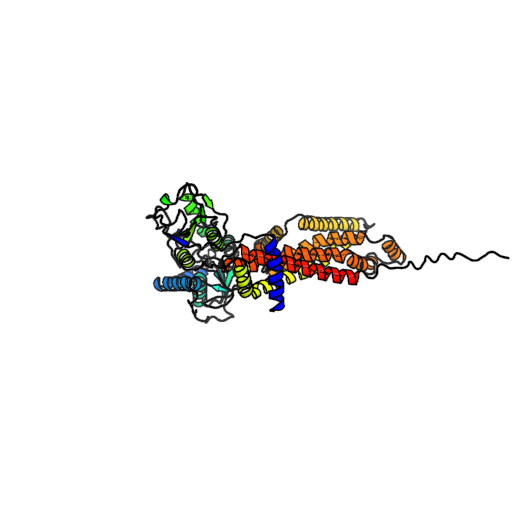43 7.255 -11.019 1.00 97.06 404 PHE A CA 1
ATOM 3097 C C . PHE A 1 404 ? 13.586 5.793 -10.900 1.00 97.06 404 PHE A C 1
ATOM 3099 O O . PHE A 1 404 ? 14.439 5.364 -11.675 1.00 97.06 404 PHE A O 1
ATOM 3106 N N . ILE A 1 405 ? 12.978 5.022 -9.992 1.00 97.38 405 ILE A N 1
ATOM 3107 C CA . ILE A 1 405 ? 13.317 3.616 -9.717 1.00 97.38 405 ILE A CA 1
ATOM 3108 C C . ILE A 1 405 ? 13.140 2.760 -10.974 1.00 97.38 405 ILE A C 1
ATOM 3110 O O . ILE A 1 405 ? 14.045 2.013 -11.346 1.00 97.38 405 ILE A O 1
ATOM 3114 N N . VAL A 1 406 ? 12.012 2.903 -11.675 1.00 98.00 406 VAL A N 1
ATOM 3115 C CA . VAL A 1 406 ? 11.781 2.143 -12.912 1.00 98.00 406 VAL A CA 1
ATOM 3116 C C . VAL A 1 406 ? 12.750 2.607 -14.002 1.00 98.00 406 VAL A C 1
ATOM 3118 O O . VAL A 1 406 ? 13.325 1.773 -14.687 1.00 98.00 406 VAL A O 1
ATOM 3121 N N . SER A 1 407 ? 13.038 3.910 -14.123 1.00 98.25 407 SER A N 1
ATOM 3122 C CA . SER A 1 407 ? 13.970 4.425 -15.145 1.00 98.25 407 SER A CA 1
ATOM 3123 C C . SER A 1 407 ? 15.381 3.862 -14.996 1.00 98.25 407 SER A C 1
ATOM 3125 O O . SER A 1 407 ? 15.992 3.465 -15.986 1.00 98.25 407 SER A O 1
ATOM 3127 N N . ILE A 1 408 ? 15.918 3.829 -13.773 1.00 97.56 408 ILE A N 1
ATOM 3128 C CA . ILE A 1 408 ? 17.265 3.303 -13.518 1.00 97.56 408 ILE A CA 1
ATOM 3129 C C . ILE A 1 408 ? 17.306 1.778 -13.631 1.00 97.56 408 ILE A C 1
ATOM 3131 O O . ILE A 1 408 ? 18.319 1.245 -14.073 1.00 97.56 408 ILE A O 1
ATOM 3135 N N . ASN A 1 409 ? 16.222 1.075 -13.296 1.00 97.50 409 ASN A N 1
ATOM 3136 C CA . ASN A 1 409 ? 16.132 -0.365 -13.500 1.00 97.50 409 ASN A CA 1
ATOM 3137 C C . ASN A 1 409 ? 16.100 -0.689 -15.004 1.00 97.50 409 ASN A C 1
ATOM 3139 O O . ASN A 1 409 ? 17.007 -1.341 -15.524 1.00 97.50 409 ASN A O 1
ATOM 3143 N N . THR A 1 410 ? 15.143 -0.111 -15.735 1.00 97.81 410 THR A N 1
ATOM 3144 C CA . THR A 1 410 ? 15.005 -0.250 -17.191 1.00 97.81 410 THR A CA 1
ATOM 3145 C C . THR A 1 410 ? 16.261 0.208 -17.936 1.00 97.81 410 THR A C 1
ATOM 3147 O O . THR A 1 410 ? 16.672 -0.427 -18.904 1.00 97.81 410 THR A O 1
ATOM 3150 N N . GLY A 1 411 ? 16.921 1.279 -17.484 1.00 98.06 411 GLY A N 1
ATOM 3151 C CA . GLY A 1 411 ? 18.154 1.782 -18.089 1.00 98.06 411 GLY A CA 1
ATOM 3152 C C . GLY A 1 411 ? 19.295 0.768 -18.086 1.00 98.06 411 GLY A C 1
ATOM 3153 O O . GLY A 1 411 ? 20.036 0.681 -19.066 1.00 98.06 411 GLY A O 1
ATOM 3154 N N . ALA A 1 412 ? 19.396 -0.060 -17.045 1.00 97.81 412 ALA A N 1
ATOM 3155 C CA . ALA A 1 412 ? 20.387 -1.126 -16.967 1.00 97.81 412 ALA A CA 1
ATOM 3156 C C . ALA A 1 412 ? 20.105 -2.257 -17.972 1.00 97.81 412 ALA A C 1
ATOM 3158 O O . ALA A 1 412 ? 21.033 -2.748 -18.619 1.00 97.81 412 ALA A O 1
ATOM 3159 N N . TYR A 1 413 ? 18.836 -2.644 -18.152 1.00 97.25 413 TYR A N 1
ATOM 3160 C CA . TYR A 1 413 ? 18.433 -3.624 -19.169 1.00 97.25 413 TYR A CA 1
ATOM 3161 C C . TYR A 1 413 ? 18.637 -3.082 -20.588 1.00 97.25 413 TYR A C 1
ATOM 3163 O O . TYR A 1 413 ? 19.270 -3.738 -21.422 1.00 97.25 413 TYR A O 1
ATOM 3171 N N . ILE A 1 414 ? 18.194 -1.848 -20.852 1.00 97.75 414 ILE A N 1
ATOM 3172 C CA . ILE A 1 414 ? 18.351 -1.214 -22.165 1.00 97.75 414 ILE A CA 1
ATOM 3173 C C . ILE A 1 414 ? 19.827 -0.966 -22.501 1.00 97.75 414 ILE A C 1
ATOM 3175 O O . ILE A 1 414 ? 20.193 -1.079 -23.668 1.00 97.75 414 ILE A O 1
ATOM 3179 N N . ALA A 1 415 ? 20.705 -0.707 -21.527 1.00 97.69 415 ALA A N 1
ATOM 3180 C CA . ALA A 1 415 ? 22.140 -0.557 -21.786 1.00 97.69 415 ALA A CA 1
ATOM 3181 C C . ALA A 1 415 ? 22.748 -1.780 -22.493 1.00 97.69 415 ALA A C 1
ATOM 3183 O O . ALA A 1 415 ? 23.532 -1.630 -23.433 1.00 97.69 415 ALA A O 1
ATOM 3184 N N . GLU A 1 416 ? 22.358 -2.993 -22.091 1.00 96.19 416 GLU A N 1
ATOM 3185 C CA . GLU A 1 416 ? 22.814 -4.227 -22.739 1.00 96.19 416 GLU A CA 1
ATOM 3186 C C . GLU A 1 416 ? 22.149 -4.452 -24.099 1.00 96.19 416 GLU A C 1
ATOM 3188 O O . GLU A 1 416 ? 22.821 -4.883 -25.038 1.00 96.19 416 GLU A O 1
ATOM 3193 N N . ILE A 1 417 ? 20.869 -4.093 -24.240 1.00 95.88 417 ILE A N 1
ATOM 3194 C CA . ILE A 1 417 ? 20.157 -4.124 -25.526 1.00 95.88 417 ILE A CA 1
ATOM 3195 C C . ILE A 1 417 ? 20.846 -3.196 -26.540 1.00 95.88 417 ILE A C 1
ATOM 3197 O O . ILE A 1 417 ? 21.136 -3.607 -27.662 1.00 95.88 417 ILE A O 1
ATOM 3201 N N . VAL A 1 418 ? 21.159 -1.958 -26.144 1.00 96.44 418 VAL A N 1
ATOM 3202 C CA . VAL A 1 418 ? 21.868 -0.972 -26.973 1.00 96.44 418 VAL A CA 1
ATOM 3203 C C . VAL A 1 418 ? 23.261 -1.481 -27.324 1.00 96.44 418 VAL A C 1
ATOM 3205 O O . VAL A 1 418 ? 23.645 -1.438 -28.491 1.00 96.44 418 VAL A O 1
ATOM 3208 N N . ARG A 1 419 ? 24.017 -1.994 -26.345 1.00 94.19 419 ARG A N 1
ATOM 3209 C CA . ARG A 1 419 ? 25.357 -2.552 -26.576 1.00 94.19 419 ARG A CA 1
ATOM 3210 C C . ARG A 1 419 ? 25.314 -3.698 -27.590 1.00 94.19 419 ARG A C 1
ATOM 3212 O O . ARG A 1 419 ? 26.116 -3.710 -28.522 1.00 94.19 419 ARG A O 1
ATOM 3219 N N . GLY A 1 420 ? 24.368 -4.626 -27.437 1.00 93.06 420 GLY A N 1
ATOM 3220 C CA . GLY A 1 420 ? 24.129 -5.717 -28.383 1.00 93.06 420 GLY A CA 1
ATOM 3221 C C . GLY A 1 420 ? 23.744 -5.211 -29.774 1.00 93.06 420 GLY A C 1
ATOM 3222 O O . GLY A 1 420 ? 24.305 -5.672 -30.765 1.00 93.06 420 GLY A O 1
ATOM 3223 N N . GLY A 1 421 ? 22.870 -4.203 -29.847 1.00 93.50 421 GLY A N 1
ATOM 3224 C CA . GLY A 1 421 ? 22.471 -3.553 -31.095 1.00 93.50 421 GLY A CA 1
ATOM 3225 C C . GLY A 1 421 ? 23.634 -2.878 -31.825 1.00 93.50 421 GLY A C 1
ATOM 3226 O O . GLY A 1 421 ? 23.766 -3.040 -33.032 1.00 93.50 421 GLY A O 1
ATOM 3227 N N . ILE A 1 422 ? 24.520 -2.177 -31.106 1.00 94.00 422 ILE A N 1
ATOM 3228 C CA . ILE A 1 422 ? 25.725 -1.549 -31.676 1.00 94.00 422 ILE A CA 1
ATOM 3229 C C . ILE A 1 422 ? 26.684 -2.612 -32.224 1.00 94.00 422 ILE A C 1
ATOM 3231 O O . ILE A 1 422 ? 27.192 -2.464 -33.333 1.00 94.00 422 ILE A O 1
ATOM 3235 N N . ILE A 1 423 ? 26.931 -3.682 -31.459 1.00 90.62 423 ILE A N 1
ATOM 3236 C CA . ILE A 1 423 ? 27.829 -4.777 -31.863 1.00 90.62 423 ILE A CA 1
ATOM 3237 C C . ILE A 1 423 ? 27.276 -5.540 -33.077 1.00 90.62 423 ILE A C 1
ATOM 3239 O O . ILE A 1 423 ? 28.058 -6.059 -33.871 1.00 90.62 423 ILE A O 1
ATOM 3243 N N . GLY A 1 424 ? 25.951 -5.594 -33.231 1.00 90.19 424 GLY A N 1
ATOM 3244 C CA . GLY A 1 424 ? 25.283 -6.243 -34.358 1.00 90.19 424 GLY A CA 1
ATOM 3245 C C . GLY A 1 424 ? 25.386 -5.496 -35.693 1.00 90.19 424 GLY A C 1
ATOM 3246 O O . GLY A 1 424 ? 25.065 -6.083 -36.724 1.00 90.19 424 GLY A O 1
ATOM 3247 N N . ILE A 1 425 ? 25.826 -4.232 -35.707 1.00 91.75 425 ILE A N 1
ATOM 3248 C CA . ILE A 1 425 ? 26.022 -3.474 -36.950 1.00 91.75 425 ILE A CA 1
ATOM 3249 C C . ILE A 1 425 ? 27.285 -3.955 -37.674 1.00 91.75 425 ILE A C 1
ATOM 3251 O O . ILE A 1 425 ? 28.334 -4.163 -37.062 1.00 91.75 425 ILE A O 1
ATOM 3255 N N . ASP A 1 426 ? 27.187 -4.088 -39.000 1.00 92.50 426 ASP A N 1
ATOM 3256 C CA . ASP A 1 426 ? 28.300 -4.486 -39.861 1.00 92.50 426 ASP A CA 1
ATOM 3257 C C . ASP A 1 426 ? 29.540 -3.597 -39.641 1.00 92.50 426 ASP A C 1
ATOM 3259 O O . ASP A 1 426 ? 29.468 -2.362 -39.640 1.00 92.50 426 ASP A O 1
ATOM 3263 N N . LYS A 1 427 ? 30.706 -4.230 -39.464 1.00 89.31 427 LYS A N 1
ATOM 3264 C CA . LYS A 1 427 ? 31.964 -3.523 -39.171 1.00 89.31 427 LYS A CA 1
ATOM 3265 C C . LYS A 1 427 ? 32.376 -2.570 -40.296 1.00 89.31 427 LYS A C 1
ATOM 3267 O O . LYS A 1 427 ? 32.965 -1.527 -40.003 1.00 89.31 427 LYS A O 1
ATOM 3272 N N . GLY A 1 428 ? 32.006 -2.867 -41.541 1.00 92.19 428 GLY A N 1
ATOM 3273 C CA . GLY A 1 428 ? 32.230 -2.026 -42.711 1.00 92.19 428 GLY A CA 1
ATOM 3274 C C . GLY A 1 428 ? 31.566 -0.653 -42.599 1.00 92.19 428 GLY A C 1
ATOM 3275 O O . GLY A 1 428 ? 32.130 0.326 -43.079 1.00 92.19 428 GLY A O 1
ATOM 3276 N N . GLN A 1 429 ? 30.446 -0.519 -41.876 1.00 92.12 429 GLN A N 1
ATOM 3277 C CA . GLN A 1 429 ? 29.836 0.793 -41.589 1.00 92.12 429 GLN A CA 1
ATOM 3278 C C . GLN A 1 429 ? 30.763 1.671 -40.736 1.00 92.12 429 GLN A C 1
ATOM 3280 O O . GLN A 1 429 ? 30.942 2.860 -41.003 1.00 92.12 429 GLN A O 1
ATOM 3285 N N . PHE A 1 430 ? 31.409 1.078 -39.727 1.00 91.19 430 PHE A N 1
ATOM 3286 C CA . PHE A 1 430 ? 32.381 1.783 -38.891 1.00 91.19 430 PHE A CA 1
ATOM 3287 C C . PHE A 1 430 ? 33.683 2.083 -39.638 1.00 91.19 430 PHE A C 1
ATOM 3289 O O . PHE A 1 430 ? 34.350 3.072 -39.335 1.00 91.19 430 PHE A O 1
ATOM 3296 N N . GLU A 1 431 ? 34.108 1.204 -40.542 1.00 91.69 431 GLU A N 1
ATOM 3297 C CA . GLU A 1 431 ? 35.318 1.382 -41.352 1.00 91.69 431 GLU A CA 1
ATOM 3298 C C . GLU A 1 431 ? 35.113 2.444 -42.435 1.00 91.69 431 GLU A C 1
ATOM 3300 O O . GLU A 1 431 ? 35.936 3.349 -42.544 1.00 91.69 431 GLU A O 1
ATOM 3305 N N . GLY A 1 432 ? 33.981 2.419 -43.141 1.00 93.44 432 GLY A N 1
ATOM 3306 C CA . GLY A 1 432 ? 33.616 3.409 -44.153 1.00 93.44 432 GLY A CA 1
ATOM 3307 C C . GLY A 1 432 ? 33.487 4.822 -43.583 1.00 93.44 432 GLY A C 1
ATOM 3308 O O . GLY A 1 432 ? 34.077 5.755 -44.122 1.00 93.44 432 GLY A O 1
ATOM 3309 N N . ALA A 1 433 ? 32.809 4.981 -42.440 1.00 93.31 433 ALA A N 1
ATOM 3310 C CA . ALA A 1 433 ? 32.715 6.272 -41.751 1.00 93.31 433 ALA A CA 1
ATOM 3311 C C . ALA A 1 433 ? 34.100 6.818 -41.350 1.00 93.31 433 ALA A C 1
ATOM 3313 O O . ALA A 1 433 ? 34.398 8.001 -41.525 1.00 93.31 433 ALA A O 1
ATOM 3314 N N . ARG A 1 434 ? 34.988 5.944 -40.856 1.00 88.06 434 ARG A N 1
ATOM 3315 C CA . ARG A 1 434 ? 36.367 6.319 -40.510 1.00 88.06 434 ARG A CA 1
ATOM 3316 C C . ARG A 1 434 ? 37.218 6.631 -41.741 1.00 88.06 434 ARG A C 1
ATOM 3318 O O . ARG A 1 434 ? 38.057 7.523 -41.660 1.00 88.06 434 ARG A O 1
ATOM 3325 N N . ALA A 1 435 ? 36.991 5.951 -42.864 1.00 93.94 435 ALA A N 1
ATOM 3326 C CA . ALA A 1 435 ? 37.701 6.194 -44.119 1.00 93.94 435 ALA A CA 1
ATOM 3327 C C . ALA A 1 435 ? 37.428 7.596 -44.687 1.00 93.94 435 ALA A C 1
ATOM 3329 O O . ALA A 1 435 ? 38.328 8.203 -45.260 1.00 93.94 435 ALA A O 1
ATOM 3330 N N . ILE A 1 436 ? 36.230 8.148 -44.458 1.00 94.75 436 ILE A N 1
ATOM 3331 C CA . ILE A 1 436 ? 35.876 9.530 -44.833 1.00 94.75 436 ILE A CA 1
ATOM 3332 C C . ILE A 1 436 ? 36.180 10.562 -43.728 1.00 94.75 436 ILE A C 1
ATOM 3334 O O . ILE A 1 436 ? 35.710 11.696 -43.784 1.00 94.75 436 ILE A O 1
ATOM 3338 N N . GLY A 1 437 ? 36.965 10.185 -42.712 1.00 92.56 437 GLY A N 1
ATOM 3339 C CA . GLY A 1 437 ? 37.461 11.098 -41.679 1.00 92.56 437 GLY A CA 1
ATOM 3340 C C . GLY A 1 437 ? 36.491 11.398 -40.533 1.00 92.56 437 GLY A C 1
ATOM 3341 O O . GLY A 1 437 ? 36.764 12.300 -39.740 1.00 92.56 437 GLY A O 1
ATOM 3342 N N . MET A 1 438 ? 35.378 10.666 -40.393 1.00 94.50 438 MET A N 1
ATOM 3343 C CA . MET A 1 438 ? 34.462 10.881 -39.267 1.00 94.50 438 MET A CA 1
ATOM 3344 C C . MET A 1 438 ? 35.114 10.476 -37.941 1.00 94.50 438 MET A C 1
ATOM 3346 O O . MET A 1 438 ? 35.667 9.384 -37.788 1.00 94.50 438 MET A O 1
ATOM 3350 N N . SER A 1 439 ? 34.978 11.334 -36.931 1.00 88.31 439 SER A N 1
ATOM 3351 C CA . SER A 1 439 ? 35.276 10.979 -35.541 1.00 88.31 439 SER A CA 1
ATOM 3352 C C . SER A 1 439 ? 34.341 9.872 -35.040 1.00 88.31 439 SER A C 1
ATOM 3354 O O . SER A 1 439 ? 33.276 9.619 -35.610 1.00 88.31 439 SER A O 1
ATOM 3356 N N . HIS A 1 440 ? 34.697 9.222 -33.928 1.00 84.69 440 HIS A N 1
ATOM 3357 C CA . HIS A 1 440 ? 33.834 8.206 -33.320 1.00 84.69 440 HIS A CA 1
ATOM 3358 C C . HIS A 1 440 ? 32.454 8.772 -32.951 1.00 84.69 440 HIS A C 1
ATOM 3360 O O . HIS A 1 440 ? 31.446 8.141 -33.243 1.00 84.69 440 HIS A O 1
ATOM 3366 N N . PHE A 1 441 ? 32.392 9.990 -32.402 1.00 85.56 441 PHE A N 1
ATOM 3367 C CA . PHE A 1 441 ? 31.120 10.641 -32.079 1.00 85.56 441 PHE A CA 1
ATOM 3368 C C . PHE A 1 441 ? 30.282 10.920 -33.333 1.00 85.56 441 PHE A C 1
ATOM 3370 O O . PHE A 1 441 ? 29.101 10.587 -33.367 1.00 85.56 441 PHE A O 1
ATOM 3377 N N . GLN A 1 442 ? 30.897 11.452 -34.397 1.00 91.25 442 GLN A N 1
ATOM 3378 C CA . GLN A 1 442 ? 30.204 11.658 -35.673 1.00 91.25 442 GLN A CA 1
ATOM 3379 C C . GLN A 1 442 ? 29.698 10.336 -36.255 1.00 91.25 442 GLN A C 1
ATOM 3381 O O . GLN A 1 442 ? 28.557 10.283 -36.709 1.00 91.25 442 GLN A O 1
ATOM 3386 N N . THR A 1 443 ? 30.518 9.282 -36.208 1.00 92.38 443 THR A N 1
ATOM 3387 C CA . THR A 1 443 ? 30.159 7.931 -36.666 1.00 92.38 443 THR A CA 1
ATOM 3388 C C . THR A 1 443 ? 28.957 7.405 -35.885 1.00 92.38 443 THR A C 1
ATOM 3390 O O . THR A 1 443 ? 27.987 6.938 -36.477 1.00 92.38 443 THR A O 1
ATOM 3393 N N . MET A 1 444 ? 28.977 7.541 -34.556 1.00 90.88 444 MET A N 1
ATOM 3394 C CA . MET A 1 444 ? 27.875 7.106 -33.704 1.00 90.88 444 MET A CA 1
ATOM 3395 C C . MET A 1 444 ? 26.591 7.876 -34.007 1.00 90.88 444 MET A C 1
ATOM 3397 O O . MET A 1 444 ? 25.582 7.251 -34.298 1.00 90.88 444 MET A O 1
ATOM 3401 N N . VAL A 1 445 ? 26.615 9.208 -34.003 1.00 91.25 445 VAL A N 1
ATOM 3402 C CA . VAL A 1 445 ? 25.403 10.030 -34.161 1.00 91.25 445 VAL A CA 1
ATOM 3403 C C . VAL A 1 445 ? 24.783 9.917 -35.555 1.00 91.25 445 VAL A C 1
ATOM 3405 O O . VAL A 1 445 ? 23.564 9.813 -35.662 1.00 91.25 445 VAL A O 1
ATOM 3408 N N . HIS A 1 446 ? 25.593 9.920 -36.616 1.00 93.44 446 HIS A N 1
ATOM 3409 C CA . HIS A 1 446 ? 25.076 10.038 -37.985 1.00 93.44 446 HIS A CA 1
ATOM 3410 C C . HIS A 1 446 ? 24.921 8.698 -38.709 1.00 93.44 446 HIS A C 1
ATOM 3412 O O . HIS A 1 446 ? 24.127 8.615 -39.640 1.00 93.44 446 HIS A O 1
ATOM 3418 N N . VAL A 1 447 ? 25.662 7.658 -38.307 1.00 92.88 447 VAL A N 1
ATOM 3419 C CA . VAL A 1 447 ? 25.656 6.358 -39.002 1.00 92.88 447 VAL A CA 1
ATOM 3420 C C . VAL A 1 447 ? 25.073 5.268 -38.114 1.00 92.88 447 VAL A C 1
ATOM 3422 O O . VAL A 1 447 ? 24.114 4.608 -38.505 1.00 92.88 447 VAL A O 1
ATOM 3425 N N . ILE A 1 448 ? 25.627 5.075 -36.915 1.00 93.06 448 ILE A N 1
ATOM 3426 C CA . ILE A 1 448 ? 25.353 3.878 -36.107 1.00 93.06 448 ILE A CA 1
ATOM 3427 C C . ILE A 1 448 ? 24.064 4.009 -35.287 1.00 93.06 448 ILE A C 1
ATOM 3429 O O . ILE A 1 448 ? 23.188 3.160 -35.405 1.00 93.06 448 ILE A O 1
ATOM 3433 N N . ILE A 1 449 ? 23.899 5.064 -34.484 1.00 91.81 449 ILE A N 1
ATOM 3434 C CA . ILE A 1 449 ? 22.741 5.258 -33.590 1.00 91.81 449 ILE A CA 1
ATOM 3435 C C . ILE A 1 449 ? 21.405 5.219 -34.346 1.00 91.81 449 ILE A C 1
ATOM 3437 O O . ILE A 1 449 ? 20.505 4.526 -33.869 1.00 91.81 449 ILE A O 1
ATOM 3441 N N . PRO A 1 450 ? 21.238 5.864 -35.519 1.00 91.19 450 PRO A N 1
ATOM 3442 C CA . PRO A 1 450 ? 19.990 5.765 -36.273 1.00 91.19 450 PRO A CA 1
ATOM 3443 C C . PRO A 1 450 ? 19.629 4.319 -36.653 1.00 91.19 450 PRO A C 1
ATOM 3445 O O . PRO A 1 450 ? 18.460 3.937 -36.598 1.00 91.19 450 PRO A O 1
ATOM 3448 N N . GLN A 1 451 ? 20.630 3.496 -36.990 1.00 92.25 451 GLN A N 1
ATOM 3449 C CA . GLN A 1 451 ? 20.441 2.071 -37.283 1.00 92.25 451 GLN A CA 1
ATOM 3450 C C . GLN A 1 451 ? 20.141 1.276 -36.007 1.00 92.25 451 GLN A C 1
ATOM 3452 O O . GLN A 1 451 ? 19.201 0.481 -35.978 1.00 92.25 451 GLN A O 1
ATOM 3457 N N . VAL A 1 452 ? 20.888 1.543 -34.932 1.00 92.50 452 VAL A N 1
ATOM 3458 C CA . VAL A 1 452 ? 20.723 0.883 -33.634 1.00 92.50 452 VAL A CA 1
ATOM 3459 C C . VAL A 1 452 ? 19.324 1.116 -33.089 1.00 92.50 452 VAL A C 1
ATOM 3461 O O . VAL A 1 452 ? 18.647 0.137 -32.796 1.00 92.50 452 VAL A O 1
ATOM 3464 N N . LEU A 1 453 ? 18.844 2.364 -33.042 1.00 90.81 453 LEU A N 1
ATOM 3465 C CA . LEU A 1 453 ? 17.497 2.706 -32.566 1.00 90.81 453 LEU A CA 1
ATOM 3466 C C . LEU A 1 453 ? 16.402 1.931 -33.308 1.00 90.81 453 LEU A C 1
ATOM 3468 O O . LEU A 1 453 ? 15.436 1.500 -32.688 1.00 90.81 453 LEU A O 1
ATOM 3472 N N . ARG A 1 454 ? 16.568 1.698 -34.615 1.00 87.38 454 ARG A N 1
ATOM 3473 C CA . ARG A 1 454 ? 15.626 0.893 -35.404 1.00 87.38 454 ARG A CA 1
ATOM 3474 C C . ARG A 1 454 ? 15.730 -0.597 -35.083 1.00 87.38 454 ARG A C 1
ATOM 3476 O O . ARG A 1 454 ? 14.705 -1.263 -34.991 1.00 87.38 454 ARG A O 1
ATOM 3483 N N . SER A 1 455 ? 16.947 -1.105 -34.896 1.00 88.56 455 SER A N 1
ATOM 3484 C CA . SER A 1 455 ? 17.198 -2.520 -34.591 1.00 88.56 455 SER A CA 1
ATOM 3485 C C . SER A 1 455 ? 16.744 -2.931 -33.187 1.00 88.56 455 SER A C 1
ATOM 3487 O O . SER A 1 455 ? 16.251 -4.041 -33.007 1.00 88.56 455 SER A O 1
ATOM 3489 N N . ILE A 1 456 ? 16.868 -2.036 -32.199 1.00 92.88 456 ILE A N 1
ATOM 3490 C CA . ILE A 1 456 ? 16.535 -2.329 -30.800 1.00 92.88 456 ILE A CA 1
ATOM 3491 C C . ILE A 1 456 ? 15.089 -1.998 -30.445 1.00 92.88 456 ILE A C 1
ATOM 3493 O O . ILE A 1 456 ? 14.638 -2.368 -29.363 1.00 92.88 456 ILE A O 1
ATOM 3497 N N . LEU A 1 457 ? 14.358 -1.306 -31.327 1.00 90.88 457 LEU A N 1
ATOM 3498 C CA . LEU A 1 457 ? 12.986 -0.876 -31.069 1.00 90.88 457 LEU A CA 1
ATOM 3499 C C . LEU A 1 457 ? 12.073 -2.018 -30.587 1.00 90.88 457 LEU A C 1
ATOM 3501 O O . LEU A 1 457 ? 11.336 -1.779 -29.629 1.00 90.88 457 LEU A O 1
ATOM 3505 N N . PRO A 1 458 ? 12.136 -3.249 -31.140 1.00 90.00 458 PRO A N 1
ATOM 3506 C CA . PRO A 1 458 ? 11.318 -4.347 -30.630 1.00 90.00 458 PRO A CA 1
ATOM 3507 C C . PRO A 1 458 ? 11.659 -4.744 -29.192 1.00 90.00 458 PRO A C 1
ATOM 3509 O O . PRO A 1 458 ? 10.771 -4.997 -28.381 1.00 90.00 458 PRO A O 1
ATOM 3512 N N . ALA A 1 459 ? 12.948 -4.741 -28.844 1.00 92.75 459 ALA A N 1
ATOM 3513 C CA . ALA A 1 459 ? 13.400 -5.064 -27.496 1.00 92.75 459 ALA A CA 1
ATOM 3514 C C . ALA A 1 459 ? 13.002 -3.968 -26.493 1.00 92.75 459 ALA A C 1
ATOM 3516 O O . ALA A 1 459 ? 12.451 -4.277 -25.444 1.00 92.75 459 ALA A O 1
ATOM 3517 N N . VAL A 1 460 ? 13.175 -2.689 -26.847 1.00 93.94 460 VAL A N 1
ATOM 3518 C CA . VAL A 1 460 ? 12.724 -1.550 -26.021 1.00 93.94 460 VAL A CA 1
ATOM 3519 C C . VAL A 1 460 ? 11.205 -1.572 -25.827 1.00 93.94 460 VAL A C 1
ATOM 3521 O O . VAL A 1 460 ? 10.700 -1.275 -24.748 1.00 93.94 460 VAL A O 1
ATOM 3524 N N . SER A 1 461 ? 10.459 -1.961 -26.860 1.00 92.94 461 SER A N 1
ATOM 3525 C CA . SER A 1 461 ? 9.004 -2.071 -26.774 1.00 92.94 461 SER A CA 1
ATOM 3526 C C . SER A 1 461 ? 8.565 -3.225 -25.864 1.00 92.94 461 SER A C 1
ATOM 3528 O O . SER A 1 461 ? 7.564 -3.107 -25.159 1.00 92.94 461 SER A O 1
ATOM 3530 N N . ASN A 1 462 ? 9.326 -4.320 -25.826 1.00 92.31 462 ASN A N 1
ATOM 3531 C CA . ASN A 1 462 ? 9.111 -5.396 -24.863 1.00 92.31 462 ASN A CA 1
ATOM 3532 C C . ASN A 1 462 ? 9.403 -4.942 -23.421 1.00 92.31 462 ASN A C 1
ATOM 3534 O O . ASN A 1 462 ? 8.615 -5.251 -22.530 1.00 92.31 462 ASN A O 1
ATOM 3538 N N . GLU A 1 463 ? 10.459 -4.151 -23.200 1.00 95.75 463 GLU A N 1
ATOM 3539 C CA . GLU A 1 463 ? 10.747 -3.545 -21.888 1.00 95.75 463 GLU A CA 1
ATOM 3540 C C . GLU A 1 463 ? 9.600 -2.646 -21.407 1.00 95.75 463 GLU A C 1
ATOM 3542 O O . GLU A 1 463 ? 9.213 -2.707 -20.244 1.00 95.75 463 GLU A O 1
ATOM 3547 N N . PHE A 1 464 ? 8.963 -1.882 -22.302 1.00 96.56 464 PHE A N 1
ATOM 3548 C CA . PHE A 1 464 ? 7.763 -1.117 -21.943 1.00 96.56 464 PHE A CA 1
ATOM 3549 C C . PHE A 1 464 ? 6.622 -2.018 -21.436 1.00 96.56 464 PHE A C 1
ATOM 3551 O O . PHE A 1 464 ? 5.996 -1.716 -20.421 1.00 96.56 464 PHE A O 1
ATOM 3558 N N . VAL A 1 465 ? 6.355 -3.145 -22.107 1.00 96.31 465 VAL A N 1
ATOM 3559 C CA . VAL A 1 465 ? 5.313 -4.106 -21.692 1.00 96.31 465 VAL A CA 1
ATOM 3560 C C . VAL A 1 465 ? 5.655 -4.775 -20.356 1.00 96.31 465 VAL A C 1
ATOM 3562 O O . VAL A 1 465 ? 4.751 -5.073 -19.573 1.00 96.31 465 VAL A O 1
ATOM 3565 N N . ILE A 1 466 ? 6.940 -5.012 -20.085 1.00 96.00 466 ILE A N 1
ATOM 3566 C CA . ILE A 1 466 ? 7.418 -5.498 -18.786 1.00 96.00 466 ILE A CA 1
ATOM 3567 C C . ILE A 1 466 ? 7.149 -4.443 -17.713 1.00 96.00 466 ILE A C 1
ATOM 3569 O O . ILE A 1 466 ? 6.459 -4.745 -16.743 1.00 96.00 466 ILE A O 1
ATOM 3573 N N . ASN A 1 467 ? 7.555 -3.194 -17.950 1.00 97.44 467 ASN A N 1
ATOM 3574 C CA . ASN A 1 467 ? 7.353 -2.085 -17.022 1.00 97.44 467 ASN A CA 1
ATOM 3575 C C . ASN A 1 467 ? 5.882 -1.872 -16.648 1.00 97.44 467 ASN A C 1
ATOM 3577 O O . ASN A 1 467 ? 5.598 -1.558 -15.500 1.00 97.44 467 ASN A O 1
ATOM 3581 N N . VAL A 1 468 ? 4.937 -2.077 -17.575 1.00 97.62 468 VAL A N 1
ATOM 3582 C CA . VAL A 1 468 ? 3.488 -2.013 -17.288 1.00 97.62 468 VAL A CA 1
ATOM 3583 C C . VAL A 1 468 ? 3.065 -2.986 -16.183 1.00 97.62 468 VAL A C 1
ATOM 3585 O O . VAL A 1 468 ? 2.149 -2.679 -15.427 1.00 97.62 468 VAL A O 1
ATOM 3588 N N . LYS A 1 469 ? 3.694 -4.161 -16.099 1.00 96.94 469 LYS A N 1
ATOM 3589 C CA . LYS A 1 469 ? 3.429 -5.131 -15.029 1.00 96.94 469 LYS A CA 1
ATOM 3590 C C . LYS A 1 469 ? 4.265 -4.805 -13.799 1.00 96.94 469 LYS A C 1
ATOM 3592 O O . LYS A 1 469 ? 3.737 -4.769 -12.698 1.00 96.94 469 LYS A O 1
ATOM 3597 N N . ASP A 1 470 ? 5.545 -4.518 -13.999 1.00 95.19 470 ASP A N 1
ATOM 3598 C CA . ASP A 1 470 ? 6.500 -4.341 -12.911 1.00 95.19 470 ASP A CA 1
ATOM 3599 C C . ASP A 1 470 ? 6.206 -3.092 -12.067 1.00 95.19 470 ASP A C 1
ATOM 3601 O O . ASP A 1 470 ? 6.593 -3.056 -10.903 1.00 95.19 470 ASP A O 1
ATOM 3605 N N . THR A 1 471 ? 5.439 -2.107 -12.562 1.00 96.56 471 THR A N 1
ATOM 3606 C CA . THR A 1 471 ? 4.960 -1.001 -11.712 1.00 96.56 471 THR A CA 1
ATOM 3607 C C . THR A 1 471 ? 4.208 -1.485 -10.472 1.00 96.56 471 THR A C 1
ATOM 3609 O O . THR A 1 471 ? 4.250 -0.804 -9.450 1.00 96.56 471 THR A O 1
ATOM 3612 N N . SER A 1 472 ? 3.554 -2.654 -10.522 1.00 96.44 472 SER A N 1
ATOM 3613 C CA . SER A 1 472 ? 2.792 -3.194 -9.391 1.00 96.44 472 SER A CA 1
ATOM 3614 C C . SER A 1 472 ? 3.673 -3.500 -8.178 1.00 96.44 472 SER A C 1
ATOM 3616 O O . SER A 1 472 ? 3.204 -3.424 -7.044 1.00 96.44 472 SER A O 1
ATOM 3618 N N . VAL A 1 473 ? 4.965 -3.796 -8.376 1.00 95.19 473 VAL A N 1
ATOM 3619 C CA . VAL A 1 473 ? 5.881 -4.097 -7.262 1.00 95.19 473 VAL A CA 1
ATOM 3620 C C . VAL A 1 473 ? 6.214 -2.854 -6.437 1.00 95.19 473 VAL A C 1
ATOM 3622 O O . VAL A 1 473 ? 6.688 -2.978 -5.313 1.00 95.19 473 VAL A O 1
ATOM 3625 N N . LEU A 1 474 ? 5.958 -1.653 -6.968 1.00 93.94 474 LEU A N 1
ATOM 3626 C CA . LEU A 1 474 ? 6.154 -0.387 -6.259 1.00 93.94 474 LEU A CA 1
ATOM 3627 C C . LEU A 1 474 ? 5.041 -0.097 -5.244 1.00 93.94 474 LEU A C 1
ATOM 3629 O O . LEU A 1 474 ? 5.153 0.849 -4.465 1.00 93.94 474 LEU A O 1
ATOM 3633 N N . ASN A 1 475 ? 3.988 -0.922 -5.208 1.00 90.00 475 ASN A N 1
ATOM 3634 C CA . ASN A 1 475 ? 2.943 -0.857 -4.188 1.00 90.00 475 ASN A CA 1
ATOM 3635 C C . ASN A 1 475 ? 3.514 -0.913 -2.758 1.00 90.00 475 ASN A C 1
ATOM 3637 O O . ASN A 1 475 ? 2.939 -0.334 -1.846 1.00 90.00 475 ASN A O 1
ATOM 3641 N N . VAL A 1 476 ? 4.686 -1.527 -2.587 1.00 85.31 476 VAL A N 1
ATOM 3642 C CA . VAL A 1 476 ? 5.380 -1.714 -1.302 1.00 85.31 476 VAL A CA 1
ATOM 3643 C C . VAL A 1 476 ? 5.857 -0.418 -0.657 1.00 85.31 476 VAL A C 1
ATOM 3645 O O . VAL A 1 476 ? 6.030 -0.365 0.552 1.00 85.31 476 VAL A O 1
ATOM 3648 N N . ILE A 1 477 ? 6.056 0.631 -1.459 1.00 84.19 477 ILE A N 1
ATOM 3649 C CA . ILE A 1 477 ? 6.326 1.990 -0.975 1.00 84.19 477 ILE A CA 1
ATOM 3650 C C . ILE A 1 477 ? 5.079 2.884 -1.082 1.00 84.19 477 ILE A C 1
ATOM 3652 O O . ILE A 1 477 ? 5.172 4.082 -0.857 1.00 84.19 477 ILE A O 1
ATOM 3656 N N . GLY A 1 478 ? 3.915 2.332 -1.444 1.00 83.44 478 GLY A N 1
ATOM 3657 C CA . GLY A 1 478 ? 2.651 3.067 -1.553 1.00 83.44 478 GLY A CA 1
ATOM 3658 C C . GLY A 1 478 ? 2.424 3.786 -2.886 1.00 83.44 478 GLY A C 1
ATOM 3659 O O . GLY A 1 478 ? 1.615 4.709 -2.952 1.00 83.44 478 GLY A O 1
ATOM 3660 N N . VAL A 1 479 ? 3.121 3.407 -3.965 1.00 89.00 479 VAL A N 1
ATOM 3661 C CA . VAL A 1 479 ? 2.887 4.016 -5.287 1.00 89.00 479 VAL A CA 1
ATOM 3662 C C . VAL A 1 479 ? 1.475 3.701 -5.782 1.00 89.00 479 VAL A C 1
ATOM 3664 O O . VAL A 1 479 ? 1.054 2.545 -5.832 1.00 89.00 479 VAL A O 1
ATOM 3667 N N . THR A 1 480 ? 0.758 4.752 -6.179 1.00 89.62 480 THR A N 1
ATOM 3668 C CA . THR A 1 480 ? -0.615 4.685 -6.681 1.00 89.62 480 THR A CA 1
ATOM 3669 C C . THR A 1 480 ? -0.640 4.265 -8.151 1.00 89.62 480 THR A C 1
ATOM 3671 O O . THR A 1 480 ? -0.441 5.064 -9.063 1.00 89.62 480 THR A O 1
ATOM 3674 N N . GLU A 1 481 ? -0.910 2.987 -8.395 1.00 93.31 481 GLU A N 1
ATOM 3675 C CA . GLU A 1 481 ? -1.120 2.414 -9.726 1.00 93.31 481 GLU A CA 1
ATOM 3676 C C . GLU A 1 481 ? -2.247 1.356 -9.697 1.00 93.31 481 GLU A C 1
ATOM 3678 O O . GLU A 1 481 ? -2.979 1.256 -8.709 1.00 93.31 481 GLU A O 1
ATOM 3683 N N . LEU A 1 482 ? -2.480 0.625 -10.790 1.00 96.12 482 LEU A N 1
ATOM 3684 C CA . LEU A 1 482 ? -3.607 -0.307 -10.920 1.00 96.12 482 LEU A CA 1
ATOM 3685 C C . LEU A 1 482 ? -3.734 -1.322 -9.767 1.00 96.12 482 LEU A C 1
ATOM 3687 O O . LEU A 1 482 ? -4.843 -1.510 -9.256 1.00 96.12 482 LEU A O 1
ATOM 3691 N N . TYR A 1 483 ? -2.648 -1.964 -9.340 1.00 95.88 483 TYR A N 1
ATOM 3692 C CA . TYR A 1 483 ? -2.668 -2.912 -8.223 1.00 95.88 483 TYR A CA 1
ATOM 3693 C C . TYR A 1 483 ? -2.963 -2.218 -6.883 1.00 95.88 483 TYR A C 1
ATOM 3695 O O . TYR A 1 483 ? -3.764 -2.721 -6.096 1.00 95.88 483 TYR A O 1
ATOM 3703 N N . PHE A 1 484 ? -2.443 -1.010 -6.657 1.00 91.81 484 PHE A N 1
ATOM 3704 C CA . PHE A 1 484 ? -2.793 -0.200 -5.484 1.00 91.81 484 PHE A CA 1
ATOM 3705 C C . PHE A 1 484 ? -4.297 0.111 -5.413 1.00 91.81 484 PHE A C 1
ATOM 3707 O O . PHE A 1 484 ? -4.929 -0.127 -4.384 1.00 91.81 484 PHE A O 1
ATOM 3714 N N . PHE A 1 485 ? -4.908 0.574 -6.511 1.00 91.81 485 PHE A N 1
ATOM 3715 C CA . PHE A 1 485 ? -6.362 0.799 -6.548 1.00 91.81 485 PHE A CA 1
ATOM 3716 C C . PHE A 1 485 ? -7.153 -0.500 -6.376 1.00 91.81 485 PHE A C 1
ATOM 3718 O O . PHE A 1 485 ? -8.205 -0.489 -5.742 1.00 91.81 485 PHE A O 1
ATOM 3725 N N . THR A 1 486 ? -6.637 -1.617 -6.890 1.00 94.50 486 THR A N 1
ATOM 3726 C CA . THR A 1 486 ? -7.234 -2.944 -6.691 1.00 94.50 486 THR A CA 1
ATOM 3727 C C . THR A 1 486 ? -7.288 -3.296 -5.203 1.00 94.50 486 THR A C 1
ATOM 3729 O O . THR A 1 486 ? -8.356 -3.660 -4.721 1.00 94.50 486 THR A O 1
ATOM 3732 N N . ASN A 1 487 ? -6.193 -3.100 -4.459 1.00 90.69 487 ASN A N 1
ATOM 3733 C CA . ASN A 1 487 ? -6.154 -3.343 -3.011 1.00 90.69 487 ASN A CA 1
ATOM 3734 C C . ASN A 1 487 ? -7.140 -2.454 -2.241 1.00 90.69 487 ASN A C 1
ATOM 3736 O O . ASN A 1 487 ? -7.774 -2.922 -1.301 1.00 90.69 487 ASN A O 1
ATOM 3740 N N . ILE A 1 488 ? -7.329 -1.196 -2.654 1.00 88.06 488 ILE A N 1
ATOM 3741 C CA . ILE A 1 488 ? -8.348 -0.329 -2.039 1.00 88.06 488 ILE A CA 1
ATOM 3742 C C . ILE A 1 488 ? -9.752 -0.895 -2.254 1.00 88.06 488 ILE A C 1
ATOM 3744 O O . ILE A 1 488 ? -10.544 -0.944 -1.319 1.00 88.06 488 ILE A O 1
ATOM 3748 N N . ILE A 1 489 ? -10.069 -1.330 -3.475 1.00 90.75 489 ILE A N 1
ATOM 3749 C CA . ILE A 1 489 ? -11.392 -1.883 -3.792 1.00 90.75 489 ILE A CA 1
ATOM 3750 C C . ILE A 1 489 ? -11.622 -3.186 -3.018 1.00 90.75 489 ILE A C 1
ATOM 3752 O O . ILE A 1 489 ? -12.715 -3.391 -2.498 1.00 90.75 489 ILE A O 1
ATOM 3756 N N . VAL A 1 490 ? -10.601 -4.041 -2.892 1.00 90.25 490 VAL A N 1
ATOM 3757 C CA . VAL A 1 490 ? -10.654 -5.248 -2.052 1.00 90.25 490 VAL A CA 1
ATOM 3758 C C . VAL A 1 490 ? -11.029 -4.883 -0.618 1.00 90.25 490 VAL A C 1
ATOM 3760 O O . VAL A 1 490 ? -11.989 -5.437 -0.097 1.00 90.25 490 VAL A O 1
ATOM 3763 N N . LYS A 1 491 ? -10.351 -3.901 -0.017 1.00 86.94 491 LYS A N 1
ATOM 3764 C CA . LYS A 1 491 ? -10.592 -3.466 1.369 1.00 86.94 491 LYS A CA 1
ATOM 3765 C C . LYS A 1 491 ? -11.958 -2.803 1.574 1.00 86.94 491 LYS A C 1
ATOM 3767 O O . LYS A 1 491 ? -12.548 -2.939 2.632 1.00 86.94 491 LYS A O 1
ATOM 3772 N N . GLN A 1 492 ? -12.490 -2.127 0.555 1.00 84.00 492 GLN A N 1
ATOM 3773 C CA . GLN A 1 492 ? -13.825 -1.511 0.606 1.00 84.00 492 GLN A CA 1
ATOM 3774 C C . GLN A 1 492 ? -14.971 -2.502 0.380 1.00 84.00 492 GLN A C 1
ATOM 3776 O O . GLN A 1 492 ? -16.098 -2.236 0.782 1.00 84.00 492 GLN A O 1
ATOM 3781 N N . THR A 1 493 ? -14.717 -3.600 -0.333 1.00 85.25 493 THR A N 1
ATOM 3782 C CA . THR A 1 493 ? -15.755 -4.577 -0.706 1.00 85.25 493 THR A CA 1
ATOM 3783 C C . THR A 1 493 ? -15.656 -5.886 0.065 1.00 85.25 493 THR A C 1
ATOM 3785 O O . THR A 1 493 ? -16.566 -6.705 -0.034 1.00 85.25 493 THR A O 1
ATOM 3788 N N . TYR A 1 494 ? -14.539 -6.104 0.762 1.00 85.94 494 TYR A N 1
ATOM 3789 C CA . TYR A 1 494 ? -14.128 -7.362 1.384 1.00 85.94 494 TYR A CA 1
ATOM 3790 C C . TYR A 1 494 ? -14.131 -8.560 0.412 1.00 85.94 494 TYR A C 1
ATOM 3792 O O . TYR A 1 494 ? -14.272 -9.716 0.802 1.00 85.94 494 TYR A O 1
ATOM 3800 N N . LYS A 1 495 ? -13.964 -8.296 -0.895 1.00 84.62 495 LYS A N 1
ATOM 3801 C CA . LYS A 1 495 ? -14.036 -9.299 -1.972 1.00 84.62 495 LYS A CA 1
ATOM 3802 C C . LYS A 1 495 ? -12.680 -9.490 -2.642 1.00 84.62 495 LYS A C 1
ATOM 3804 O O . LYS A 1 495 ? -12.374 -8.850 -3.642 1.00 84.62 495 LYS A O 1
ATOM 3809 N N . ASN A 1 496 ? -11.895 -10.446 -2.150 1.00 85.44 496 ASN A N 1
ATOM 3810 C CA . ASN A 1 496 ? -10.587 -10.776 -2.727 1.00 85.44 496 ASN A CA 1
ATOM 3811 C C . ASN A 1 496 ? -10.685 -11.288 -4.173 1.00 85.44 496 ASN A C 1
ATOM 3813 O O . ASN A 1 496 ? -10.193 -10.662 -5.113 1.00 85.44 496 ASN A O 1
ATOM 3817 N N . PHE A 1 497 ? -11.322 -12.447 -4.363 1.00 85.31 497 PHE A N 1
ATOM 3818 C CA . PHE A 1 497 ? -11.237 -13.174 -5.630 1.00 85.31 497 PHE A CA 1
ATOM 3819 C C . PHE A 1 497 ? -11.825 -12.404 -6.832 1.00 85.31 497 PHE A C 1
ATOM 3821 O O . PHE A 1 497 ? -11.102 -12.242 -7.818 1.00 85.31 497 PHE A O 1
ATOM 3828 N N . PRO A 1 498 ? -13.060 -11.856 -6.784 1.00 89.50 498 PRO A N 1
ATOM 3829 C CA . PRO A 1 498 ? -13.620 -11.094 -7.905 1.00 89.50 498 PRO A CA 1
ATOM 3830 C C . PRO A 1 498 ? -12.783 -9.870 -8.296 1.00 89.50 498 PRO A C 1
ATOM 3832 O O . PRO A 1 498 ? -12.579 -9.612 -9.484 1.00 89.50 498 PRO A O 1
ATOM 3835 N N . VAL A 1 499 ? -12.269 -9.125 -7.313 1.00 92.69 499 VAL A N 1
ATOM 3836 C CA . VAL A 1 499 ? -11.537 -7.875 -7.551 1.00 92.69 499 VAL A CA 1
ATOM 3837 C C . VAL A 1 499 ? -10.149 -8.152 -8.140 1.00 92.69 499 VAL A C 1
ATOM 3839 O O . VAL A 1 499 ? -9.785 -7.550 -9.155 1.00 92.69 499 VAL A O 1
ATOM 3842 N N . TYR A 1 500 ? -9.393 -9.110 -7.590 1.00 93.50 500 TYR A N 1
ATOM 3843 C CA . TYR A 1 500 ? -8.099 -9.500 -8.166 1.00 93.50 500 TYR A CA 1
ATOM 3844 C C . TYR A 1 500 ? -8.242 -10.169 -9.535 1.00 93.50 500 TYR A C 1
ATOM 3846 O O . TYR A 1 500 ? -7.402 -9.952 -10.412 1.00 93.50 500 TYR A O 1
ATOM 3854 N N . PHE A 1 501 ? -9.323 -10.920 -9.766 1.00 93.19 501 PHE A N 1
ATOM 3855 C CA . PHE A 1 501 ? -9.627 -11.466 -11.087 1.00 93.19 501 PHE A CA 1
ATOM 3856 C C . PHE A 1 501 ? -9.827 -10.350 -12.124 1.00 93.19 501 PHE A C 1
ATOM 3858 O O . PHE A 1 501 ? -9.228 -10.395 -13.201 1.00 93.19 501 PHE A O 1
ATOM 3865 N N . ILE A 1 502 ? -10.601 -9.307 -11.791 1.00 94.38 502 ILE A N 1
ATOM 3866 C CA . ILE A 1 502 ? -10.751 -8.120 -12.647 1.00 94.38 502 ILE A CA 1
ATOM 3867 C C . ILE A 1 502 ? -9.384 -7.494 -12.939 1.00 94.38 502 ILE A C 1
ATOM 3869 O O . ILE A 1 502 ? -9.066 -7.243 -14.101 1.00 94.38 502 ILE A O 1
ATOM 3873 N N . CYS A 1 503 ? -8.564 -7.272 -11.911 1.00 96.31 503 CYS A N 1
ATOM 3874 C CA . CYS A 1 503 ? -7.231 -6.688 -12.056 1.00 96.31 503 CYS A CA 1
ATOM 3875 C C . CYS A 1 503 ? -6.338 -7.500 -13.010 1.00 96.31 503 CYS A C 1
ATOM 3877 O O . CYS A 1 503 ? -5.746 -6.942 -13.937 1.00 96.31 503 CYS A O 1
ATOM 3879 N N . CYS A 1 504 ? -6.319 -8.828 -12.860 1.00 95.31 504 CYS A N 1
ATOM 3880 C CA . CYS A 1 504 ? -5.595 -9.740 -13.746 1.00 95.31 504 CYS A CA 1
ATOM 3881 C C . CYS A 1 504 ? -6.039 -9.589 -15.210 1.00 95.31 504 CYS A C 1
ATOM 3883 O O . CYS A 1 504 ? -5.207 -9.430 -16.109 1.00 95.31 504 CYS A O 1
ATOM 3885 N N . VAL A 1 505 ? -7.354 -9.563 -15.456 1.00 94.69 505 VAL A N 1
ATOM 3886 C CA . VAL A 1 505 ? -7.910 -9.371 -16.802 1.00 94.69 505 VAL A CA 1
ATOM 3887 C C . VAL A 1 505 ? -7.552 -7.993 -17.367 1.00 94.69 505 VAL A C 1
ATOM 3889 O O . VAL A 1 505 ? -7.232 -7.891 -18.552 1.00 94.69 505 VAL A O 1
ATOM 3892 N N . ILE A 1 506 ? -7.543 -6.939 -16.545 1.00 95.69 506 ILE A N 1
ATOM 3893 C CA . ILE A 1 506 ? -7.120 -5.598 -16.972 1.00 95.69 506 ILE A CA 1
ATOM 3894 C C . ILE A 1 506 ? -5.649 -5.606 -17.393 1.00 95.69 506 ILE A C 1
ATOM 3896 O O . ILE A 1 506 ? -5.357 -5.151 -18.499 1.00 95.69 506 ILE A O 1
ATOM 3900 N N . TYR A 1 507 ? -4.731 -6.147 -16.583 1.00 96.00 507 TYR A N 1
ATOM 3901 C CA . TYR A 1 507 ? -3.316 -6.254 -16.966 1.00 96.00 507 TYR A CA 1
ATOM 3902 C C . TYR A 1 507 ? -3.138 -7.067 -18.253 1.00 96.00 507 TYR A C 1
ATOM 3904 O O . TYR A 1 507 ? -2.368 -6.674 -19.134 1.00 96.00 507 TYR A O 1
ATOM 3912 N N . PHE A 1 508 ? -3.873 -8.172 -18.413 1.00 95.44 508 PHE A N 1
ATOM 3913 C CA . PHE A 1 508 ? -3.833 -8.970 -19.637 1.00 95.44 508 PHE A CA 1
ATOM 3914 C C . PHE A 1 508 ? -4.303 -8.173 -20.861 1.00 95.44 508 PHE A C 1
ATOM 3916 O O . PHE A 1 508 ? -3.606 -8.128 -21.872 1.00 95.44 508 PHE A O 1
ATOM 3923 N N . ILE A 1 509 ? -5.452 -7.497 -20.781 1.00 94.69 509 ILE A N 1
ATOM 3924 C CA . ILE A 1 509 ? -5.970 -6.675 -21.883 1.00 94.69 509 ILE A CA 1
ATOM 3925 C C . ILE A 1 509 ? -5.000 -5.535 -22.199 1.00 94.69 509 ILE A C 1
ATOM 3927 O O . ILE A 1 509 ? -4.709 -5.290 -23.369 1.00 94.69 509 ILE A O 1
ATOM 3931 N N . LEU A 1 510 ? -4.471 -4.866 -21.174 1.00 93.56 510 LEU A N 1
ATOM 3932 C CA . LEU A 1 510 ? -3.530 -3.762 -21.316 1.00 93.56 510 LEU A CA 1
ATOM 3933 C C . LEU A 1 510 ? -2.268 -4.213 -22.060 1.00 93.56 510 LEU A C 1
ATOM 3935 O O . LEU A 1 510 ? -1.926 -3.655 -23.102 1.00 93.56 510 LEU A O 1
ATOM 3939 N N . THR A 1 511 ? -1.625 -5.278 -21.582 1.00 93.19 511 THR A N 1
ATOM 3940 C CA . THR A 1 511 ? -0.420 -5.843 -22.207 1.00 93.19 511 THR A CA 1
ATOM 3941 C C . THR A 1 511 ? -0.697 -6.376 -23.614 1.00 93.19 511 THR A C 1
ATOM 3943 O O . THR A 1 511 ? 0.095 -6.130 -24.528 1.00 93.19 511 THR A O 1
ATOM 3946 N N . PHE A 1 512 ? -1.838 -7.035 -23.840 1.00 92.62 512 PHE A N 1
ATOM 3947 C CA . PHE A 1 512 ? -2.248 -7.531 -25.155 1.00 92.62 512 PHE A CA 1
ATOM 3948 C C . PHE A 1 512 ? -2.432 -6.393 -26.169 1.00 92.62 512 PHE A C 1
ATOM 3950 O O . PHE A 1 512 ? -1.892 -6.456 -27.278 1.00 92.62 512 PHE A O 1
ATOM 3957 N N . VAL A 1 513 ? -3.166 -5.340 -25.794 1.00 93.25 513 VAL A N 1
ATOM 3958 C CA . VAL A 1 513 ? -3.423 -4.171 -26.647 1.00 93.25 513 VAL A CA 1
ATOM 3959 C C . VAL A 1 513 ? -2.121 -3.443 -26.962 1.00 93.25 513 VAL A C 1
ATOM 3961 O O . VAL A 1 513 ? -1.832 -3.202 -28.135 1.00 93.25 513 VAL A O 1
ATOM 3964 N N . ILE A 1 514 ? -1.303 -3.158 -25.946 1.00 92.19 514 ILE A N 1
ATOM 3965 C CA . ILE A 1 514 ? -0.011 -2.483 -26.113 1.00 92.19 514 ILE A CA 1
ATOM 3966 C C . ILE A 1 514 ? 0.896 -3.284 -27.052 1.00 92.19 514 ILE A C 1
ATOM 3968 O O . ILE A 1 514 ? 1.404 -2.736 -28.028 1.00 92.19 514 ILE A O 1
ATOM 3972 N N . THR A 1 515 ? 1.023 -4.597 -26.840 1.00 92.31 515 THR A N 1
ATOM 3973 C CA . THR A 1 515 ? 1.843 -5.474 -27.691 1.00 92.31 515 THR A CA 1
ATOM 3974 C C . THR A 1 515 ? 1.381 -5.451 -29.151 1.00 92.31 515 THR A C 1
ATOM 3976 O O . THR A 1 515 ? 2.196 -5.487 -30.072 1.00 92.31 515 THR A O 1
ATOM 3979 N N . ARG A 1 516 ? 0.068 -5.387 -29.410 1.00 92.12 516 ARG A N 1
ATOM 3980 C CA . ARG A 1 516 ? -0.464 -5.299 -30.780 1.00 92.12 516 ARG A CA 1
ATOM 3981 C C . ARG A 1 516 ? -0.201 -3.939 -31.414 1.00 92.12 516 ARG A C 1
ATOM 3983 O O . ARG A 1 516 ? 0.186 -3.904 -32.580 1.00 92.12 516 ARG A O 1
ATOM 3990 N N . ILE A 1 517 ? -0.368 -2.851 -30.664 1.00 90.81 517 ILE A N 1
ATOM 3991 C CA . ILE A 1 517 ? -0.036 -1.497 -31.125 1.00 90.81 517 ILE A CA 1
ATOM 3992 C C . ILE A 1 517 ? 1.450 -1.422 -31.493 1.00 90.81 517 ILE A C 1
ATOM 3994 O O . ILE A 1 517 ? 1.783 -0.991 -32.594 1.00 90.81 517 ILE A O 1
ATOM 3998 N N . ILE A 1 518 ? 2.325 -1.932 -30.625 1.00 89.31 518 ILE A N 1
ATOM 3999 C CA . ILE A 1 518 ? 3.768 -2.034 -30.864 1.00 89.31 518 ILE A CA 1
ATOM 4000 C C . ILE A 1 518 ? 4.055 -2.804 -32.153 1.00 89.31 518 ILE A C 1
ATOM 4002 O O . ILE A 1 518 ? 4.720 -2.273 -33.033 1.00 89.31 518 ILE A O 1
ATOM 4006 N N . LYS A 1 519 ? 3.484 -4.001 -32.337 1.00 87.06 519 LYS A N 1
ATOM 4007 C CA . LYS A 1 519 ? 3.696 -4.806 -33.557 1.00 87.06 519 LYS A CA 1
ATOM 4008 C C . LYS A 1 519 ? 3.254 -4.089 -34.836 1.00 87.06 519 LYS A C 1
ATOM 4010 O O . LYS A 1 519 ? 3.866 -4.261 -35.890 1.00 87.06 519 LYS A O 1
ATOM 4015 N N . LEU A 1 520 ? 2.182 -3.295 -34.771 1.00 87.38 520 LEU A N 1
ATOM 4016 C CA . LEU A 1 520 ? 1.739 -2.475 -35.903 1.00 87.38 520 LEU A CA 1
ATOM 4017 C C . LEU A 1 520 ? 2.741 -1.354 -36.209 1.00 87.38 520 LEU A C 1
ATOM 4019 O O . LEU A 1 520 ? 3.042 -1.107 -37.379 1.00 87.38 520 LEU A O 1
ATOM 4023 N N . ILE A 1 521 ? 3.275 -0.707 -35.170 1.00 85.88 521 ILE A N 1
ATOM 4024 C CA . ILE A 1 521 ? 4.308 0.328 -35.285 1.00 85.88 521 ILE A CA 1
ATOM 4025 C C . ILE A 1 521 ? 5.604 -0.273 -35.849 1.00 85.88 521 ILE A C 1
ATOM 4027 O O . ILE A 1 521 ? 6.132 0.244 -36.832 1.00 85.88 521 ILE A O 1
ATOM 4031 N N . GLU A 1 522 ? 6.062 -1.404 -35.311 1.00 83.75 522 GLU A N 1
ATOM 4032 C CA . GLU A 1 522 ? 7.233 -2.149 -35.786 1.00 83.75 522 GLU A CA 1
ATOM 4033 C C . GLU A 1 522 ? 7.106 -2.504 -37.268 1.00 83.75 522 GLU A C 1
ATOM 4035 O O . GLU A 1 522 ? 7.987 -2.173 -38.057 1.00 83.75 522 GLU A O 1
ATOM 4040 N N . LYS A 1 523 ? 5.977 -3.093 -37.689 1.00 84.06 523 LYS A N 1
ATOM 4041 C CA . LYS A 1 523 ? 5.749 -3.463 -39.095 1.00 84.06 523 LYS A CA 1
ATOM 4042 C C . LYS A 1 523 ? 5.806 -2.256 -40.035 1.00 84.06 523 LYS A C 1
ATOM 4044 O O . LYS A 1 523 ? 6.285 -2.379 -41.161 1.00 84.06 523 LYS A O 1
ATOM 4049 N N . LYS A 1 524 ? 5.325 -1.091 -39.590 1.00 82.38 524 LYS A N 1
ATOM 4050 C CA . LYS A 1 524 ? 5.402 0.157 -40.363 1.00 82.38 524 LYS A CA 1
ATOM 4051 C C . LYS A 1 524 ? 6.839 0.678 -40.446 1.00 82.38 524 LYS A C 1
ATOM 4053 O O . LYS A 1 524 ? 7.231 1.205 -41.484 1.00 82.38 524 LYS A O 1
ATOM 4058 N N . ILE A 1 525 ? 7.619 0.511 -39.379 1.00 76.94 525 ILE A N 1
ATOM 4059 C CA . ILE A 1 525 ? 9.011 0.960 -39.300 1.00 76.94 525 ILE A CA 1
ATOM 4060 C C . ILE A 1 525 ? 9.958 0.013 -40.037 1.00 76.94 525 ILE A C 1
ATOM 4062 O O . ILE A 1 525 ? 10.921 0.498 -40.612 1.00 76.94 525 ILE A O 1
ATOM 4066 N N . SER A 1 526 ? 9.724 -1.297 -40.108 1.00 68.12 526 SER A N 1
ATOM 4067 C CA . SER A 1 526 ? 10.656 -2.233 -40.766 1.00 68.12 526 SER A CA 1
ATOM 4068 C C . SER A 1 526 ? 10.734 -2.101 -42.298 1.00 68.12 526 SER A C 1
ATOM 4070 O O . SER A 1 526 ? 11.703 -2.566 -42.887 1.00 68.12 526 SER A O 1
ATOM 4072 N N . GLY A 1 527 ? 9.796 -1.401 -42.953 1.00 62.69 527 GLY A N 1
ATOM 4073 C CA . GLY A 1 527 ? 9.789 -1.229 -44.417 1.00 62.69 527 GLY A CA 1
ATOM 4074 C C . GLY A 1 527 ? 9.574 -2.544 -45.194 1.00 62.69 527 GLY A C 1
ATOM 4075 O O . GLY A 1 527 ? 9.414 -3.611 -44.605 1.00 62.69 527 GLY A O 1
ATOM 4076 N N . LYS A 1 528 ? 9.521 -2.489 -46.536 1.00 53.03 528 LYS A N 1
ATOM 4077 C CA . LYS A 1 528 ? 9.493 -3.705 -47.376 1.00 53.03 528 LYS A CA 1
ATOM 4078 C C . LYS A 1 528 ? 10.891 -4.341 -47.381 1.00 53.03 528 LYS A C 1
ATOM 4080 O O . LYS A 1 528 ? 11.862 -3.642 -47.644 1.00 53.03 528 LYS A O 1
ATOM 4085 N N . VAL A 1 529 ? 10.979 -5.655 -47.160 1.00 46.81 529 VAL A N 1
ATOM 4086 C CA . VAL A 1 529 ? 12.224 -6.463 -47.124 1.00 46.81 529 VAL A CA 1
ATOM 4087 C C . VAL A 1 529 ? 12.820 -6.683 -48.531 1.00 46.81 529 VAL A C 1
ATOM 4089 O O . VAL A 1 529 ? 13.374 -7.729 -48.828 1.00 46.81 529 VAL A O 1
ATOM 4092 N N . ASN A 1 530 ? 12.712 -5.701 -49.426 1.00 41.97 530 ASN A N 1
ATOM 4093 C CA . ASN A 1 530 ? 13.243 -5.794 -50.783 1.00 41.97 530 ASN A CA 1
ATOM 4094 C C . ASN A 1 530 ? 14.192 -4.620 -51.008 1.00 41.97 530 ASN A C 1
ATOM 4096 O O . ASN A 1 530 ? 13.762 -3.547 -51.427 1.00 41.97 530 ASN A O 1
ATOM 4100 N N . TYR A 1 531 ? 15.475 -4.817 -50.724 1.00 49.78 531 TYR A N 1
ATOM 4101 C CA . TYR A 1 531 ? 16.501 -4.082 -51.449 1.00 49.78 531 TYR A CA 1
ATOM 4102 C C . TYR A 1 531 ? 17.001 -5.006 -52.562 1.00 49.78 531 TYR A C 1
ATOM 4104 O O . TYR A 1 531 ? 17.562 -6.065 -52.295 1.00 49.78 531 TYR A O 1
ATOM 4112 N N . GLU A 1 532 ? 16.759 -4.632 -53.818 1.00 43.75 532 GLU A N 1
ATOM 4113 C CA . GLU A 1 532 ? 17.590 -5.135 -54.908 1.00 43.75 532 GLU A CA 1
ATOM 4114 C C . GLU A 1 532 ? 18.974 -4.509 -54.728 1.00 43.75 532 GLU A C 1
ATOM 4116 O O . GLU A 1 532 ? 19.111 -3.285 -54.658 1.00 43.75 532 GLU A O 1
ATOM 4121 N N . LEU A 1 533 ? 20.005 -5.347 -54.612 1.00 41.41 533 LEU A N 1
ATOM 4122 C CA . LEU A 1 533 ? 21.389 -4.901 -54.706 1.00 41.41 533 LEU A CA 1
ATOM 4123 C C . LEU A 1 533 ? 21.576 -4.264 -56.087 1.00 41.41 533 LEU A C 1
ATOM 4125 O O . LEU A 1 533 ? 21.612 -4.964 -57.100 1.00 41.41 533 LEU A O 1
ATOM 4129 N N . ALA A 1 534 ? 21.700 -2.937 -56.136 1.00 47.31 534 ALA A N 1
ATOM 4130 C CA . ALA A 1 534 ? 22.133 -2.219 -57.328 1.00 47.31 534 ALA A CA 1
ATOM 4131 C C . ALA A 1 534 ? 23.588 -2.618 -57.637 1.00 47.31 534 ALA A C 1
ATOM 4133 O O . ALA A 1 534 ? 24.536 -1.980 -57.193 1.00 47.31 534 ALA A O 1
ATOM 4134 N N . GLY A 1 535 ? 23.755 -3.747 -58.324 1.00 47.19 535 GLY A N 1
ATOM 4135 C CA . GLY A 1 535 ? 25.057 -4.336 -58.633 1.00 47.19 535 GLY A CA 1
ATOM 4136 C C . GLY A 1 535 ? 24.988 -5.734 -59.248 1.00 47.19 535 GLY A C 1
ATOM 4137 O O . GLY A 1 535 ? 25.901 -6.113 -59.969 1.00 47.19 535 GLY A O 1
ATOM 4138 N N . SER A 1 536 ? 23.900 -6.488 -59.062 1.00 41.16 536 SER A N 1
ATOM 4139 C CA . SER A 1 536 ? 23.738 -7.809 -59.689 1.00 41.16 536 SER A CA 1
ATOM 4140 C C . SER A 1 536 ? 22.954 -7.738 -61.003 1.00 41.16 536 SER A C 1
ATOM 4142 O O . SER A 1 536 ? 21.972 -8.451 -61.191 1.00 41.16 536 SER A O 1
ATOM 4144 N N . LYS A 1 537 ? 23.383 -6.879 -61.935 1.00 40.12 537 LYS A N 1
ATOM 4145 C CA . LYS A 1 537 ? 23.166 -7.147 -63.362 1.00 40.12 537 LYS A CA 1
ATOM 4146 C C . LYS A 1 537 ? 24.426 -7.829 -63.868 1.00 40.12 537 LYS A C 1
ATOM 4148 O O . LYS A 1 537 ? 25.398 -7.169 -64.218 1.00 40.12 537 LYS A O 1
ATOM 4153 N N . VAL A 1 538 ? 24.409 -9.157 -63.861 1.00 41.94 538 VAL A N 1
ATOM 4154 C CA . VAL A 1 538 ? 25.332 -9.940 -64.682 1.00 41.94 538 VAL A CA 1
ATOM 4155 C C . VAL A 1 538 ? 25.004 -9.575 -66.128 1.00 41.94 538 VAL A C 1
ATOM 4157 O O . VAL A 1 538 ? 23.925 -9.901 -66.617 1.00 41.94 538 VAL A O 1
ATOM 4160 N N . ILE A 1 539 ? 25.888 -8.821 -66.777 1.00 45.38 539 ILE A N 1
ATOM 4161 C CA . ILE A 1 539 ? 25.845 -8.619 -68.224 1.00 45.38 539 ILE A CA 1
ATOM 4162 C C . ILE A 1 539 ? 26.420 -9.906 -68.816 1.00 45.38 539 ILE A C 1
ATOM 4164 O O . ILE A 1 539 ? 27.633 -10.042 -68.935 1.00 45.38 539 ILE A O 1
ATOM 4168 N N . ASN A 1 540 ? 25.559 -10.880 -69.091 1.00 41.22 540 ASN A N 1
ATOM 4169 C CA . ASN A 1 540 ? 25.892 -11.975 -69.991 1.00 41.22 540 ASN A CA 1
ATOM 4170 C C . ASN A 1 540 ? 25.255 -11.663 -71.344 1.00 41.22 540 ASN A C 1
ATOM 4172 O O . ASN A 1 540 ? 24.119 -11.200 -71.376 1.00 41.22 540 ASN A O 1
ATOM 4176 N N . GLU A 1 541 ? 26.012 -11.958 -72.401 1.00 42.09 541 GLU A N 1
ATOM 4177 C CA . GLU A 1 541 ? 25.724 -11.787 -73.834 1.00 42.09 541 GLU A CA 1
ATOM 4178 C C . GLU A 1 541 ? 26.216 -10.469 -74.451 1.00 42.09 541 GLU A C 1
ATOM 4180 O O . GLU A 1 541 ? 25.491 -9.493 -74.623 1.00 42.09 541 GLU A O 1
ATOM 4185 N N . VAL A 1 542 ? 27.485 -10.497 -74.870 1.00 40.28 542 VAL A N 1
ATOM 4186 C CA . VAL A 1 542 ? 27.856 -9.979 -76.189 1.00 40.28 542 VAL A CA 1
ATOM 4187 C C . VAL A 1 542 ? 28.496 -11.145 -76.937 1.00 40.28 542 VAL A C 1
ATOM 4189 O O . VAL A 1 542 ? 29.578 -11.605 -76.570 1.00 40.28 542 VAL A O 1
ATOM 4192 N N . ASP A 1 543 ? 27.763 -11.653 -77.926 1.00 37.38 543 ASP A N 1
ATOM 4193 C CA . ASP A 1 543 ? 28.211 -12.638 -78.907 1.00 37.38 543 ASP A CA 1
ATOM 4194 C C . ASP A 1 543 ? 29.504 -12.173 -79.588 1.00 37.38 543 ASP A C 1
ATOM 4196 O O . ASP A 1 543 ? 29.564 -11.096 -80.184 1.00 37.38 543 ASP A O 1
ATOM 4200 N N . LEU A 1 544 ? 30.536 -13.014 -79.526 1.00 43.88 544 LEU A N 1
ATOM 4201 C CA . LEU A 1 544 ? 31.708 -12.923 -80.389 1.00 43.88 544 LEU A CA 1
ATOM 4202 C C . LEU A 1 544 ? 31.388 -13.628 -81.710 1.00 43.88 544 LEU A C 1
ATOM 4204 O O . LEU A 1 544 ? 31.656 -14.817 -81.873 1.00 43.88 544 LEU A O 1
ATOM 4208 N N . HIS A 1 545 ? 30.836 -12.868 -82.651 1.00 39.91 545 HIS A N 1
ATOM 4209 C CA . HIS A 1 545 ? 30.889 -13.178 -84.074 1.00 39.91 545 HIS A CA 1
ATOM 4210 C C . HIS A 1 545 ? 31.342 -11.933 -84.842 1.00 39.91 545 HIS A C 1
ATOM 4212 O O . HIS A 1 545 ? 30.519 -11.106 -85.218 1.00 39.91 545 HIS A O 1
ATOM 4218 N N . GLU A 1 546 ? 32.658 -11.818 -85.029 1.00 34.91 546 GLU A N 1
ATOM 4219 C CA . GLU A 1 546 ? 33.331 -11.543 -86.313 1.00 34.91 546 GLU A CA 1
ATOM 4220 C C . GLU A 1 546 ? 34.826 -11.871 -86.207 1.00 34.91 546 GLU A C 1
ATOM 4222 O O . GLU A 1 546 ? 35.471 -11.431 -85.225 1.00 34.91 546 GLU A O 1
#